Protein AF-0000000066297954 (afdb_homodimer)

InterPro domains:
  IPR002563 Flavin reductase like domain [PF01613] (18-170)
  IPR002563 Flavin reductase like domain [SM00903] (11-155)
  IPR012349 FMN-binding split barrel [G3DSA:2.30.110.10] (1-169)
  IPR053310 Flavoredoxin-like [PTHR43241] (4-179)

Organism: Aeropyrum pernix (strain ATCC 700893 / DSM 11879 / JCM 9820 / NBRC 100138 / K1) (NCBI:txid272557)

pLDDT: mean 94.43, std 10.28, range [27.81, 99.0]

Solvent-accessible surface area (backbone atoms only — not comparable to full-atom values): 26886 Å² total; per-residue (Å²): 102,45,78,56,68,68,90,44,46,72,33,70,68,41,64,38,66,40,28,36,41,20,19,41,42,95,89,44,70,37,48,32,55,38,66,30,43,30,57,35,26,76,38,58,40,26,36,34,36,40,43,37,45,66,41,54,47,38,53,22,32,70,74,47,37,32,24,17,45,25,34,47,37,42,91,52,54,87,33,45,51,47,32,57,52,45,48,43,82,82,38,76,51,37,57,53,75,48,71,49,48,78,42,68,42,90,78,84,51,26,47,37,57,56,80,30,46,27,37,34,35,26,39,60,74,49,77,42,88,33,62,46,16,30,35,40,31,23,37,58,74,44,36,30,32,35,79,45,54,49,97,72,32,68,67,63,77,77,53,42,63,32,28,38,47,44,59,54,62,80,79,72,81,39,32,36,35,33,36,31,63,74,39,74,44,76,48,77,42,60,59,37,44,81,88,40,32,66,56,41,53,50,49,54,51,49,52,51,54,43,44,51,41,44,70,71,33,93,42,71,66,50,20,29,54,50,34,24,51,54,27,48,74,70,72,40,69,43,86,48,17,59,40,44,48,51,33,43,53,36,52,52,56,33,52,51,57,58,57,56,66,74,100,104,45,78,55,68,67,88,44,48,71,33,69,69,40,64,38,66,40,29,35,40,20,19,42,41,96,90,44,71,39,49,32,56,39,66,30,42,30,56,36,25,74,37,58,39,26,37,34,37,41,43,37,46,68,42,54,48,40,54,22,31,69,75,47,36,32,23,18,44,26,37,47,37,41,92,52,56,86,35,44,53,46,32,57,54,45,49,45,82,82,36,77,50,37,57,53,75,48,73,50,48,79,40,69,42,91,79,84,51,24,47,36,55,57,82,30,47,28,38,33,35,26,38,60,73,47,76,42,89,33,63,45,14,30,36,39,32,21,37,60,74,43,35,30,33,35,79,46,54,48,97,73,32,69,66,62,78,76,53,43,62,33,28,38,48,45,58,55,61,79,77,73,81,40,30,37,35,34,35,32,62,73,40,76,44,77,47,75,45,60,60,37,44,82,89,40,32,67,56,42,51,49,49,53,51,50,51,51,53,42,43,51,41,45,69,71,33,93,43,71,69,51,20,29,54,50,34,24,52,53,26,49,77,70,73,39,68,43,86,51,18,61,39,44,47,51,32,43,53,34,52,51,56,32,55,51,56,58,56,56,66,73,99

Radius of gyration: 23.38 Å; Cα contacts (8 Å, |Δi|>4): 1171; chains: 2; bounding box: 61×69×53 Å

Secondary structure (DSSP, 8-state):
-EEE-GGGHHHHT--B--EEEEEEETTEEEEEEE--EEEEETTTTEEEEEE-TTSHHHHHHHHHSEEEEEEPBGGGGGGHHHHHTS-TTTSTTHHHHTT--EEE-SSS--EEETT-SEEEEEEEEEEEEETTEEEEEEEEEEEEE-TTEETTEE--SS--B-EEEEE--SSS--EEEEEEEEEEEEEEEETT-GGGHHHHHHHHHHHHHHHHHHHH-SSHHHHHHHHHHHHHHTT--GGGHHHHHHHHHHHHHHHHHHHHH--/-EEE-GGGHHHHT--B--EEEEEEETTEEEEEEE--EEEEETTTTEEEEEE-TTSHHHHHHHHHSEEEEEEPBGGGGGGHHHHHTS-TTTSTTHHHHTT--EEE-SSS--EEETT-SEEEEEEEEEEEEETTEEEEEEEEEEEEE-TTEETTEE--SS--B-EEEEE--SSS--EEEEEEEEEEEEEEEETT-GGGHHHHHHHHHHHHHHHHHHHH-SSHHHHHHHHHHHHHHTT--GGGHHHHHHHHHHHHHHHHHHHHH--

Nearest PDB structures (foldseek):
  3zoe-assembly1_B  TM=8.424E-01  e=2.240E-14  Thermus thermophilus HB27
  3zoh-assembly1_C  TM=8.316E-01  e=2.004E-14  Thermus thermophilus HB27
  3bnk-assembly1_A  TM=8.610E-01  e=3.304E-14  Methanosarcina acetivorans
  3zoe-assembly1_A  TM=8.504E-01  e=6.085E-14  Thermus thermophilus HB27
  3hmz-assembly1_A-2  TM=7.512E-01  e=2.247E-12  Shewanella baltica OS155

Sequence (526 aa):
MRRIGLEALERVLYPVIPVVVTAEHQGRVGGMLAAWWMQASFTPPILAVAIAPERYTYKLVRESGVFAFNLLDFKLVDKAPFLGDVSERLLPGKIREAGLNIVRGEVLGAPLIAEASAAVELELVDVVEAGDHDVFLGEAKAVYTVDDFRGGMWSLETYRPLMYLGRTRRPGPVYRVYLTPRGWERREIEFAGGKLKPLAEKRVRLISRVEEAVKASSSREEAVDAVRRILSEEGLDPSDAEYLVEDALRRAKSYRRRGQSSSMRRIGLEALERVLYPVIPVVVTAEHQGRVGGMLAAWWMQASFTPPILAVAIAPERYTYKLVRESGVFAFNLLDFKLVDKAPFLGDVSERLLPGKIREAGLNIVRGEVLGAPLIAEASAAVELELVDVVEAGDHDVFLGEAKAVYTVDDFRGGMWSLETYRPLMYLGRTRRPGPVYRVYLTPRGWERREIEFAGGKLKPLAEKRVRLISRVEEAVKASSSREEAVDAVRRILSEEGLDPSDAEYLVEDALRRAKSYRRRGQSSS

Structure (mmCIF, N/CA/C/O backbone):
data_AF-0000000066297954-model_v1
#
loop_
_entity.id
_entity.type
_entity.pdbx_description
1 polymer 'Uncharacterized protein APE_2580'
#
loop_
_atom_site.group_PDB
_atom_site.id
_atom_site.type_symbol
_atom_site.label_atom_id
_atom_site.label_alt_id
_atom_site.label_comp_id
_atom_site.label_asym_id
_atom_site.label_entity_id
_atom_site.label_seq_id
_atom_site.pdbx_PDB_ins_code
_atom_site.Cartn_x
_atom_site.Cartn_y
_atom_site.Cartn_z
_atom_site.occupancy
_atom_site.B_iso_or_equiv
_atom_site.auth_seq_id
_atom_site.auth_comp_id
_atom_site.auth_asym_id
_atom_site.auth_atom_id
_atom_site.pdbx_PDB_model_num
ATOM 1 N N . MET A 1 1 ? -20.781 12.945 -0.163 1 95.81 1 MET A N 1
ATOM 2 C CA . MET A 1 1 ? -20.578 11.5 -0.226 1 95.81 1 MET A CA 1
ATOM 3 C C . MET A 1 1 ? -21.75 10.758 0.421 1 95.81 1 MET A C 1
ATOM 5 O O . MET A 1 1 ? -22.422 11.305 1.295 1 95.81 1 MET A O 1
ATOM 9 N N . ARG A 1 2 ? -22.031 9.531 -0.104 1 96.56 2 ARG A N 1
ATOM 10 C CA . ARG A 1 2 ? -23.016 8.648 0.497 1 96.56 2 ARG A CA 1
ATOM 11 C C . ARG A 1 2 ? -22.391 7.34 0.957 1 96.56 2 ARG A C 1
ATOM 13 O O . ARG A 1 2 ? -21.469 6.828 0.308 1 96.56 2 ARG A O 1
ATOM 20 N N . ARG A 1 3 ? -22.922 6.859 2.076 1 97.38 3 ARG A N 1
ATOM 21 C CA . ARG A 1 3 ? -22.422 5.586 2.584 1 97.38 3 ARG A CA 1
ATOM 22 C C . ARG A 1 3 ? -22.875 4.426 1.704 1 97.38 3 ARG A C 1
ATOM 24 O O . ARG A 1 3 ? -24.031 4.379 1.278 1 97.38 3 ARG A O 1
ATOM 31 N N . ILE A 1 4 ? -22.016 3.432 1.422 1 97.12 4 ILE A N 1
ATOM 32 C CA . ILE A 1 4 ? -22.344 2.256 0.621 1 97.12 4 ILE A CA 1
ATOM 33 C C . ILE A 1 4 ? -21.922 0.991 1.366 1 97.12 4 ILE A C 1
ATOM 35 O O . ILE A 1 4 ? -21.469 1.06 2.512 1 97.12 4 ILE A O 1
ATOM 39 N N . GLY A 1 5 ? -22.203 -0.185 0.759 1 96 5 GLY A N 1
ATOM 40 C CA . GLY A 1 5 ? -21.859 -1.449 1.391 1 96 5 GLY A CA 1
ATOM 41 C C . GLY A 1 5 ? -20.359 -1.702 1.45 1 96 5 GLY A C 1
ATOM 42 O O . GLY A 1 5 ? -19.641 -1.407 0.496 1 96 5 GLY A O 1
ATOM 43 N N . LEU A 1 6 ? -19.906 -2.314 2.566 1 96.44 6 LEU A N 1
ATOM 44 C CA . LEU A 1 6 ? -18.5 -2.543 2.814 1 96.44 6 LEU A CA 1
ATOM 45 C C . LEU A 1 6 ? -17.922 -3.547 1.819 1 96.44 6 LEU A C 1
ATOM 47 O O . LEU A 1 6 ? -16.703 -3.637 1.649 1 96.44 6 LEU A O 1
ATOM 51 N N . GLU A 1 7 ? -18.828 -4.324 1.196 1 93.44 7 GLU A N 1
ATOM 52 C CA . GLU A 1 7 ? -18.391 -5.309 0.214 1 93.44 7 GLU A CA 1
ATOM 53 C C . GLU A 1 7 ? -17.734 -4.629 -0.986 1 93.44 7 GLU A C 1
ATOM 55 O O . GLU A 1 7 ? -17.031 -5.277 -1.769 1 93.44 7 GLU A O 1
ATO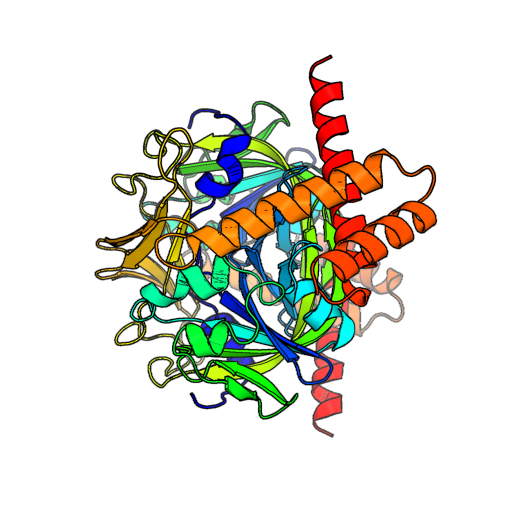M 60 N N . ALA A 1 8 ? -17.938 -3.316 -1.121 1 95.5 8 ALA A N 1
ATOM 61 C CA . ALA A 1 8 ? -17.406 -2.562 -2.254 1 95.5 8 ALA A CA 1
ATOM 62 C C . ALA A 1 8 ? -16.062 -1.919 -1.909 1 95.5 8 ALA A C 1
ATOM 64 O O . ALA A 1 8 ? 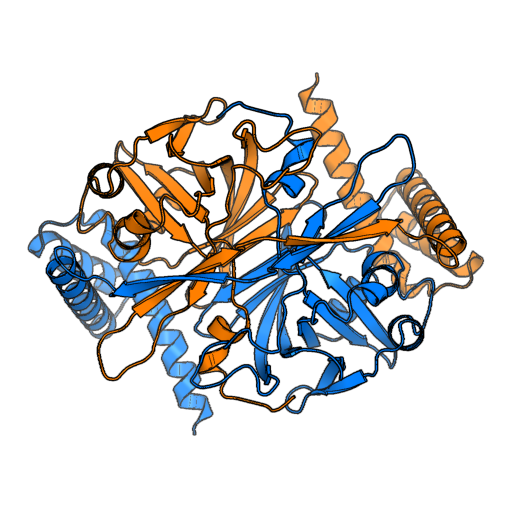-15.422 -1.302 -2.764 1 95.5 8 ALA A O 1
ATOM 65 N N . LEU A 1 9 ? -15.562 -2.084 -0.697 1 97.69 9 LEU A N 1
ATOM 66 C CA . LEU A 1 9 ? -14.422 -1.344 -0.177 1 97.69 9 LEU A CA 1
ATOM 67 C C . LEU A 1 9 ? -13.219 -1.478 -1.104 1 97.69 9 LEU A C 1
ATOM 69 O O . LEU A 1 9 ? -12.625 -0.475 -1.507 1 97.69 9 LEU A O 1
ATOM 73 N N . GLU A 1 10 ? -12.93 -2.684 -1.428 1 97.12 10 GLU A N 1
ATOM 74 C CA . GLU A 1 10 ? -11.758 -2.936 -2.258 1 97.12 10 GLU A CA 1
ATOM 75 C C . GLU A 1 10 ? -11.805 -2.115 -3.543 1 97.12 10 GLU A C 1
ATOM 77 O O . GLU A 1 10 ? -10.805 -1.499 -3.93 1 97.12 10 GLU A O 1
ATOM 82 N N . ARG A 1 11 ? -12.938 -2.059 -4.164 1 97 11 ARG A N 1
ATOM 83 C CA . ARG A 1 11 ? -13.094 -1.405 -5.461 1 97 11 ARG A CA 1
ATOM 84 C C . ARG A 1 11 ? -13.109 0.112 -5.309 1 97 11 ARG A C 1
ATOM 86 O O . ARG A 1 11 ? -12.75 0.838 -6.238 1 97 11 ARG A O 1
ATOM 93 N N . VAL A 1 12 ? -13.516 0.62 -4.176 1 98.31 12 VAL A N 1
ATOM 94 C CA . VAL A 1 12 ? -13.5 2.051 -3.887 1 98.31 12 VAL A CA 1
ATOM 95 C C . VAL A 1 12 ? -12.062 2.549 -3.82 1 98.31 12 VAL A C 1
ATOM 97 O O . VAL A 1 12 ? -11.773 3.691 -4.188 1 98.31 12 VAL A O 1
ATOM 100 N N . LEU A 1 13 ? -11.125 1.647 -3.451 1 98.5 13 LEU A N 1
ATOM 101 C CA . LEU A 1 13 ? -9.727 2.027 -3.236 1 98.5 13 LEU A CA 1
ATOM 102 C C . LEU A 1 13 ? -8.938 1.956 -4.539 1 98.5 13 LEU A C 1
ATOM 104 O O . LEU A 1 13 ? -7.742 2.244 -4.559 1 98.5 13 LEU A O 1
ATOM 108 N N . TYR A 1 14 ? -9.562 1.566 -5.609 1 98.06 14 TYR A N 1
ATOM 109 C CA . TYR A 1 14 ? -8.93 1.423 -6.914 1 98.06 14 TYR A CA 1
ATOM 110 C C . TYR A 1 14 ? -9.133 2.678 -7.758 1 98.06 14 TYR A C 1
ATOM 112 O O . TYR A 1 14 ? -10.023 3.48 -7.484 1 98.06 14 TYR A O 1
ATOM 120 N N . PRO A 1 15 ? -8.281 2.912 -8.758 1 97.81 15 PRO A N 1
ATOM 121 C CA . PRO A 1 15 ? -7.277 2.004 -9.32 1 97.81 15 PRO A CA 1
ATOM 122 C C . PRO A 1 15 ? -5.988 1.967 -8.492 1 97.81 15 PRO A C 1
ATOM 124 O O . PRO A 1 15 ? -5.723 2.887 -7.715 1 97.81 15 PRO A O 1
ATOM 127 N N . VAL A 1 16 ? -5.227 0.85 -8.625 1 98.19 16 VAL A N 1
ATOM 128 C CA . VAL A 1 16 ? -3.895 0.682 -8.062 1 98.19 16 VAL A CA 1
ATOM 129 C C . VAL A 1 16 ? -2.949 0.117 -9.117 1 98.19 16 VAL A C 1
ATOM 131 O O . VAL A 1 16 ? -3.395 -0.407 -10.141 1 98.19 16 VAL A O 1
ATOM 134 N N . ILE A 1 17 ? -1.649 0.353 -8.953 1 98.44 17 ILE A N 1
ATOM 135 C CA . ILE A 1 17 ? -0.638 -0.289 -9.781 1 98.44 17 ILE A CA 1
ATOM 136 C C . ILE A 1 17 ? -0.195 -1.6 -9.141 1 98.44 17 ILE A C 1
ATOM 138 O O . ILE A 1 17 ? 0.506 -1.594 -8.125 1 98.44 17 ILE A O 1
ATOM 142 N N . PRO A 1 18 ? -0.606 -2.754 -9.734 1 98.62 18 PRO A N 1
ATOM 143 C CA . PRO A 1 18 ? -0.158 -4.023 -9.156 1 98.62 18 PRO A CA 1
ATOM 144 C C . PRO A 1 18 ? 1.301 -4.34 -9.484 1 98.62 18 PRO A C 1
ATOM 146 O O . PRO A 1 18 ? 1.863 -3.768 -10.422 1 98.62 18 PRO A O 1
ATOM 149 N N . VAL A 1 19 ? 1.903 -5.164 -8.68 1 98.81 19 VAL A N 1
ATOM 150 C CA . VAL A 1 19 ? 3.227 -5.719 -8.953 1 98.81 19 VAL A CA 1
ATOM 151 C C . VAL A 1 19 ? 3.133 -7.234 -9.102 1 98.81 19 VAL A C 1
ATOM 153 O O . VAL A 1 19 ? 2.201 -7.859 -8.586 1 98.81 19 VAL A O 1
ATOM 156 N N . VAL A 1 20 ? 4.039 -7.785 -9.883 1 98.88 20 VAL A N 1
ATOM 157 C CA . VAL A 1 20 ? 4.203 -9.234 -9.852 1 98.88 20 VAL A CA 1
ATOM 158 C C . VAL A 1 20 ? 5.207 -9.617 -8.766 1 98.88 20 VAL A C 1
ATOM 160 O O . VAL A 1 20 ? 6.375 -9.227 -8.836 1 98.88 20 VAL A O 1
ATOM 163 N N . VAL A 1 21 ? 4.73 -10.32 -7.762 1 98.94 21 VAL A N 1
ATOM 164 C CA . VAL A 1 21 ? 5.617 -10.875 -6.742 1 98.94 21 VAL A CA 1
ATOM 165 C C . VAL A 1 21 ? 6.176 -12.211 -7.223 1 98.94 21 VAL A C 1
ATOM 167 O O . VAL A 1 21 ? 5.418 -13.141 -7.52 1 98.94 21 VAL A O 1
ATOM 170 N N . THR A 1 22 ? 7.492 -12.312 -7.348 1 98.94 22 THR A N 1
ATOM 171 C CA . THR A 1 22 ? 8.133 -13.555 -7.758 1 98.94 22 THR A CA 1
ATOM 172 C C . THR A 1 22 ? 9.023 -14.102 -6.645 1 98.94 22 THR A C 1
ATOM 174 O O . THR A 1 22 ? 9.602 -13.328 -5.875 1 98.94 22 THR A O 1
ATOM 177 N N . ALA A 1 23 ? 9.133 -15.352 -6.539 1 98.88 23 ALA A N 1
ATOM 178 C CA . ALA A 1 23 ? 10 -16.047 -5.59 1 98.88 23 ALA A CA 1
ATOM 179 C C . ALA A 1 23 ? 10.328 -17.453 -6.078 1 98.88 23 ALA A C 1
ATOM 181 O O . ALA A 1 23 ? 9.695 -17.969 -7.008 1 98.88 23 ALA A O 1
ATOM 182 N N . GLU A 1 24 ? 11.336 -18 -5.473 1 98.69 24 GLU A N 1
ATOM 183 C CA . GLU A 1 24 ? 11.781 -19.344 -5.832 1 98.69 24 GLU A CA 1
ATOM 184 C C . GLU A 1 24 ? 12.117 -20.156 -4.586 1 98.69 24 GLU A C 1
ATOM 186 O O . GLU A 1 24 ? 12.727 -19.641 -3.645 1 98.69 24 GLU A O 1
ATOM 191 N N . HIS A 1 25 ? 11.703 -21.312 -4.578 1 97.62 25 HIS A N 1
ATOM 192 C CA . HIS A 1 25 ? 12.102 -22.281 -3.559 1 97.62 25 HIS A CA 1
ATOM 193 C C . HIS A 1 25 ? 12.273 -23.672 -4.152 1 97.62 25 HIS A C 1
ATOM 195 O O . HIS A 1 25 ? 11.422 -24.141 -4.91 1 97.62 25 HIS A O 1
ATOM 201 N N . GLN A 1 26 ? 13.461 -24.344 -3.883 1 95.44 26 GLN A N 1
ATOM 202 C CA . GLN A 1 26 ? 13.773 -25.688 -4.32 1 95.44 26 GLN A CA 1
ATOM 203 C C . GLN A 1 26 ? 13.625 -25.828 -5.832 1 95.44 26 GLN A C 1
ATOM 205 O O . GLN A 1 26 ? 12.984 -26.766 -6.312 1 95.44 26 GLN A O 1
ATOM 210 N N . GLY A 1 27 ? 14.047 -24.844 -6.523 1 95.31 27 GLY A N 1
ATOM 211 C CA . GLY A 1 27 ? 14.141 -24.906 -7.973 1 95.31 27 GLY A CA 1
ATOM 212 C C . GLY A 1 27 ? 12.852 -24.531 -8.672 1 95.31 27 GLY A C 1
ATOM 213 O O . GLY A 1 27 ? 12.789 -24.484 -9.898 1 95.31 27 GLY A O 1
ATOM 214 N N . ARG A 1 28 ? 11.82 -24.266 -7.953 1 95.88 28 ARG A N 1
ATOM 215 C CA . ARG A 1 28 ? 10.531 -23.875 -8.531 1 95.88 28 ARG A CA 1
ATOM 216 C C . ARG A 1 28 ? 10.32 -22.375 -8.422 1 95.88 28 ARG A C 1
ATOM 218 O O . ARG A 1 28 ? 10.359 -21.812 -7.324 1 95.88 28 ARG A O 1
ATOM 225 N N . VAL A 1 29 ? 10.172 -21.719 -9.609 1 98.06 29 VAL A N 1
ATOM 226 C CA . VAL A 1 29 ? 9.898 -20.297 -9.672 1 98.06 29 VAL A CA 1
ATOM 227 C C . VAL A 1 29 ? 8.391 -20.062 -9.82 1 98.06 29 VAL A C 1
ATOM 229 O O . VAL A 1 29 ? 7.742 -20.703 -10.648 1 98.06 29 VAL A O 1
ATOM 232 N N . GLY A 1 30 ? 7.836 -19.25 -8.961 1 98.06 30 GLY A N 1
ATOM 233 C CA . GLY A 1 30 ? 6.453 -18.812 -9.086 1 98.06 30 GLY A CA 1
ATOM 234 C C . GLY A 1 30 ? 6.297 -17.297 -9.023 1 98.06 30 GLY A C 1
ATOM 235 O O . GLY A 1 30 ? 7.266 -16.578 -8.781 1 98.06 30 GLY A O 1
ATOM 236 N N . GLY A 1 31 ? 5.082 -16.891 -9.297 1 98.38 31 GLY A N 1
ATOM 237 C CA . GLY A 1 31 ? 4.742 -15.469 -9.227 1 98.38 31 GLY A CA 1
ATOM 238 C C . GLY A 1 31 ? 3.248 -15.219 -9.219 1 98.38 31 GLY A C 1
ATOM 239 O O . GLY A 1 31 ? 2.469 -16.062 -9.672 1 98.38 31 GLY A O 1
ATOM 240 N N . MET A 1 32 ? 2.889 -14.094 -8.734 1 98.25 32 MET A N 1
ATOM 241 C CA . MET A 1 32 ? 1.49 -13.68 -8.688 1 98.25 32 MET A CA 1
ATOM 242 C C . MET A 1 32 ? 1.364 -12.172 -8.875 1 98.25 32 MET A C 1
ATOM 244 O O . MET A 1 32 ? 2.268 -11.422 -8.508 1 98.25 32 MET A O 1
ATOM 248 N N . LEU A 1 33 ? 0.285 -11.789 -9.516 1 97.94 33 LEU A N 1
ATOM 249 C CA . LEU A 1 33 ? -0.074 -10.383 -9.531 1 97.94 33 LEU A CA 1
ATOM 250 C C . LEU A 1 33 ? -0.649 -9.945 -8.188 1 97.94 33 LEU A C 1
ATOM 252 O O . LEU A 1 33 ? -1.56 -10.594 -7.66 1 97.94 33 LEU A O 1
ATOM 256 N N . ALA A 1 34 ? -0.102 -8.922 -7.551 1 98.56 34 ALA A N 1
ATOM 257 C CA . ALA A 1 34 ? -0.544 -8.43 -6.25 1 98.56 34 ALA A CA 1
ATOM 258 C C . ALA A 1 34 ? -0.862 -6.938 -6.309 1 98.56 34 ALA A C 1
ATOM 260 O O . ALA A 1 34 ? 0.008 -6.121 -6.633 1 98.56 34 ALA A O 1
ATOM 261 N N . ALA A 1 35 ? -2.086 -6.602 -5.98 1 98.31 35 ALA A N 1
ATOM 262 C CA . ALA A 1 35 ? -2.529 -5.211 -5.961 1 98.31 35 ALA A CA 1
ATOM 263 C C . ALA A 1 35 ? -2.242 -4.562 -4.609 1 98.31 35 ALA A C 1
ATOM 265 O O . ALA A 1 35 ? -2.168 -3.338 -4.504 1 98.31 35 ALA A O 1
ATOM 266 N N . TRP A 1 36 ? -2.086 -5.391 -3.576 1 98.81 36 TRP A N 1
ATOM 267 C CA . TRP A 1 36 ? -2.027 -4.891 -2.207 1 98.81 36 TRP A CA 1
ATOM 268 C C . TRP A 1 36 ? -0.592 -4.867 -1.695 1 98.81 36 TRP A C 1
ATOM 270 O O . TRP A 1 36 ? -0.148 -5.812 -1.035 1 98.81 36 TRP A O 1
ATOM 280 N N . TRP A 1 37 ? 0.104 -3.742 -1.992 1 98.88 37 TRP A N 1
ATOM 281 C CA . TRP A 1 37 ? 1.485 -3.516 -1.578 1 98.88 37 TRP A CA 1
ATOM 282 C C . TRP A 1 37 ? 1.727 -2.043 -1.271 1 98.88 37 TRP A C 1
ATOM 284 O O . TRP A 1 37 ? 0.932 -1.183 -1.659 1 98.88 37 TRP A O 1
ATOM 294 N N . MET A 1 38 ? 2.756 -1.749 -0.455 1 98.88 38 MET A N 1
ATOM 295 C CA . MET A 1 38 ? 3.162 -0.377 -0.163 1 98.88 38 MET A CA 1
ATOM 296 C C . MET A 1 38 ? 4.613 -0.327 0.307 1 98.88 38 MET A C 1
ATOM 298 O O . MET A 1 38 ? 5.188 -1.354 0.668 1 98.88 38 MET A O 1
ATOM 302 N N . GLN A 1 39 ? 5.262 0.81 0.166 1 98.81 39 GLN A N 1
ATOM 303 C CA . GLN A 1 39 ? 6.445 1.066 0.978 1 98.81 39 GLN A CA 1
ATOM 304 C C . GLN A 1 39 ? 6.078 1.231 2.449 1 98.81 39 GLN A C 1
ATOM 306 O O . GLN A 1 39 ? 4.996 1.729 2.773 1 98.81 39 GLN A O 1
ATOM 311 N N . ALA A 1 40 ? 7.059 0.818 3.379 1 98.56 40 ALA A N 1
ATOM 312 C CA . ALA A 1 40 ? 6.746 0.873 4.805 1 98.56 40 ALA A CA 1
ATOM 313 C C . ALA A 1 40 ? 7.816 1.647 5.57 1 98.56 40 ALA A C 1
ATOM 315 O O . ALA A 1 40 ? 7.602 2.043 6.719 1 98.56 40 ALA A O 1
ATOM 316 N N . SER A 1 41 ? 8.961 1.867 4.918 1 97.81 41 SER A N 1
ATOM 317 C CA . SER A 1 41 ? 10.078 2.523 5.598 1 97.81 41 SER A CA 1
ATOM 318 C C . SER A 1 41 ? 11.094 3.057 4.602 1 97.81 41 SER A C 1
ATOM 320 O O . SER A 1 41 ? 11.273 2.492 3.521 1 97.81 41 SER A O 1
ATOM 322 N N . PHE A 1 42 ? 11.812 4.16 4.977 1 96.19 42 PHE A N 1
ATOM 323 C CA . PHE A 1 42 ? 12.961 4.656 4.227 1 96.19 42 PHE A CA 1
ATOM 324 C C . PHE A 1 42 ? 14.25 3.994 4.711 1 96.19 42 PHE A C 1
ATOM 326 O O . PHE A 1 42 ? 15.094 3.602 3.904 1 96.19 42 PHE A O 1
ATOM 333 N N . THR A 1 43 ? 14.344 3.941 6.086 1 94.19 43 THR A N 1
ATOM 334 C CA . THR A 1 43 ? 15.586 3.455 6.68 1 94.19 43 THR A CA 1
ATOM 335 C C . THR A 1 43 ? 15.297 2.432 7.773 1 94.19 43 THR A C 1
ATOM 337 O O . THR A 1 43 ? 14.906 2.795 8.883 1 94.19 43 THR A O 1
ATOM 340 N N . PRO A 1 44 ? 15.695 1.106 7.5 1 96.06 44 PRO A N 1
ATOM 341 C CA . PRO A 1 44 ? 16.031 0.587 6.172 1 96.06 44 PRO A CA 1
ATOM 342 C C . PRO A 1 44 ? 14.852 0.632 5.207 1 96.06 44 PRO A C 1
ATOM 344 O O . PRO A 1 44 ? 13.703 0.788 5.633 1 96.06 44 PRO A O 1
ATOM 347 N N . PRO A 1 45 ? 15.172 0.549 3.883 1 97.94 45 PRO A N 1
ATOM 348 C CA . PRO A 1 45 ? 14.07 0.538 2.924 1 97.94 45 PRO A CA 1
ATOM 349 C C . PRO A 1 45 ? 13.266 -0.76 2.967 1 97.94 45 PRO A C 1
ATOM 351 O O . PRO A 1 45 ? 13.766 -1.814 2.57 1 97.94 45 PRO A O 1
ATOM 354 N N . ILE A 1 46 ? 12.031 -0.659 3.436 1 98.62 46 ILE A N 1
ATOM 355 C CA . ILE A 1 46 ? 11.164 -1.824 3.598 1 98.62 46 ILE A CA 1
ATOM 356 C C . ILE A 1 46 ? 9.914 -1.662 2.738 1 98.62 46 ILE A C 1
ATOM 358 O O . ILE A 1 46 ? 9.32 -0.579 2.686 1 98.62 46 ILE A O 1
ATOM 362 N N . LEU A 1 47 ? 9.547 -2.693 2.008 1 98.94 47 LEU A N 1
ATOM 363 C CA . LEU A 1 47 ? 8.281 -2.812 1.296 1 98.94 47 LEU A CA 1
ATOM 364 C C . LEU A 1 47 ? 7.398 -3.879 1.933 1 98.94 47 LEU A C 1
ATOM 366 O O . LEU A 1 47 ? 7.902 -4.816 2.559 1 98.94 47 LEU A O 1
ATOM 370 N N . ALA A 1 48 ? 6.098 -3.676 1.812 1 98.94 48 ALA A N 1
ATOM 371 C CA . ALA A 1 48 ? 5.109 -4.617 2.34 1 98.94 48 ALA A CA 1
ATOM 372 C C . ALA A 1 48 ? 4.172 -5.102 1.238 1 98.94 48 ALA A C 1
ATOM 374 O O . ALA A 1 48 ? 3.85 -4.352 0.315 1 98.94 48 ALA A O 1
ATOM 375 N N . VAL A 1 49 ? 3.701 -6.371 1.349 1 98.94 49 VAL A N 1
ATOM 376 C CA . VAL A 1 49 ? 2.715 -6.93 0.43 1 98.94 49 VAL A CA 1
ATOM 377 C C . VAL A 1 49 ? 1.825 -7.926 1.17 1 98.94 49 VAL A C 1
ATOM 379 O O . VAL A 1 49 ? 2.307 -8.695 2.004 1 98.94 49 VAL A O 1
ATOM 382 N N . ALA A 1 50 ? 0.516 -7.887 0.904 1 98.88 50 ALA A N 1
ATOM 383 C CA . ALA A 1 50 ? -0.424 -8.836 1.496 1 98.88 50 ALA A CA 1
ATOM 384 C C . ALA A 1 50 ? -0.602 -10.062 0.604 1 98.88 50 ALA A C 1
ATOM 386 O O . ALA A 1 50 ? -0.909 -9.93 -0.583 1 98.88 50 ALA A O 1
ATOM 387 N N . ILE A 1 51 ? -0.411 -11.273 1.18 1 98.56 51 ILE A N 1
ATOM 388 C CA . ILE A 1 51 ? -0.537 -12.516 0.429 1 98.56 51 ILE A CA 1
ATOM 389 C C . ILE A 1 51 ? -1.368 -13.516 1.228 1 98.56 51 ILE A C 1
ATOM 391 O O . ILE A 1 51 ? -1.119 -13.734 2.416 1 98.56 51 ILE A O 1
ATOM 395 N N . ALA A 1 52 ? -2.361 -14.109 0.617 1 96.88 52 ALA A N 1
ATOM 396 C CA . ALA A 1 52 ? -3.172 -15.141 1.261 1 96.88 52 ALA A CA 1
ATOM 397 C C . ALA A 1 52 ? -2.43 -16.469 1.31 1 96.88 52 ALA A C 1
ATOM 399 O O . ALA A 1 52 ? -1.739 -16.844 0.355 1 96.88 52 ALA A O 1
ATOM 400 N N . PRO A 1 53 ? -2.596 -17.234 2.322 1 95.62 53 PRO A N 1
ATOM 401 C CA . PRO A 1 53 ? -1.848 -18.484 2.484 1 95.62 53 PRO A CA 1
ATOM 402 C C . PRO A 1 53 ? -2.123 -19.484 1.364 1 95.62 53 PRO A C 1
ATOM 404 O O . PRO A 1 53 ? -1.281 -20.344 1.074 1 95.62 53 PRO A O 1
ATOM 407 N N . GLU A 1 54 ? -3.275 -19.422 0.694 1 93.38 54 GLU A N 1
ATOM 408 C CA . GLU A 1 54 ? -3.619 -20.375 -0.349 1 93.38 54 GLU A CA 1
ATOM 409 C C . GLU A 1 54 ? -2.801 -20.141 -1.614 1 93.38 54 GLU A C 1
ATOM 411 O O . GLU A 1 54 ? -2.723 -21 -2.486 1 93.38 54 GLU A O 1
ATOM 416 N N . ARG A 1 55 ? -2.277 -18.969 -1.787 1 96.44 55 ARG A N 1
ATOM 417 C CA . ARG A 1 55 ? -1.442 -18.672 -2.945 1 96.44 55 ARG A CA 1
ATOM 418 C C . ARG A 1 55 ? -0.131 -19.453 -2.889 1 96.44 55 ARG A C 1
ATOM 420 O O . ARG A 1 55 ? 0.508 -19.516 -1.837 1 96.44 55 ARG A O 1
ATOM 427 N N . TYR A 1 56 ? 0.305 -20 -4.012 1 97.06 56 TYR A N 1
ATOM 428 C CA . TYR A 1 56 ? 1.561 -20.734 -4.039 1 97.06 56 TYR A CA 1
ATOM 429 C C . TYR A 1 56 ? 2.742 -19.812 -3.734 1 97.06 56 TYR A C 1
ATOM 431 O O . TYR A 1 56 ? 3.699 -20.234 -3.074 1 97.06 56 TYR A O 1
ATOM 439 N N . THR A 1 57 ? 2.67 -18.609 -4.18 1 98.31 57 THR A N 1
ATOM 440 C CA . THR A 1 57 ? 3.723 -17.625 -3.959 1 98.31 57 THR A CA 1
ATOM 441 C C . THR A 1 57 ? 3.914 -17.375 -2.467 1 98.31 57 THR A C 1
ATOM 443 O O . THR A 1 57 ? 5.027 -17.094 -2.02 1 98.31 57 THR A O 1
ATOM 446 N N . TYR A 1 58 ? 2.85 -17.531 -1.698 1 98.38 58 TYR A N 1
ATOM 447 C CA . TYR A 1 58 ? 2.941 -17.438 -0.246 1 98.38 58 TYR A CA 1
ATOM 448 C C . TYR A 1 58 ? 3.996 -18.391 0.297 1 98.38 58 TYR A C 1
ATOM 450 O O . TYR A 1 58 ? 4.91 -17.969 1.015 1 98.38 58 TYR A O 1
ATOM 458 N N . LYS A 1 59 ? 3.893 -19.625 -0.066 1 97.88 59 LYS A N 1
ATOM 459 C CA . LYS A 1 59 ? 4.824 -20.672 0.357 1 97.88 59 LYS A CA 1
ATOM 460 C C . LYS A 1 59 ? 6.242 -20.359 -0.12 1 97.88 59 LYS A C 1
ATOM 462 O O . LYS A 1 59 ? 7.199 -20.469 0.651 1 97.88 59 LYS A O 1
ATOM 467 N N . LEU A 1 60 ? 6.367 -19.938 -1.358 1 98.56 60 LEU A N 1
ATOM 468 C CA . LEU A 1 60 ? 7.684 -19.672 -1.931 1 98.56 60 LEU A CA 1
ATOM 469 C C . LEU A 1 60 ? 8.398 -18.562 -1.163 1 98.56 60 LEU A C 1
ATOM 471 O O . LEU A 1 60 ? 9.586 -18.688 -0.844 1 98.56 60 LEU A O 1
ATOM 475 N N . VAL A 1 61 ? 7.723 -17.484 -0.855 1 98.81 61 VAL A N 1
ATOM 476 C CA . VAL A 1 61 ? 8.312 -16.359 -0.157 1 98.81 61 VAL A CA 1
ATOM 477 C C . VAL A 1 61 ? 8.688 -16.766 1.268 1 98.81 61 VAL A C 1
ATOM 479 O O . VAL A 1 61 ? 9.797 -16.484 1.732 1 98.81 61 VAL A O 1
ATOM 482 N N . ARG A 1 62 ? 7.77 -17.391 1.932 1 98.19 62 ARG A N 1
ATOM 483 C CA . ARG A 1 62 ? 7.98 -17.781 3.322 1 98.19 62 ARG A CA 1
ATOM 484 C C . ARG A 1 62 ? 9.164 -18.734 3.453 1 98.19 62 ARG A C 1
ATOM 486 O O . ARG A 1 62 ? 9.984 -18.594 4.367 1 98.19 62 ARG A O 1
ATOM 493 N N . GLU A 1 63 ? 9.266 -19.703 2.547 1 97.94 63 GLU A N 1
ATOM 494 C CA . GLU A 1 63 ? 10.281 -20.75 2.656 1 97.94 63 GLU A CA 1
ATOM 495 C C . GLU A 1 63 ? 11.641 -20.266 2.17 1 97.94 63 GLU A C 1
ATOM 497 O O . GLU A 1 63 ? 12.68 -20.672 2.691 1 97.94 63 GLU A O 1
ATOM 502 N N . SER A 1 64 ? 11.688 -19.406 1.177 1 98.5 64 SER A N 1
ATOM 503 C CA . SER A 1 64 ? 12.945 -18.953 0.602 1 98.5 64 SER A CA 1
ATOM 504 C C . SER A 1 64 ? 13.508 -17.75 1.361 1 98.5 64 SER A C 1
ATOM 506 O O . SER A 1 64 ? 14.719 -17.547 1.392 1 98.5 64 SER A O 1
ATOM 508 N N . GLY A 1 65 ? 12.633 -16.891 1.876 1 98.81 65 GLY A N 1
ATOM 509 C CA . GLY A 1 65 ? 13.055 -15.656 2.525 1 98.81 65 GLY A CA 1
ATOM 510 C C . GLY A 1 65 ? 13.5 -14.586 1.548 1 98.81 65 GLY A C 1
ATOM 511 O O . GLY A 1 65 ? 14.016 -13.547 1.954 1 98.81 65 GLY A O 1
ATOM 512 N N . VAL A 1 66 ? 13.43 -14.891 0.252 1 98.88 66 VAL A N 1
ATOM 513 C CA . VAL A 1 66 ? 13.852 -13.984 -0.809 1 98.88 66 VAL A CA 1
ATOM 514 C C . VAL A 1 66 ? 12.75 -13.883 -1.867 1 98.88 66 VAL A C 1
ATOM 516 O O . VAL A 1 66 ? 12.227 -14.906 -2.314 1 98.88 66 VAL A O 1
ATOM 519 N N . PHE A 1 67 ? 12.375 -12.672 -2.27 1 98.94 67 PHE A N 1
ATOM 520 C CA . PHE A 1 67 ? 11.367 -12.461 -3.303 1 98.94 67 PHE A CA 1
ATOM 521 C C . PHE A 1 67 ? 11.609 -11.148 -4.031 1 98.94 67 PHE A C 1
ATOM 523 O O . PHE A 1 67 ? 12.594 -10.453 -3.77 1 98.94 67 PHE A O 1
ATOM 530 N N . ALA A 1 68 ? 10.797 -10.898 -5.051 1 99 68 ALA A N 1
ATOM 531 C CA . ALA A 1 68 ? 10.984 -9.68 -5.836 1 99 68 ALA A CA 1
ATOM 532 C C . ALA A 1 68 ? 9.648 -9.047 -6.195 1 99 68 ALA A C 1
ATOM 534 O O . ALA A 1 68 ? 8.617 -9.727 -6.25 1 99 68 ALA A O 1
ATOM 535 N N . PHE A 1 69 ? 9.641 -7.73 -6.285 1 98.94 69 PHE A N 1
ATOM 536 C CA . PHE A 1 69 ? 8.594 -6.969 -6.953 1 98.94 69 PHE A CA 1
ATOM 537 C C . PHE A 1 69 ? 8.969 -6.699 -8.406 1 98.94 69 PHE A C 1
ATOM 539 O O . PHE A 1 69 ? 10.102 -6.328 -8.703 1 98.94 69 PHE A O 1
ATOM 546 N N . ASN A 1 70 ? 8.086 -6.895 -9.352 1 98.94 70 ASN A N 1
ATOM 547 C CA . ASN A 1 70 ? 8.25 -6.562 -10.758 1 98.94 70 ASN A CA 1
ATOM 548 C C . ASN A 1 70 ? 7.109 -5.676 -11.258 1 98.94 70 ASN A C 1
ATOM 550 O O . ASN A 1 70 ? 5.941 -6.066 -11.203 1 98.94 70 ASN A O 1
ATOM 554 N N . LEU A 1 71 ? 7.402 -4.469 -11.695 1 98.81 71 LEU A N 1
ATOM 555 C CA . LEU A 1 71 ? 6.422 -3.549 -12.258 1 98.81 71 LEU A CA 1
ATOM 556 C C . LEU A 1 71 ? 6.281 -3.762 -13.758 1 98.81 71 LEU A C 1
ATOM 558 O O . LEU A 1 71 ? 7.266 -3.695 -14.5 1 98.81 71 LEU A O 1
ATOM 562 N N . LEU A 1 72 ? 5.059 -3.963 -14.25 1 98.5 72 LEU A N 1
ATOM 563 C CA . LEU A 1 72 ? 4.828 -4.262 -15.656 1 98.5 72 LEU A CA 1
ATOM 564 C C . LEU A 1 72 ? 4.344 -3.025 -16.406 1 98.5 72 LEU A C 1
ATOM 566 O O . LEU A 1 72 ? 3.584 -2.223 -15.859 1 98.5 72 LEU A O 1
ATOM 570 N N . ASP A 1 73 ? 4.754 -2.975 -17.641 1 98.62 73 ASP A N 1
ATOM 571 C CA . ASP A 1 73 ? 4.188 -2.025 -18.594 1 98.62 73 ASP A CA 1
ATOM 572 C C . ASP A 1 73 ? 2.824 -2.494 -19.094 1 98.62 73 ASP A C 1
ATOM 574 O O . ASP A 1 73 ? 2.596 -3.695 -19.25 1 98.62 73 ASP A O 1
ATOM 578 N N . PHE A 1 74 ? 1.955 -1.545 -19.406 1 98.69 74 PHE A N 1
ATOM 579 C CA . PHE A 1 74 ? 0.608 -1.86 -19.875 1 98.69 74 PHE A CA 1
ATOM 580 C C . PHE A 1 74 ? 0.654 -2.711 -21.125 1 98.69 74 PHE A C 1
ATOM 582 O O . PHE A 1 74 ? -0.27 -3.482 -21.406 1 98.69 74 PHE A O 1
ATOM 589 N N . LYS A 1 75 ? 1.666 -2.65 -21.938 1 98.12 75 LYS A N 1
ATOM 590 C CA . LYS A 1 75 ? 1.783 -3.451 -23.156 1 98.12 75 LYS A CA 1
ATOM 591 C C . LYS A 1 75 ? 1.74 -4.945 -22.828 1 98.12 75 LYS A C 1
ATOM 593 O O . LYS A 1 75 ? 1.503 -5.766 -23.719 1 98.12 75 LYS A O 1
ATOM 598 N N . LEU A 1 76 ? 2.008 -5.281 -21.562 1 98.31 76 LEU A N 1
ATOM 599 C CA . LEU A 1 76 ? 2.021 -6.68 -21.156 1 98.31 76 LEU A CA 1
ATOM 600 C C . LEU A 1 76 ? 0.696 -7.074 -20.516 1 98.31 76 LEU A C 1
ATOM 602 O O . LEU A 1 76 ? 0.597 -8.125 -19.875 1 98.31 76 LEU A O 1
ATOM 606 N N . VAL A 1 77 ? -0.358 -6.316 -20.656 1 98.31 77 VAL A N 1
ATOM 607 C CA . VAL A 1 77 ? -1.624 -6.48 -19.953 1 98.31 77 VAL A CA 1
ATOM 608 C C . VAL A 1 77 ? -2.227 -7.844 -20.281 1 98.31 77 VAL A C 1
ATOM 610 O O . VAL A 1 77 ? -2.881 -8.461 -19.438 1 98.31 77 VAL A O 1
ATOM 613 N N . ASP A 1 78 ? -1.974 -8.375 -21.422 1 96.06 78 ASP A N 1
ATOM 614 C CA . ASP A 1 78 ? -2.559 -9.641 -21.859 1 96.06 78 ASP A CA 1
ATOM 615 C C . ASP A 1 78 ? -1.958 -10.82 -21.094 1 96.06 78 ASP A C 1
ATOM 617 O O . ASP A 1 78 ? -2.475 -11.938 -21.156 1 96.06 78 ASP A O 1
ATOM 621 N N . LYS A 1 79 ? -0.901 -10.594 -20.328 1 96.62 79 LYS A N 1
ATOM 622 C CA . LYS A 1 79 ? -0.257 -11.641 -19.531 1 96.62 79 LYS A CA 1
ATOM 623 C C . LYS A 1 79 ? -0.877 -11.734 -18.141 1 96.62 79 LYS A C 1
ATOM 625 O O . LYS A 1 79 ? -0.667 -12.719 -17.438 1 96.62 79 LYS A O 1
ATOM 630 N N . ALA A 1 80 ? -1.712 -10.82 -17.797 1 93.5 80 ALA A N 1
ATOM 631 C CA . ALA A 1 80 ? -2.234 -10.664 -16.438 1 93.5 80 ALA A CA 1
ATOM 632 C C . ALA A 1 80 ? -3.037 -11.891 -16.016 1 93.5 80 ALA A C 1
ATOM 634 O O . ALA A 1 80 ? -2.906 -12.367 -14.891 1 93.5 80 ALA A O 1
ATOM 635 N N . PRO A 1 81 ? -3.832 -12.547 -16.906 1 91.31 81 PRO A N 1
ATOM 636 C CA . PRO A 1 81 ? -4.621 -13.703 -16.469 1 91.31 81 PRO A CA 1
ATOM 637 C C . PRO A 1 81 ? -3.75 -14.867 -16 1 91.31 81 PRO A C 1
ATOM 639 O O . PRO A 1 81 ? -4.078 -15.531 -15.016 1 91.31 81 PRO A O 1
ATOM 642 N N . PHE A 1 82 ? -2.652 -15.094 -16.625 1 93 82 PHE A N 1
ATOM 643 C CA . PHE A 1 82 ? -1.747 -16.172 -16.234 1 93 82 PHE A CA 1
ATOM 644 C C . PHE A 1 82 ? -1.119 -15.883 -14.875 1 93 82 PHE A C 1
ATOM 646 O O . PHE A 1 82 ? -0.931 -16.797 -14.062 1 93 82 PHE A O 1
ATOM 653 N N . LEU A 1 83 ? -0.94 -14.586 -14.648 1 96.25 83 LEU A N 1
ATOM 654 C CA . LEU A 1 83 ? -0.212 -14.188 -13.453 1 96.25 83 LEU A CA 1
ATOM 655 C C . LEU A 1 83 ? -1.151 -14.078 -12.258 1 96.25 83 LEU A C 1
ATOM 657 O O . LEU A 1 83 ? -0.756 -14.367 -11.125 1 96.25 83 LEU A O 1
ATOM 661 N N . GLY A 1 84 ? -2.342 -13.703 -12.469 1 95.38 84 GLY A N 1
ATOM 662 C CA . GLY A 1 84 ? -3.234 -13.406 -11.359 1 95.38 84 GLY A CA 1
ATOM 663 C C . GLY A 1 84 ? -4.309 -14.453 -11.156 1 95.38 84 GLY A C 1
ATOM 664 O O . GLY A 1 84 ? -4.793 -14.648 -10.039 1 95.38 84 GLY A O 1
ATOM 665 N N . ASP A 1 85 ? -4.68 -15.242 -12.203 1 93.88 85 ASP A N 1
ATOM 666 C CA . ASP A 1 85 ? -5.895 -16.047 -12.125 1 93.88 85 ASP A CA 1
ATOM 667 C C . ASP A 1 85 ? -5.559 -17.531 -11.938 1 93.88 85 ASP A C 1
ATOM 669 O O . ASP A 1 85 ? -6.395 -18.312 -11.469 1 93.88 85 ASP A O 1
ATOM 673 N N . VAL A 1 86 ? -4.34 -17.875 -12.25 1 92.56 86 VAL A N 1
ATOM 674 C CA . VAL A 1 86 ? -3.982 -19.297 -12.172 1 92.56 86 VAL A CA 1
ATOM 675 C C . VAL A 1 86 ? -2.785 -19.469 -11.242 1 92.56 86 VAL A C 1
ATOM 677 O O . VAL A 1 86 ? -1.849 -18.672 -11.266 1 92.56 86 VAL A O 1
ATOM 680 N N . SER A 1 87 ? -2.826 -20.469 -10.422 1 95.06 87 SER A N 1
ATOM 681 C CA . SER A 1 87 ? -1.754 -20.781 -9.484 1 95.06 87 SER A CA 1
ATOM 682 C C . SER A 1 87 ? -0.658 -21.609 -10.141 1 95.06 87 SER A C 1
ATOM 684 O O . SER A 1 87 ? -0.945 -22.5 -10.938 1 95.06 87 SER A O 1
ATOM 686 N N . GLU A 1 88 ? 0.526 -21.297 -9.727 1 95.31 88 GLU A N 1
ATOM 687 C CA . GLU A 1 88 ? 1.66 -22.141 -10.125 1 95.31 88 GLU A CA 1
ATOM 688 C C . GLU A 1 88 ? 1.455 -23.578 -9.703 1 95.31 88 GLU A C 1
ATOM 690 O O . GLU A 1 88 ? 1.991 -24.5 -10.328 1 95.31 88 GLU A O 1
ATOM 695 N N . ARG A 1 89 ? 0.674 -23.812 -8.68 1 93.81 89 ARG A N 1
ATOM 696 C CA . ARG A 1 89 ? 0.353 -25.141 -8.195 1 93.81 89 ARG A CA 1
ATOM 697 C C . ARG A 1 89 ? -0.332 -25.969 -9.281 1 93.81 89 ARG A C 1
ATOM 699 O O . ARG A 1 89 ? -0.077 -27.172 -9.414 1 93.81 89 ARG A O 1
ATOM 706 N N . LEU A 1 90 ? -1.186 -25.312 -10.07 1 94.12 90 LEU A N 1
ATOM 707 C CA . LEU A 1 90 ? -2.035 -26 -11.039 1 94.12 90 LEU A CA 1
ATOM 708 C C . LEU A 1 90 ? -1.451 -25.906 -12.445 1 94.12 90 LEU A C 1
ATOM 710 O O . LEU A 1 90 ? -1.8 -26.688 -13.328 1 94.12 90 LEU A O 1
ATOM 714 N N . LEU A 1 91 ? -0.58 -24.938 -12.648 1 94.31 91 LEU A N 1
ATOM 715 C CA . LEU A 1 91 ? 0.09 -24.75 -13.93 1 94.31 91 LEU A CA 1
ATOM 716 C C . LEU A 1 91 ? 1.568 -24.438 -13.734 1 94.31 91 LEU A C 1
ATOM 718 O O . LEU A 1 91 ? 1.981 -23.281 -13.859 1 94.31 91 LEU A O 1
ATOM 722 N N . PRO A 1 92 ? 2.357 -25.5 -13.469 1 94.19 92 PRO A N 1
ATOM 723 C CA . PRO A 1 92 ? 3.797 -25.266 -13.328 1 94.19 92 PRO A CA 1
ATOM 724 C C . PRO A 1 92 ? 4.406 -24.578 -14.547 1 94.19 92 PRO A C 1
ATOM 726 O O . PRO A 1 92 ? 4.113 -24.953 -15.688 1 94.19 92 PRO A O 1
ATOM 729 N N . GLY A 1 93 ? 5.141 -23.531 -14.367 1 95.88 93 GLY A N 1
ATOM 730 C CA . GLY A 1 93 ? 5.75 -22.766 -15.445 1 95.88 93 GLY A CA 1
ATOM 731 C C . GLY A 1 93 ? 4.852 -21.672 -15.984 1 95.88 93 GLY A C 1
ATOM 732 O O . GLY A 1 93 ? 4.992 -21.266 -17.141 1 95.88 93 GLY A O 1
ATOM 733 N N . LYS A 1 94 ? 3.938 -21.234 -15.219 1 96 94 LYS A N 1
ATOM 734 C CA . LYS A 1 94 ? 2.93 -20.281 -15.688 1 96 94 LYS A CA 1
ATOM 735 C C . LYS A 1 94 ? 3.58 -19 -16.219 1 96 94 LYS A C 1
ATOM 737 O O . LYS A 1 94 ? 3.062 -18.375 -17.141 1 96 94 LYS A O 1
ATOM 742 N N . ILE A 1 95 ? 4.699 -18.594 -15.656 1 97.5 95 ILE A N 1
ATOM 743 C CA . ILE A 1 95 ? 5.371 -17.375 -16.094 1 97.5 95 ILE A CA 1
ATOM 744 C C . ILE A 1 95 ? 5.871 -17.562 -17.531 1 97.5 95 ILE A C 1
ATOM 746 O O . ILE A 1 95 ? 5.668 -16.688 -18.391 1 97.5 95 ILE A O 1
ATOM 750 N N . ARG A 1 96 ? 6.484 -18.719 -17.766 1 97.06 96 ARG A N 1
ATOM 751 C CA . ARG A 1 96 ? 6.922 -19.047 -19.109 1 97.06 96 ARG A CA 1
ATOM 752 C C . ARG A 1 96 ? 5.73 -19.188 -20.047 1 97.06 96 ARG A C 1
ATOM 754 O O . ARG A 1 96 ? 5.777 -18.719 -21.188 1 97.06 96 ARG A O 1
ATOM 761 N N . GLU A 1 97 ? 4.691 -19.812 -19.641 1 95.62 97 GLU A N 1
ATOM 762 C CA . GLU A 1 97 ? 3.479 -19.984 -20.438 1 95.62 97 GLU A CA 1
ATOM 763 C C . GLU A 1 97 ? 2.871 -18.625 -20.797 1 95.62 97 GLU A C 1
ATOM 765 O O . GLU A 1 97 ? 2.242 -18.5 -21.859 1 95.62 97 GLU A O 1
ATOM 770 N N . ALA A 1 98 ? 3.082 -17.641 -19.938 1 96.12 98 ALA A N 1
ATOM 771 C CA . ALA A 1 98 ? 2.594 -16.281 -20.188 1 96.12 98 ALA A CA 1
ATOM 772 C C . ALA A 1 98 ? 3.457 -15.57 -21.234 1 96.12 98 ALA A C 1
ATOM 774 O O . ALA A 1 98 ? 3.125 -14.469 -21.672 1 96.12 98 ALA A O 1
ATOM 775 N N . GLY A 1 99 ? 4.582 -16.188 -21.609 1 97.5 99 GLY A N 1
ATOM 7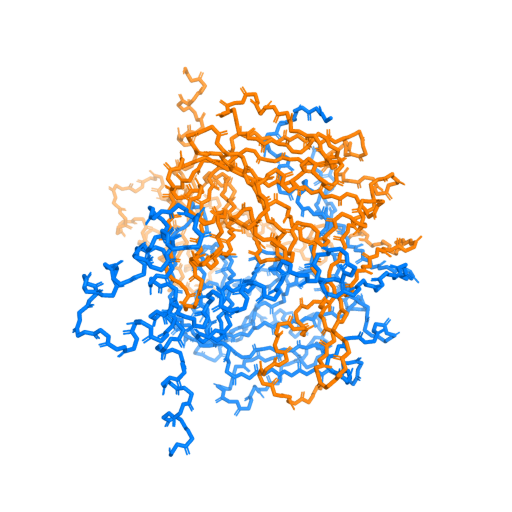76 C CA . GLY A 1 99 ? 5.5 -15.57 -22.547 1 97.5 99 GLY A CA 1
ATOM 777 C C . GLY A 1 99 ? 6.488 -14.625 -21.891 1 97.5 99 GLY A C 1
ATOM 778 O O . GLY A 1 99 ? 6.98 -13.695 -22.531 1 97.5 99 GLY A O 1
ATOM 779 N N . LEU A 1 100 ? 6.73 -14.789 -20.625 1 98.56 100 LEU A N 1
ATOM 780 C CA . LEU A 1 100 ? 7.68 -13.977 -19.875 1 98.56 100 LEU A CA 1
ATOM 781 C C . LEU A 1 100 ? 8.922 -14.781 -19.516 1 98.56 100 LEU A C 1
ATOM 783 O O . LEU A 1 100 ? 8.859 -16 -19.391 1 98.56 100 LEU A O 1
ATOM 787 N N . ASN A 1 101 ? 10.055 -14.062 -19.359 1 98.62 101 ASN A N 1
ATOM 788 C CA . ASN A 1 101 ? 11.328 -14.695 -19.031 1 98.62 101 ASN A CA 1
ATOM 789 C C . ASN A 1 101 ? 11.836 -14.281 -17.656 1 98.62 101 ASN A C 1
ATOM 791 O O . ASN A 1 101 ? 11.602 -13.156 -17.219 1 98.62 101 ASN A O 1
ATOM 795 N N . ILE A 1 102 ? 12.523 -15.258 -17 1 98.75 102 ILE A N 1
ATOM 796 C CA . ILE A 1 102 ? 13.094 -15 -15.688 1 98.75 102 ILE A CA 1
ATOM 797 C C . ILE A 1 102 ? 14.586 -14.695 -15.82 1 98.75 102 ILE A C 1
ATOM 799 O O . ILE A 1 102 ? 15.305 -15.391 -16.547 1 98.75 102 ILE A O 1
ATOM 803 N N . VAL A 1 103 ? 15.07 -13.648 -15.211 1 98.75 103 VAL A N 1
ATOM 804 C CA . VAL A 1 103 ? 16.484 -13.359 -15 1 98.75 103 VAL A CA 1
ATOM 805 C C . VAL A 1 103 ? 16.766 -13.258 -13.508 1 98.75 103 VAL A C 1
ATOM 807 O O . VAL A 1 103 ? 15.852 -13.109 -12.695 1 98.75 103 VAL A O 1
ATOM 810 N N . ARG A 1 104 ? 18.031 -13.375 -13.117 1 98.62 104 ARG A N 1
ATOM 811 C CA . ARG A 1 104 ? 18.391 -13.391 -11.703 1 98.62 104 ARG A CA 1
ATOM 812 C C . ARG A 1 104 ? 18.906 -12.023 -11.25 1 98.62 104 ARG A C 1
ATOM 814 O O . ARG A 1 104 ? 19.688 -11.391 -11.961 1 98.62 104 ARG A O 1
ATOM 821 N N . GLY A 1 105 ? 18.391 -11.586 -10.047 1 98.69 105 GLY A N 1
ATOM 822 C CA . GLY A 1 105 ? 18.906 -10.375 -9.453 1 98.69 105 GLY A CA 1
ATOM 823 C C . GLY A 1 105 ? 20.391 -10.469 -9.109 1 98.69 105 GLY A C 1
ATOM 824 O O . GLY A 1 105 ? 20.906 -11.562 -8.891 1 98.69 105 GLY A O 1
ATOM 825 N N . GLU A 1 106 ? 21.016 -9.312 -8.93 1 98.69 106 GLU A N 1
ATOM 826 C CA . GLU A 1 106 ? 22.469 -9.25 -8.766 1 98.69 106 GLU A CA 1
ATOM 827 C C . GLU A 1 106 ? 22.859 -9.406 -7.301 1 98.69 106 GLU A C 1
ATOM 829 O O . GLU A 1 106 ? 24.016 -9.758 -6.992 1 98.69 106 GLU A O 1
ATOM 834 N N . VAL A 1 107 ? 21.938 -9.141 -6.406 1 98.75 107 VAL A N 1
ATOM 835 C CA . VAL A 1 107 ? 22.328 -9.047 -5.004 1 98.75 107 VAL A CA 1
ATOM 836 C C . VAL A 1 107 ? 21.859 -10.289 -4.25 1 98.75 107 VAL A C 1
ATOM 838 O O . VAL A 1 107 ? 22.656 -11 -3.646 1 98.75 107 VAL A O 1
ATOM 841 N N . LEU A 1 108 ? 20.641 -10.641 -4.363 1 98.81 108 LEU A N 1
ATOM 842 C CA . LEU A 1 108 ? 20.078 -11.773 -3.625 1 98.81 108 LEU A CA 1
ATOM 843 C C . LEU A 1 108 ? 19.859 -12.969 -4.543 1 98.81 108 LEU A C 1
ATOM 845 O O . LEU A 1 108 ? 19.562 -14.07 -4.074 1 98.81 108 LEU A O 1
ATOM 849 N N . GLY A 1 109 ? 19.938 -12.703 -5.844 1 98.75 109 GLY A N 1
ATOM 850 C CA . GLY A 1 109 ? 19.625 -13.758 -6.805 1 98.75 109 GLY A CA 1
ATOM 851 C C . GLY A 1 109 ? 18.141 -14.008 -6.953 1 98.75 109 GLY A C 1
ATOM 852 O O . GLY A 1 109 ? 17.734 -15.078 -7.418 1 98.75 109 GLY A O 1
ATOM 853 N N . ALA A 1 110 ? 17.312 -13.109 -6.555 1 98.88 110 ALA A N 1
ATOM 854 C CA . ALA A 1 110 ? 15.867 -13.25 -6.66 1 98.88 110 ALA A CA 1
ATOM 855 C C . ALA A 1 110 ? 15.438 -13.398 -8.117 1 98.88 110 ALA A C 1
ATOM 857 O O . ALA A 1 110 ? 16.047 -12.812 -9.016 1 98.88 110 ALA A O 1
ATOM 858 N N . PRO A 1 111 ? 14.414 -14.219 -8.414 1 98.94 111 PRO A N 1
ATOM 859 C CA . PRO A 1 111 ? 13.883 -14.266 -9.781 1 98.94 111 PRO A CA 1
ATOM 860 C C . PRO A 1 111 ? 13.18 -12.969 -10.188 1 98.94 111 PRO A C 1
ATOM 862 O O . PRO A 1 111 ? 12.227 -12.547 -9.523 1 98.94 111 PRO A O 1
ATOM 865 N N . LEU A 1 112 ? 13.648 -12.352 -11.211 1 98.94 112 LEU A N 1
ATOM 866 C CA . LEU A 1 112 ? 13.062 -11.133 -11.766 1 98.94 112 LEU A CA 1
ATOM 867 C C . LEU A 1 112 ? 12.438 -11.406 -13.133 1 98.94 112 LEU A C 1
ATOM 869 O O . LEU A 1 112 ? 12.883 -12.305 -13.859 1 98.94 112 LEU A O 1
ATOM 873 N N . ILE A 1 113 ? 11.406 -10.727 -13.516 1 98.88 113 ILE A N 1
ATOM 874 C CA . ILE A 1 113 ? 10.836 -10.781 -14.852 1 98.88 113 ILE A CA 1
ATOM 875 C C . ILE A 1 113 ? 11.641 -9.891 -15.797 1 98.88 113 ILE A C 1
ATOM 877 O O . ILE A 1 113 ? 11.711 -8.672 -15.602 1 98.88 113 ILE A O 1
ATOM 881 N N . ALA A 1 114 ? 12.133 -10.445 -16.844 1 98.81 114 ALA A N 1
ATOM 882 C CA . ALA A 1 114 ? 13.039 -9.75 -17.75 1 98.81 114 ALA A CA 1
ATOM 883 C C . ALA A 1 114 ? 12.328 -8.586 -18.438 1 98.81 114 ALA A C 1
ATOM 885 O O . ALA A 1 114 ? 12.938 -7.543 -18.703 1 98.81 114 ALA A O 1
ATOM 886 N N . GLU A 1 115 ? 11.055 -8.711 -18.719 1 98.75 115 GLU A N 1
ATOM 887 C CA . GLU A 1 115 ? 10.289 -7.75 -19.516 1 98.75 115 GLU A CA 1
ATOM 888 C C . GLU A 1 115 ? 9.719 -6.645 -18.625 1 98.75 115 GLU A C 1
ATOM 890 O O . GLU A 1 115 ? 9.031 -5.746 -19.109 1 98.75 115 GLU A O 1
ATOM 895 N N . ALA A 1 116 ? 9.984 -6.684 -17.266 1 98.69 116 ALA A N 1
ATOM 896 C CA . ALA A 1 116 ? 9.438 -5.684 -16.359 1 98.69 116 ALA A CA 1
ATOM 897 C C . ALA A 1 116 ? 10.07 -4.316 -16.594 1 98.69 116 ALA A C 1
ATOM 899 O O . ALA A 1 116 ? 11.188 -4.223 -17.109 1 98.69 116 ALA A O 1
ATOM 900 N N . SER A 1 117 ? 9.32 -3.254 -16.266 1 98.75 117 SER A N 1
ATOM 901 C CA . SER A 1 117 ? 9.82 -1.89 -16.375 1 98.75 117 SER A CA 1
ATOM 902 C C . SER A 1 117 ? 10.711 -1.527 -15.195 1 98.75 117 SER A C 1
ATOM 904 O O . SER A 1 117 ? 11.531 -0.612 -15.281 1 98.75 117 SER A O 1
ATOM 906 N N . ALA A 1 118 ? 10.539 -2.172 -14.102 1 98.88 118 ALA A N 1
ATOM 907 C CA . ALA A 1 118 ? 11.367 -2.082 -12.898 1 98.88 118 ALA A CA 1
ATOM 908 C C . ALA A 1 118 ? 11.258 -3.354 -12.062 1 98.88 118 ALA A C 1
ATOM 910 O O . ALA A 1 118 ? 10.297 -4.117 -12.211 1 98.88 118 ALA A O 1
ATOM 911 N N . ALA A 1 119 ? 12.242 -3.584 -11.234 1 98.94 119 ALA A N 1
ATOM 912 C CA . ALA A 1 119 ? 12.242 -4.723 -10.312 1 98.94 119 ALA A CA 1
ATOM 913 C C . ALA A 1 119 ? 13.008 -4.398 -9.039 1 98.94 119 ALA A C 1
ATOM 915 O O . ALA A 1 119 ? 13.898 -3.547 -9.039 1 98.94 119 ALA A O 1
ATOM 916 N N . VAL A 1 120 ? 12.617 -5.02 -7.953 1 98.94 120 VAL A N 1
ATOM 917 C CA . VAL A 1 120 ? 13.242 -4.828 -6.648 1 98.94 120 VAL A CA 1
ATOM 918 C C . VAL A 1 120 ? 13.531 -6.188 -6.016 1 98.94 120 VAL A C 1
ATOM 920 O O . VAL A 1 120 ? 12.656 -7.047 -5.941 1 98.94 120 VAL A O 1
ATOM 923 N N . GLU A 1 121 ? 14.75 -6.434 -5.562 1 98.94 121 GLU A N 1
ATOM 924 C CA . GLU A 1 121 ? 15.07 -7.609 -4.754 1 98.94 121 GLU A CA 1
ATOM 925 C C . GLU A 1 121 ? 14.766 -7.355 -3.277 1 98.94 121 GLU A C 1
ATOM 927 O O . GLU A 1 121 ? 15.188 -6.34 -2.719 1 98.94 121 GLU A O 1
ATOM 932 N N . LEU A 1 122 ? 14.125 -8.328 -2.709 1 98.94 122 LEU A N 1
ATOM 933 C CA . LEU A 1 122 ? 13.688 -8.148 -1.328 1 98.94 122 LEU A CA 1
ATOM 934 C C . LEU A 1 122 ? 14.109 -9.336 -0.467 1 98.94 122 LEU A C 1
ATOM 936 O O . LEU A 1 122 ? 13.938 -10.492 -0.865 1 98.94 122 LEU A O 1
ATOM 940 N N . GLU A 1 123 ? 14.625 -9.016 0.688 1 98.94 123 GLU A N 1
ATOM 941 C CA . GLU A 1 123 ? 14.875 -9.992 1.744 1 98.94 123 GLU A CA 1
ATOM 942 C C . GLU A 1 123 ? 13.781 -9.938 2.811 1 98.94 123 GLU A C 1
ATOM 944 O O . GLU A 1 123 ? 13.508 -8.875 3.375 1 98.94 123 GLU A O 1
ATOM 949 N N . LEU A 1 124 ? 13.148 -11.086 3.094 1 98.94 124 LEU A N 1
ATOM 950 C CA . LEU A 1 124 ? 12.062 -11.133 4.062 1 98.94 124 LEU A CA 1
ATOM 951 C C . LEU A 1 124 ? 12.555 -10.766 5.457 1 98.94 124 LEU A C 1
ATOM 953 O O . LEU A 1 124 ? 13.555 -11.312 5.934 1 98.94 124 LEU A O 1
ATOM 957 N N . VAL A 1 125 ? 11.828 -9.82 6.145 1 98.5 125 VAL A N 1
ATOM 958 C CA . VAL A 1 125 ? 12.281 -9.414 7.473 1 98.5 125 VAL A CA 1
ATOM 959 C C . VAL A 1 125 ? 11.203 -9.742 8.508 1 98.5 125 VAL A C 1
ATOM 961 O O . VAL A 1 125 ? 11.508 -9.938 9.688 1 98.5 125 VAL A O 1
ATOM 964 N N . ASP A 1 126 ? 9.961 -9.742 8.109 1 98.31 126 ASP A N 1
ATOM 965 C CA . ASP A 1 126 ? 8.883 -10.031 9.047 1 98.31 126 ASP A CA 1
ATOM 966 C C . ASP A 1 126 ? 7.617 -10.477 8.312 1 98.31 126 ASP A C 1
ATOM 968 O O . ASP A 1 126 ? 7.461 -10.211 7.121 1 98.31 126 ASP A O 1
ATOM 972 N N . VAL A 1 127 ? 6.777 -11.242 9 1 98.38 127 VAL A N 1
ATOM 973 C CA . VAL A 1 127 ? 5.441 -11.617 8.547 1 98.38 127 VAL A CA 1
ATOM 974 C C . VAL A 1 127 ? 4.414 -11.281 9.625 1 98.38 127 VAL A C 1
ATOM 976 O O . VAL A 1 127 ? 4.551 -11.711 10.773 1 98.38 127 VAL A O 1
ATOM 979 N N . VAL A 1 128 ? 3.383 -10.523 9.227 1 98 128 VAL A N 1
ATOM 980 C CA . VAL A 1 128 ? 2.389 -10.031 10.18 1 98 128 VAL A CA 1
ATOM 981 C C . VAL A 1 128 ? 1.007 -10.555 9.797 1 98 128 VAL A C 1
ATOM 983 O O . VAL A 1 128 ? 0.58 -10.422 8.648 1 98 128 VAL A O 1
ATOM 986 N N . GLU A 1 129 ? 0.3 -11.117 10.773 1 95.75 129 GLU A N 1
ATOM 987 C CA . GLU A 1 129 ? -1.063 -11.57 10.523 1 95.75 129 GLU A CA 1
ATOM 988 C C . GLU A 1 129 ? -2.01 -10.391 10.312 1 95.75 129 GLU A C 1
ATOM 990 O O . GLU A 1 129 ? -1.974 -9.414 11.062 1 95.75 129 GLU A O 1
ATOM 995 N N . ALA A 1 130 ? -2.812 -10.484 9.289 1 96.69 130 ALA A N 1
ATOM 996 C CA . ALA A 1 130 ? -3.857 -9.508 9 1 96.69 130 ALA A CA 1
ATOM 997 C C . ALA A 1 130 ? -5.09 -10.18 8.398 1 96.69 130 ALA A C 1
ATOM 999 O O . ALA A 1 130 ? -5.199 -10.312 7.18 1 96.69 130 ALA A O 1
ATOM 1000 N N . GLY A 1 131 ? -6.02 -10.555 9.188 1 95.88 131 GLY A N 1
ATOM 1001 C CA . GLY A 1 131 ? -7.246 -11.18 8.711 1 95.88 131 GLY A CA 1
ATOM 1002 C C . GLY A 1 131 ? -7 -12.398 7.848 1 95.88 131 GLY A C 1
ATOM 1003 O O . GLY A 1 131 ? -6.355 -13.352 8.281 1 95.88 131 GLY A O 1
ATOM 1004 N N . ASP A 1 132 ? -7.496 -12.352 6.586 1 95.56 132 ASP A N 1
ATOM 1005 C CA . ASP A 1 132 ? -7.422 -13.516 5.707 1 95.56 132 ASP A CA 1
ATOM 1006 C C . ASP A 1 132 ? -6.145 -13.492 4.871 1 95.56 132 ASP A C 1
ATOM 1008 O O . ASP A 1 132 ? -5.926 -14.375 4.039 1 95.56 132 ASP A O 1
ATOM 1012 N N . HIS A 1 133 ? -5.293 -12.531 5.051 1 97.56 133 HIS A N 1
ATOM 1013 C CA . HIS A 1 133 ? -3.955 -12.445 4.477 1 97.56 133 HIS A CA 1
ATOM 1014 C C . HIS A 1 133 ? -2.898 -12.258 5.559 1 97.56 133 HIS A C 1
ATOM 1016 O O . HIS A 1 133 ? -3.232 -11.992 6.719 1 97.56 133 HIS A O 1
ATOM 1022 N N . ASP A 1 134 ? -1.694 -12.539 5.199 1 98.12 134 ASP A N 1
ATOM 1023 C CA . ASP A 1 134 ? -0.551 -12.039 5.957 1 98.12 134 ASP A CA 1
ATOM 1024 C C . ASP A 1 134 ? 0.169 -10.93 5.199 1 98.12 134 ASP A C 1
ATOM 1026 O O . ASP A 1 134 ? 0.175 -10.914 3.969 1 98.12 134 ASP A O 1
ATOM 1030 N N . VAL A 1 135 ? 0.698 -10.039 5.965 1 98.81 135 VAL A N 1
ATOM 1031 C CA . VAL A 1 135 ? 1.521 -8.977 5.398 1 98.81 135 VAL A CA 1
ATOM 1032 C C . VAL A 1 135 ? 2.996 -9.352 5.5 1 98.81 135 VAL A C 1
ATOM 1034 O O . VAL A 1 135 ? 3.521 -9.531 6.602 1 98.81 135 VAL A O 1
ATOM 1037 N N . PHE A 1 136 ? 3.633 -9.477 4.352 1 98.94 136 PHE A N 1
ATOM 1038 C CA . PHE A 1 136 ? 5.059 -9.766 4.266 1 98.94 136 PHE A CA 1
ATOM 1039 C C . PHE A 1 136 ? 5.863 -8.477 4.148 1 98.94 136 PHE A C 1
ATOM 1041 O O . PHE A 1 136 ? 5.605 -7.652 3.266 1 98.94 136 PHE A O 1
ATOM 1048 N N . LEU A 1 137 ? 6.789 -8.273 5.09 1 98.94 137 LEU A N 1
ATOM 1049 C CA . LEU A 1 137 ? 7.703 -7.141 5.051 1 98.94 137 LEU A CA 1
ATOM 1050 C C . LEU A 1 137 ? 9.078 -7.57 4.551 1 98.94 137 LEU A C 1
ATOM 1052 O O . LEU A 1 137 ? 9.68 -8.492 5.098 1 98.94 137 LEU A O 1
ATOM 1056 N N . GLY A 1 138 ? 9.523 -6.898 3.488 1 98.94 138 GLY A N 1
ATOM 1057 C CA . GLY A 1 138 ? 10.828 -7.195 2.912 1 98.94 138 GLY A CA 1
ATOM 1058 C C . GLY A 1 138 ? 11.727 -5.98 2.811 1 98.94 138 GLY A C 1
ATOM 1059 O O . GLY A 1 138 ? 11.273 -4.895 2.443 1 98.94 138 GLY A O 1
ATOM 1060 N N . GLU A 1 139 ? 12.961 -6.152 3.166 1 98.88 139 GLU A N 1
ATOM 1061 C CA . GLU A 1 139 ? 13.961 -5.098 2.996 1 98.88 139 GLU A CA 1
ATOM 1062 C C . GLU A 1 139 ? 14.523 -5.094 1.577 1 98.88 139 GLU A C 1
ATOM 1064 O O . GLU A 1 139 ? 14.992 -6.125 1.089 1 98.88 139 GLU A O 1
ATOM 1069 N N . ALA A 1 140 ? 14.453 -3.979 0.9 1 98.94 140 ALA A N 1
ATOM 1070 C CA . ALA A 1 140 ? 14.992 -3.852 -0.453 1 98.94 140 ALA A CA 1
ATOM 1071 C C . ALA A 1 140 ? 16.516 -3.873 -0.444 1 98.94 140 ALA A C 1
ATOM 1073 O O . ALA A 1 140 ? 17.156 -3.125 0.302 1 98.94 140 ALA A O 1
ATOM 1074 N N . LYS A 1 141 ? 17 -4.723 -1.321 1 98.88 141 LYS A N 1
ATOM 1075 C CA . LYS A 1 141 ? 18.453 -4.855 -1.375 1 98.88 141 LYS A CA 1
ATOM 1076 C C . LYS A 1 141 ? 19 -4.359 -2.713 1 98.88 141 LYS A C 1
ATOM 1078 O O . LYS A 1 141 ? 20.188 -4.027 -2.82 1 98.88 141 LYS A O 1
ATOM 1083 N N . ALA A 1 142 ? 18.172 -4.316 -3.717 1 98.88 142 ALA A N 1
ATOM 1084 C CA . ALA A 1 142 ? 18.531 -3.803 -5.035 1 98.88 142 ALA A CA 1
ATOM 1085 C C . ALA A 1 142 ? 17.297 -3.344 -5.797 1 98.88 142 ALA A C 1
ATOM 1087 O O . ALA A 1 142 ? 16.188 -3.836 -5.555 1 98.88 142 ALA A O 1
ATOM 1088 N N . VAL A 1 143 ? 17.484 -2.393 -6.684 1 98.88 143 VAL A N 1
ATOM 1089 C CA . VAL A 1 143 ? 16.406 -1.885 -7.527 1 98.88 143 VAL A CA 1
ATOM 1090 C C . VAL A 1 143 ? 16.922 -1.691 -8.953 1 98.88 143 VAL A C 1
ATOM 1092 O O . VAL A 1 143 ? 18.062 -1.289 -9.156 1 98.88 143 VAL A O 1
ATOM 1095 N N . TYR A 1 144 ? 16.094 -2.08 -9.898 1 98.81 144 TYR A N 1
ATOM 1096 C CA . TYR A 1 144 ? 16.391 -2.033 -11.32 1 98.81 144 TYR A CA 1
ATOM 1097 C C . TYR A 1 144 ? 15.32 -1.263 -12.086 1 98.81 144 TYR A C 1
ATOM 1099 O O . TYR A 1 144 ? 14.141 -1.332 -11.75 1 98.81 144 TYR A O 1
ATOM 1107 N N . THR A 1 145 ? 15.711 -0.495 -13.109 1 98.69 145 THR A N 1
ATOM 1108 C CA . THR A 1 145 ? 14.734 0.215 -13.922 1 98.69 145 THR A CA 1
ATOM 1109 C C . THR A 1 145 ? 15.156 0.224 -15.391 1 98.69 145 THR A C 1
ATOM 1111 O O . THR A 1 145 ? 16.328 0.015 -15.703 1 98.69 145 THR A O 1
ATOM 1114 N N . VAL A 1 146 ? 14.18 0.372 -16.266 1 97.38 146 VAL A N 1
ATOM 1115 C CA . VAL A 1 146 ? 14.453 0.688 -17.656 1 97.38 146 VAL A CA 1
ATOM 1116 C C . VAL A 1 146 ? 14.844 2.158 -17.797 1 97.38 146 VAL A C 1
ATOM 1118 O O . VAL A 1 146 ? 14.805 2.908 -16.812 1 97.38 146 VAL A O 1
ATOM 1121 N N . ASP A 1 147 ? 15.141 2.588 -19 1 95.81 147 ASP A N 1
ATOM 1122 C CA . ASP A 1 147 ? 15.727 3.898 -19.25 1 95.81 147 ASP A CA 1
ATOM 1123 C C . ASP A 1 147 ? 14.695 5.008 -19.062 1 95.81 147 ASP A C 1
ATOM 1125 O O . ASP A 1 147 ? 15.055 6.184 -18.938 1 95.81 147 ASP A O 1
ATOM 1129 N N . ASP A 1 148 ? 13.477 4.711 -19.047 1 97.31 148 ASP A N 1
ATOM 1130 C CA . ASP A 1 148 ? 12.445 5.73 -18.859 1 97.31 148 ASP A CA 1
ATOM 1131 C C . ASP A 1 148 ? 12.586 6.41 -17.5 1 97.31 148 ASP A C 1
ATOM 1133 O O . ASP A 1 148 ? 12.133 7.543 -17.312 1 97.31 148 ASP A O 1
ATOM 1137 N N . PHE A 1 149 ? 13.117 5.695 -16.547 1 97.5 149 PHE A N 1
ATOM 1138 C CA . PHE A 1 149 ? 13.461 6.309 -15.266 1 97.5 149 PHE A CA 1
ATOM 1139 C C . PHE A 1 149 ? 14.812 7.016 -15.359 1 97.5 149 PHE A C 1
ATOM 1141 O O . PHE A 1 149 ? 15.852 6.367 -15.477 1 97.5 149 PHE A O 1
ATOM 1148 N N . ARG A 1 150 ? 14.766 8.297 -15.336 1 94.31 150 ARG A N 1
ATOM 1149 C CA . ARG A 1 150 ? 15.969 9.109 -15.484 1 94.31 150 ARG A CA 1
ATOM 1150 C C . ARG A 1 150 ? 15.867 10.398 -14.68 1 94.31 150 ARG A C 1
ATOM 1152 O O . ARG A 1 150 ? 14.773 10.938 -14.492 1 94.31 150 ARG A O 1
ATOM 1159 N N . GLY A 1 151 ? 17.031 10.867 -14.172 1 90.62 151 GLY A N 1
ATOM 1160 C CA . GLY A 1 151 ? 17.031 12.07 -13.352 1 90.62 151 GLY A CA 1
ATOM 1161 C C . GLY A 1 151 ? 16.312 11.891 -12.023 1 90.62 151 GLY A C 1
ATOM 1162 O O . GLY A 1 151 ? 15.797 12.859 -11.461 1 90.62 151 GLY A O 1
ATOM 1163 N N . GLY A 1 152 ? 16.078 10.727 -11.625 1 93.88 152 GLY A N 1
ATOM 1164 C CA . GLY A 1 152 ? 15.508 10.438 -10.32 1 93.88 152 GLY A CA 1
ATOM 1165 C C . GLY A 1 152 ? 13.992 10.398 -10.336 1 93.88 152 GLY A C 1
ATOM 1166 O O . GLY A 1 152 ? 13.352 10.453 -9.281 1 93.88 152 GLY A O 1
ATOM 1167 N N . MET A 1 153 ? 13.422 10.344 -11.547 1 96.19 153 MET A N 1
ATOM 1168 C CA . MET A 1 153 ? 11.969 10.312 -11.664 1 96.19 153 MET A CA 1
ATOM 1169 C C . MET A 1 153 ? 11.547 9.656 -12.977 1 96.19 153 MET A C 1
ATOM 1171 O O . MET A 1 153 ? 12.297 9.672 -13.953 1 96.19 153 MET A O 1
ATOM 1175 N N . TRP A 1 154 ? 10.375 9.07 -13 1 97.56 154 TRP A N 1
ATOM 1176 C CA . TRP A 1 154 ? 9.828 8.539 -14.242 1 97.56 154 TRP A CA 1
ATOM 1177 C C . TRP A 1 154 ? 9.492 9.664 -15.219 1 97.56 154 TRP A C 1
ATOM 1179 O O . TRP A 1 154 ? 8.867 10.656 -14.836 1 97.56 154 TRP A O 1
ATOM 1189 N N . SER A 1 155 ? 9.922 9.469 -16.484 1 96.44 155 SER A N 1
ATOM 1190 C CA . SER A 1 155 ? 9.492 10.398 -17.516 1 96.44 155 SER A CA 1
ATOM 1191 C C . SER A 1 155 ? 8.078 10.078 -17.984 1 96.44 155 SER A C 1
ATOM 1193 O O . SER A 1 155 ? 7.363 10.969 -18.469 1 96.44 155 SER A O 1
ATOM 1195 N N . LEU A 1 156 ? 7.648 8.828 -17.922 1 97.12 156 LEU A N 1
ATOM 1196 C CA . LEU A 1 156 ? 6.352 8.305 -18.344 1 97.12 156 LEU A CA 1
ATOM 1197 C C . LEU A 1 156 ? 6.133 8.516 -19.828 1 97.12 156 LEU A C 1
ATOM 1199 O O . LEU A 1 156 ? 5.012 8.805 -20.266 1 97.12 156 LEU A O 1
ATOM 1203 N N . GLU A 1 157 ? 7.207 8.453 -20.531 1 95.12 157 GLU A N 1
ATOM 1204 C CA . GLU A 1 157 ? 7.148 8.539 -21.984 1 95.12 157 GLU A CA 1
ATOM 1205 C C . GLU A 1 157 ? 7.008 7.16 -22.609 1 95.12 157 GLU A C 1
ATOM 1207 O O . GLU A 1 157 ? 6.203 6.973 -23.531 1 95.12 157 GLU A O 1
ATOM 1212 N N . THR A 1 158 ? 7.789 6.254 -22.156 1 95.06 158 THR A N 1
ATOM 1213 C CA . THR A 1 158 ? 7.766 4.906 -22.719 1 95.06 158 THR A CA 1
ATOM 1214 C C . THR A 1 158 ? 7.148 3.92 -21.734 1 95.06 158 THR A C 1
ATOM 1216 O O . THR A 1 158 ? 6.457 2.984 -22.141 1 95.06 158 THR A O 1
ATOM 1219 N N . TYR A 1 159 ? 7.414 4.176 -20.484 1 96.81 159 TYR A N 1
ATOM 1220 C CA . TYR A 1 159 ? 6.766 3.367 -19.453 1 96.81 159 TYR A CA 1
ATOM 1221 C C . TYR A 1 159 ? 5.328 3.822 -19.234 1 96.81 159 TYR A C 1
ATOM 1223 O O . TYR A 1 159 ? 5.09 4.961 -18.812 1 96.81 159 TYR A O 1
ATOM 1231 N N . ARG A 1 160 ? 4.387 2.957 -19.547 1 97.62 160 ARG A N 1
ATOM 1232 C CA . ARG A 1 160 ? 2.969 3.156 -19.266 1 97.62 160 ARG A CA 1
ATOM 1233 C C . ARG A 1 160 ? 2.502 2.234 -18.141 1 97.62 160 ARG A C 1
ATOM 1235 O O . ARG A 1 160 ? 2.322 1.034 -18.344 1 97.62 160 ARG A O 1
ATOM 1242 N N . PRO A 1 161 ? 2.252 2.84 -16.938 1 97.94 161 PRO A N 1
ATOM 1243 C CA . PRO A 1 161 ? 1.921 1.973 -15.797 1 97.94 161 PRO A CA 1
ATOM 1244 C C . PRO A 1 161 ? 0.661 1.145 -16.031 1 97.94 161 PRO A C 1
ATOM 1246 O O . PRO A 1 161 ? -0.334 1.662 -16.547 1 97.94 161 PRO A O 1
ATOM 1249 N N . LEU A 1 162 ? 0.731 -0.153 -15.773 1 98.44 162 LEU A N 1
ATOM 1250 C CA . LEU A 1 162 ? -0.434 -1.031 -15.75 1 98.44 162 LEU A CA 1
ATOM 1251 C C . LEU A 1 162 ? -1.227 -0.84 -14.461 1 98.44 162 LEU A C 1
ATOM 1253 O O . LEU A 1 162 ? -0.723 -1.117 -13.367 1 98.44 162 LEU A O 1
ATOM 1257 N N . MET A 1 163 ? -2.436 -0.339 -14.57 1 98.44 163 MET A N 1
ATOM 1258 C CA . MET A 1 163 ? -3.289 -0.124 -13.406 1 98.44 163 MET A CA 1
ATOM 1259 C C . MET A 1 163 ? -4.453 -1.111 -13.391 1 98.44 163 MET A C 1
ATOM 1261 O O . MET A 1 163 ? -4.906 -1.557 -14.445 1 98.44 163 MET A O 1
ATOM 1265 N N . TYR A 1 164 ? -4.895 -1.493 -12.219 1 98.56 164 TYR A N 1
ATOM 1266 C CA . TYR A 1 164 ? -6.008 -2.41 -12 1 98.56 164 TYR A CA 1
ATOM 1267 C C . TYR A 1 164 ? -7.191 -1.69 -11.359 1 98.56 164 TYR A C 1
ATOM 1269 O O . TYR A 1 164 ? -7.039 -1.007 -10.352 1 98.56 164 TYR A O 1
ATOM 1277 N N . LEU A 1 165 ? -8.383 -1.828 -11.992 1 98 165 LEU A N 1
ATOM 1278 C CA . LEU A 1 165 ? -9.57 -1.108 -11.539 1 98 165 LEU A CA 1
ATOM 1279 C C . LEU A 1 165 ? -10.562 -2.057 -10.867 1 98 165 LEU A C 1
ATOM 1281 O O . LEU A 1 165 ? -11.641 -1.638 -10.445 1 98 165 LEU A O 1
ATOM 1285 N N . GLY A 1 166 ? -10.25 -3.334 -10.797 1 96.31 166 GLY A N 1
ATOM 1286 C CA . GLY A 1 166 ? -11.125 -4.285 -10.133 1 96.31 166 GLY A CA 1
ATOM 1287 C C . GLY A 1 166 ? -11.828 -5.23 -11.094 1 96.31 166 GLY A C 1
ATOM 1288 O O . GLY A 1 166 ? -11.367 -5.422 -12.227 1 96.31 166 GLY A O 1
ATOM 1289 N N . ARG A 1 167 ? -12.82 -5.996 -10.594 1 94.19 167 ARG A N 1
ATOM 1290 C CA . ARG A 1 167 ? -13.547 -6.98 -11.391 1 94.19 167 ARG A CA 1
ATOM 1291 C C . ARG A 1 167 ? -15.047 -6.707 -11.359 1 94.19 167 ARG A C 1
ATOM 1293 O O . ARG A 1 167 ? -15.562 -6.109 -10.406 1 94.19 167 ARG A O 1
ATOM 1300 N N . THR A 1 168 ? -15.68 -7.141 -12.414 1 90.31 168 THR A N 1
ATOM 1301 C CA . THR A 1 168 ? -17.141 -7.094 -12.43 1 90.31 168 THR A CA 1
ATOM 1302 C C . THR A 1 168 ? -17.719 -8.164 -11.508 1 90.31 168 THR A C 1
ATOM 1304 O O . THR A 1 168 ? -17 -9.008 -10.992 1 90.31 168 THR A O 1
ATOM 1307 N N . ARG A 1 169 ? -19 -8.039 -11.164 1 83.56 169 ARG A N 1
A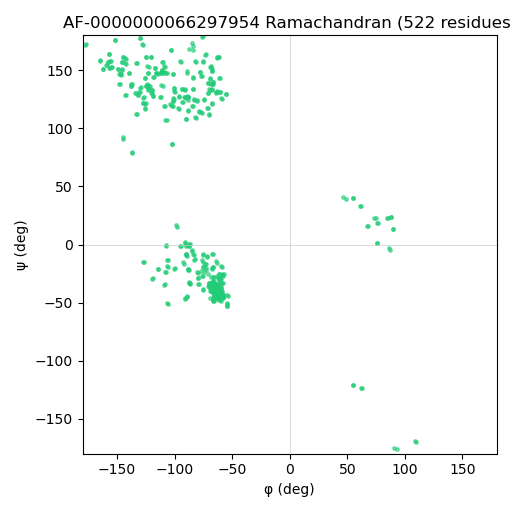TOM 1308 C CA . ARG A 1 169 ? -19.641 -8.961 -10.234 1 83.56 169 ARG A CA 1
ATOM 1309 C C . ARG A 1 169 ? -20.672 -9.836 -10.953 1 83.56 169 ARG A C 1
ATOM 1311 O O . ARG A 1 169 ? -21.172 -9.461 -12.016 1 83.56 169 ARG A O 1
ATOM 1318 N N . ARG A 1 170 ? -20.859 -10.93 -10.25 1 82.38 170 ARG A N 1
ATOM 1319 C CA . ARG A 1 170 ? -21.891 -11.836 -10.742 1 82.38 170 ARG A CA 1
ATOM 1320 C C . ARG A 1 170 ? -23.281 -11.227 -10.594 1 82.38 170 ARG A C 1
ATOM 1322 O O . ARG A 1 170 ? -23.5 -10.352 -9.75 1 82.38 170 ARG A O 1
ATOM 1329 N N . PRO A 1 171 ? -24.156 -11.664 -11.477 1 84 171 PRO A N 1
ATOM 1330 C CA . PRO A 1 171 ? -24.141 -12.789 -12.414 1 84 171 PRO A CA 1
ATOM 1331 C C . PRO A 1 171 ? -23.438 -12.469 -13.727 1 84 171 PRO A C 1
ATOM 1333 O O . PRO A 1 171 ? -23.156 -11.305 -14.008 1 84 171 PRO A O 1
ATOM 1336 N N . GLY A 1 172 ? -23.156 -13.477 -14.5 1 84 172 GLY A N 1
ATOM 1337 C CA . GLY A 1 172 ? -22.469 -13.375 -15.781 1 84 172 GLY A CA 1
ATOM 1338 C C . GLY A 1 172 ? -20.969 -13.555 -15.672 1 84 172 GLY A C 1
ATOM 1339 O O . GLY A 1 172 ? -20.453 -13.867 -14.594 1 84 172 GLY A O 1
ATOM 1340 N N . PRO A 1 173 ? -20.328 -13.375 -16.812 1 88.12 173 PRO A N 1
ATOM 1341 C CA . PRO A 1 173 ? -18.875 -13.516 -16.781 1 88.12 173 PRO A CA 1
ATOM 1342 C C . PRO A 1 173 ? -18.188 -12.414 -15.961 1 88.12 173 PRO A C 1
ATOM 1344 O O . PRO A 1 173 ? -18.641 -11.266 -15.977 1 88.12 173 PRO A O 1
ATOM 1347 N N . VAL A 1 174 ? -17.219 -12.766 -15.234 1 91.38 174 VAL A N 1
ATOM 1348 C CA . VAL A 1 174 ? -16.422 -11.805 -14.461 1 91.38 174 VAL A CA 1
ATOM 1349 C C . VAL A 1 174 ? -15.266 -11.281 -15.305 1 91.38 174 VAL A C 1
ATOM 1351 O O . VAL A 1 174 ? -14.5 -12.07 -15.867 1 91.38 174 VAL A O 1
ATOM 1354 N N . TYR A 1 175 ? -15.234 -9.984 -15.414 1 94.44 175 TYR A N 1
ATOM 1355 C CA . TYR A 1 175 ? -14.141 -9.328 -16.125 1 94.44 175 TYR A CA 1
ATOM 1356 C C . TYR A 1 175 ? -13.242 -8.562 -15.156 1 94.44 175 TYR A C 1
ATOM 1358 O O . TYR A 1 175 ? -13.727 -7.926 -14.227 1 94.44 175 TYR A O 1
ATOM 1366 N N . ARG A 1 176 ? -11.961 -8.695 -15.352 1 96.12 176 ARG A N 1
ATOM 1367 C CA . ARG A 1 176 ? -10.992 -7.816 -14.703 1 96.12 176 ARG A CA 1
ATOM 1368 C C . ARG A 1 176 ? -10.688 -6.609 -15.586 1 96.12 176 ARG A C 1
ATOM 1370 O O . ARG A 1 176 ? -10.492 -6.75 -16.797 1 96.12 176 ARG A O 1
ATOM 1377 N N . VAL A 1 177 ? -10.688 -5.465 -14.984 1 97.38 177 VAL A N 1
ATOM 1378 C CA . VAL A 1 177 ? -10.539 -4.223 -15.742 1 97.38 177 VAL A CA 1
ATOM 1379 C C . VAL A 1 177 ? -9.164 -3.615 -15.461 1 97.38 177 VAL A C 1
ATOM 1381 O O . VAL A 1 177 ? -8.852 -3.275 -14.312 1 97.38 177 VAL A O 1
ATOM 1384 N N . TYR A 1 178 ? -8.383 -3.49 -16.531 1 98.12 178 TYR A N 1
ATOM 1385 C CA . TYR A 1 178 ? -7.07 -2.85 -16.484 1 98.12 178 TYR A CA 1
ATOM 1386 C C . TYR A 1 178 ? -7.074 -1.538 -17.266 1 98.12 178 TYR A C 1
ATOM 1388 O O . TYR A 1 178 ? -7.828 -1.386 -18.234 1 98.12 178 TYR A O 1
ATOM 1396 N N . LEU A 1 179 ? -6.25 -0.562 -16.766 1 97.81 179 LEU A N 1
ATOM 1397 C CA . LEU A 1 179 ? -6.234 0.746 -17.406 1 97.81 179 LEU A CA 1
ATOM 1398 C C . LEU A 1 179 ? -4.82 1.322 -17.438 1 97.81 179 LEU A C 1
ATOM 1400 O O . LEU A 1 179 ? -3.943 0.856 -16.703 1 97.81 179 LEU A O 1
ATOM 1404 N N . THR A 1 180 ? -4.586 2.271 -18.328 1 98.06 180 THR A N 1
ATOM 1405 C CA . THR A 1 180 ? -3.418 3.145 -18.344 1 98.06 180 THR A CA 1
ATOM 1406 C C . THR A 1 180 ? -3.791 4.535 -18.859 1 98.06 180 THR A C 1
ATOM 1408 O O . THR A 1 180 ? -4.758 4.688 -19.609 1 98.06 180 THR A O 1
ATOM 1411 N N . PRO A 1 181 ? -3.066 5.578 -18.391 1 96.88 181 PRO A N 1
ATOM 1412 C CA . PRO A 1 181 ? -3.371 6.918 -18.906 1 96.88 181 PRO A CA 1
ATOM 1413 C C . PRO A 1 181 ? -3.033 7.074 -20.375 1 96.88 181 PRO A C 1
ATOM 1415 O O . PRO A 1 181 ? -1.964 6.641 -20.828 1 96.88 181 PRO A O 1
ATOM 1418 N N . ARG A 1 182 ? -3.912 7.734 -21.141 1 95.75 182 ARG A N 1
ATOM 1419 C CA . ARG A 1 182 ? -3.615 8.133 -22.516 1 95.75 182 ARG A CA 1
ATOM 1420 C C . ARG A 1 182 ? -2.666 9.328 -22.547 1 95.75 182 ARG A C 1
ATOM 1422 O O . ARG A 1 182 ? -2.014 9.578 -23.562 1 95.75 182 ARG A O 1
ATOM 1429 N N . GLY A 1 183 ? -2.59 10.023 -21.469 1 95.38 183 GLY A N 1
ATOM 1430 C CA . GLY A 1 183 ? -1.765 11.188 -21.203 1 95.38 183 GLY A CA 1
ATOM 1431 C C . GLY A 1 183 ? -1.896 11.695 -19.766 1 95.38 183 GLY A C 1
ATOM 1432 O O . GLY A 1 183 ? -2.746 11.219 -19.016 1 95.38 183 GLY A O 1
ATOM 1433 N N . TRP A 1 184 ? -1.027 12.672 -19.453 1 96.81 184 TRP A N 1
ATOM 1434 C CA . TRP A 1 184 ? -0.988 13.133 -18.062 1 96.81 184 TRP A CA 1
ATOM 1435 C C . TRP A 1 184 ? -1.248 14.633 -17.984 1 96.81 184 TRP A C 1
ATOM 1437 O O . TRP A 1 184 ? -0.76 15.398 -18.812 1 96.81 184 TRP A O 1
ATOM 1447 N N . GLU A 1 185 ? -2.102 15.023 -17.094 1 97.44 185 GLU A N 1
ATOM 1448 C CA . GLU A 1 185 ? -2.076 16.375 -16.547 1 97.44 185 GLU A CA 1
ATOM 1449 C C . GLU A 1 185 ? -1.157 16.469 -15.328 1 97.44 185 GLU A C 1
ATOM 1451 O O . GLU A 1 185 ? -1.295 15.688 -14.383 1 97.44 185 GLU A O 1
ATOM 1456 N N . ARG A 1 186 ? -0.248 17.422 -15.391 1 96.62 186 ARG A N 1
ATOM 1457 C CA . ARG A 1 186 ? 0.821 17.5 -14.398 1 96.62 186 ARG A CA 1
ATOM 1458 C C . ARG A 1 186 ? 0.808 18.844 -13.672 1 96.62 186 ARG A C 1
ATOM 1460 O O . ARG A 1 186 ? 0.561 19.875 -14.281 1 96.62 186 ARG A O 1
ATOM 1467 N N . ARG A 1 187 ? 0.971 18.797 -12.352 1 97.5 187 ARG A N 1
ATOM 1468 C CA . ARG A 1 187 ? 1.141 19.969 -11.5 1 97.5 187 ARG A CA 1
ATOM 1469 C C . ARG A 1 187 ? 2.385 19.844 -10.625 1 97.5 187 ARG A C 1
ATOM 1471 O O . ARG A 1 187 ? 2.576 18.828 -9.953 1 97.5 187 ARG A O 1
ATOM 1478 N N . GLU A 1 188 ? 3.273 20.797 -10.766 1 96.06 188 GLU A N 1
ATOM 1479 C CA . GLU A 1 188 ? 4.441 20.875 -9.891 1 96.06 188 GLU A CA 1
ATOM 1480 C C . GLU A 1 188 ? 4.27 21.984 -8.852 1 96.06 188 GLU A C 1
ATOM 1482 O O . GLU A 1 188 ? 4.059 23.141 -9.211 1 96.06 188 GLU A O 1
ATOM 1487 N N . ILE A 1 189 ? 4.316 21.609 -7.59 1 95.81 189 ILE A N 1
ATOM 1488 C CA . ILE A 1 189 ? 4.105 22.562 -6.504 1 95.81 189 ILE A CA 1
ATOM 1489 C C . ILE A 1 189 ? 5.355 22.625 -5.625 1 95.81 189 ILE A C 1
ATOM 1491 O O . ILE A 1 189 ? 5.844 21.594 -5.16 1 95.81 189 ILE A O 1
ATOM 1495 N N . GLU A 1 190 ? 5.836 23.859 -5.41 1 93.12 190 GLU A N 1
ATOM 1496 C CA . GLU A 1 190 ? 7.031 24 -4.594 1 93.12 190 GLU A CA 1
ATOM 1497 C C . GLU A 1 190 ? 6.797 23.516 -3.168 1 93.12 190 GLU A C 1
ATOM 1499 O O . GLU A 1 190 ? 5.785 23.859 -2.547 1 93.12 190 GLU A O 1
ATOM 1504 N N . PHE A 1 191 ? 7.719 22.688 -2.686 1 90.81 191 PHE A N 1
ATOM 1505 C CA . PHE A 1 191 ? 7.664 22.172 -1.321 1 90.81 191 PHE A CA 1
ATOM 1506 C C . PHE A 1 191 ? 7.688 23.312 -0.311 1 90.81 191 PHE A C 1
ATOM 1508 O O . PHE A 1 191 ? 8.586 24.156 -0.343 1 90.81 191 PHE A O 1
ATOM 1515 N N . ALA A 1 192 ? 6.656 23.312 0.6 1 88.5 192 ALA A N 1
ATOM 1516 C CA . ALA A 1 192 ? 6.555 24.266 1.707 1 88.5 192 ALA A CA 1
ATOM 1517 C C . ALA A 1 192 ? 6.77 25.703 1.226 1 88.5 192 ALA A C 1
ATOM 1519 O O . ALA A 1 192 ? 7.453 26.484 1.886 1 88.5 192 ALA A O 1
ATOM 1520 N N . GLY A 1 193 ? 6.227 25.969 0.051 1 86.31 193 GLY A N 1
ATOM 1521 C CA . GLY A 1 193 ? 6.457 27.281 -0.543 1 86.31 193 GLY A CA 1
ATOM 1522 C C . GLY A 1 193 ? 5.488 28.344 -0.053 1 86.31 193 GLY A C 1
ATOM 1523 O O . GLY A 1 193 ? 4.539 28.031 0.668 1 86.31 193 GLY A O 1
ATOM 1524 N N . GLY A 1 194 ? 5.816 29.609 -0.507 1 87.69 194 GLY A N 1
ATOM 1525 C CA . GLY A 1 194 ? 4.938 30.734 -0.215 1 87.69 194 GLY A CA 1
ATOM 1526 C C . GLY A 1 194 ? 4.793 31 1.27 1 87.69 194 GLY A C 1
ATOM 1527 O O . GLY A 1 194 ? 5.785 31.219 1.969 1 87.69 194 GLY A O 1
ATOM 1528 N N . LYS A 1 195 ? 3.602 30.984 1.693 1 89.19 195 LYS A N 1
ATOM 1529 C CA . LYS A 1 195 ? 3.293 31.359 3.068 1 89.19 195 LYS A CA 1
ATOM 1530 C C . LYS A 1 195 ? 3.66 30.25 4.043 1 89.19 195 LYS A C 1
ATOM 1532 O O . LYS A 1 195 ? 3.699 30.469 5.258 1 89.19 195 LYS A O 1
ATOM 1537 N N . LEU A 1 196 ? 3.92 29.062 3.492 1 93.12 196 LEU A N 1
ATOM 1538 C CA . LEU A 1 196 ? 4.203 27.922 4.363 1 93.12 196 LEU A CA 1
ATOM 1539 C C . LEU A 1 196 ? 5.695 27.812 4.648 1 93.12 196 LEU A C 1
ATOM 1541 O O . LEU A 1 196 ? 6.113 27.031 5.508 1 93.12 196 LEU A O 1
ATOM 1545 N N . LYS A 1 197 ? 6.508 28.594 3.984 1 92.19 197 LYS A N 1
ATOM 1546 C CA . LYS A 1 197 ? 7.961 28.5 4.082 1 92.19 197 LYS A CA 1
ATOM 1547 C C . LYS A 1 197 ? 8.438 28.719 5.516 1 92.19 197 LYS A C 1
ATOM 1549 O O . LYS A 1 197 ? 9.211 27.922 6.051 1 92.19 197 LYS A O 1
ATOM 1554 N N . PRO A 1 198 ? 7.93 29.719 6.188 1 93.81 198 PRO A N 1
ATOM 1555 C CA . PRO A 1 198 ? 8.375 29.922 7.566 1 93.81 198 PRO A CA 1
ATOM 1556 C C . PRO A 1 198 ? 8.039 28.75 8.484 1 93.81 198 PRO A C 1
ATOM 1558 O O . PRO A 1 198 ? 8.805 28.453 9.406 1 93.81 198 PRO A O 1
ATOM 1561 N N . LEU A 1 199 ? 6.941 28.125 8.25 1 93.31 199 LEU A N 1
ATOM 1562 C CA . LEU A 1 199 ? 6.543 26.984 9.07 1 93.31 199 LEU A CA 1
ATOM 1563 C C . LEU A 1 199 ? 7.453 25.797 8.82 1 93.31 199 LEU A C 1
ATOM 1565 O O . LEU A 1 199 ? 7.809 25.078 9.758 1 93.31 199 LEU A O 1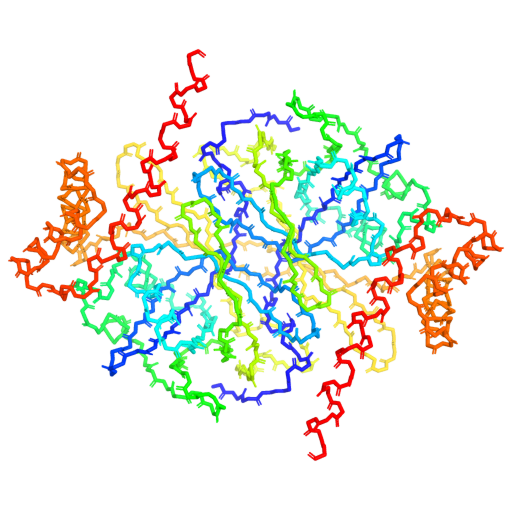
ATOM 1569 N N . ALA A 1 200 ? 7.805 25.594 7.602 1 89.94 200 ALA A N 1
ATOM 1570 C CA . ALA A 1 200 ? 8.719 24.516 7.254 1 89.94 200 ALA A CA 1
ATOM 1571 C C . ALA A 1 200 ? 10.086 24.734 7.898 1 89.94 200 ALA A C 1
ATOM 1573 O O . ALA A 1 200 ? 10.703 23.781 8.391 1 89.94 200 ALA A O 1
ATOM 1574 N N . GLU A 1 201 ? 10.547 25.906 7.895 1 91 201 GLU A N 1
ATOM 1575 C CA . GLU A 1 201 ? 11.82 26.234 8.523 1 91 201 GLU A CA 1
ATOM 1576 C C . GLU A 1 201 ? 11.766 26.016 10.031 1 91 201 GLU A C 1
ATOM 1578 O O . GLU A 1 201 ? 12.719 25.516 10.633 1 91 201 GLU A O 1
ATOM 1583 N N . LYS A 1 202 ? 10.688 26.406 10.562 1 93.31 202 LYS A N 1
ATOM 1584 C CA . LYS A 1 202 ? 10.492 26.172 11.992 1 93.31 202 LYS A CA 1
ATOM 1585 C C . LYS A 1 202 ? 10.516 24.672 12.305 1 93.31 202 LYS A C 1
ATOM 1587 O O . LYS A 1 202 ? 11.094 24.25 13.312 1 93.31 202 LYS A O 1
ATOM 1592 N N . ARG A 1 203 ? 9.93 23.891 11.492 1 91.06 203 ARG A N 1
ATOM 1593 C CA . ARG A 1 203 ? 9.914 22.438 11.672 1 91.06 203 ARG A CA 1
ATOM 1594 C C . ARG A 1 203 ? 11.328 21.875 11.648 1 91.06 203 ARG A C 1
ATOM 1596 O O . ARG A 1 203 ? 11.695 21.062 12.508 1 91.06 203 A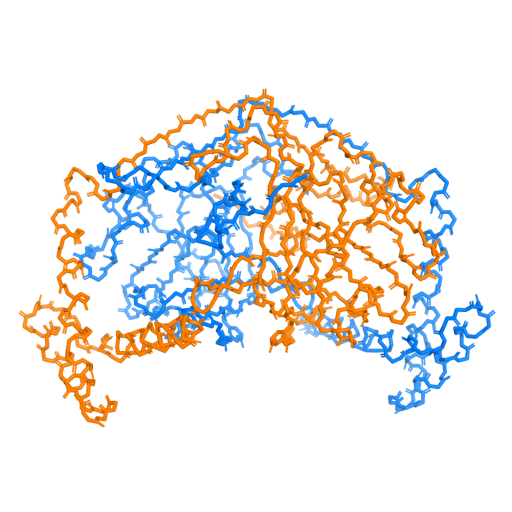RG A O 1
ATOM 1603 N N . VAL A 1 204 ? 12.016 22.281 10.719 1 89.31 204 VAL A N 1
ATOM 1604 C CA . VAL A 1 204 ? 13.383 21.797 10.562 1 89.31 204 VAL A CA 1
ATOM 1605 C C . VAL A 1 204 ? 14.195 22.156 11.805 1 89.31 204 VAL A C 1
ATOM 1607 O O . VAL A 1 204 ? 14.938 21.312 12.328 1 89.31 204 VAL A O 1
ATOM 1610 N N . ARG A 1 205 ? 14.078 23.312 12.234 1 94 205 ARG A N 1
ATOM 1611 C CA . ARG A 1 205 ? 14.789 23.766 13.43 1 94 205 ARG A CA 1
ATOM 1612 C C . ARG A 1 205 ? 14.375 22.953 14.648 1 94 205 ARG A C 1
ATOM 1614 O O . ARG A 1 205 ? 15.227 22.547 15.445 1 94 205 ARG A O 1
ATOM 1621 N N . LEU A 1 206 ? 13.133 22.766 14.766 1 95 206 LEU A N 1
ATOM 1622 C CA . LEU A 1 206 ? 12.609 22 15.891 1 95 206 LEU A CA 1
ATOM 1623 C C . LEU A 1 206 ? 13.172 20.578 15.883 1 95 206 LEU A C 1
ATOM 1625 O O . LEU A 1 206 ? 13.617 20.078 16.922 1 95 206 LEU A O 1
ATOM 1629 N N . ILE A 1 207 ? 13.18 19.938 14.758 1 93.31 207 ILE A N 1
ATOM 1630 C CA . ILE A 1 207 ? 13.656 18.562 14.633 1 93.31 207 ILE A CA 1
ATOM 1631 C C . ILE A 1 207 ? 15.141 18.484 14.984 1 93.31 207 ILE A C 1
ATOM 1633 O O . ILE A 1 207 ? 15.57 17.594 15.711 1 93.31 207 ILE A O 1
ATOM 1637 N N . SER A 1 208 ? 15.844 19.469 14.562 1 95.25 208 SER A N 1
ATOM 1638 C CA . SER A 1 208 ? 17.266 19.531 14.867 1 95.25 208 SER A CA 1
ATOM 1639 C C . SER A 1 208 ? 17.5 19.641 16.375 1 95.25 208 SER A C 1
ATOM 1641 O O . SER A 1 208 ? 18.359 18.953 16.938 1 95.25 208 SER A O 1
ATOM 1643 N N . ARG A 1 209 ? 16.797 20.484 16.969 1 97.38 209 ARG A N 1
ATOM 1644 C CA . ARG A 1 209 ? 16.906 20.672 18.406 1 97.38 209 ARG A CA 1
ATOM 1645 C C . ARG A 1 209 ? 16.562 19.391 19.156 1 97.38 209 ARG A C 1
ATOM 1647 O O . ARG A 1 209 ? 17.219 19.031 20.125 1 97.38 209 ARG A O 1
ATOM 1654 N N . VAL A 1 210 ? 15.594 18.719 18.719 1 97.38 210 VAL A N 1
ATOM 1655 C CA . VAL A 1 210 ? 15.164 17.469 19.344 1 97.38 210 VAL A CA 1
ATOM 1656 C C . VAL A 1 210 ? 16.25 16.406 19.188 1 97.38 210 VAL A C 1
ATOM 1658 O O . VAL A 1 210 ? 16.609 15.742 20.156 1 97.38 210 VAL A O 1
ATOM 1661 N N . GLU A 1 211 ? 16.734 16.266 18.016 1 96.44 211 GLU A N 1
ATOM 1662 C CA . GLU A 1 211 ? 17.766 15.273 17.75 1 96.44 211 GLU A CA 1
ATOM 1663 C C . GLU A 1 211 ? 19.016 15.523 18.594 1 96.44 211 GLU A C 1
ATOM 1665 O O . GLU A 1 211 ? 19.625 14.594 19.125 1 96.44 211 GLU A O 1
ATOM 1670 N N . GLU A 1 212 ? 19.391 16.75 18.766 1 97.5 212 GLU A N 1
ATOM 1671 C CA . GLU A 1 212 ? 20.531 17.109 19.578 1 97.5 212 GLU A CA 1
ATOM 1672 C C . GLU A 1 212 ? 20.297 16.766 21.047 1 97.5 212 GLU A C 1
ATOM 1674 O O . GLU A 1 212 ? 21.188 16.266 21.734 1 97.5 212 GLU A O 1
ATOM 1679 N N . ALA A 1 213 ? 19.141 17.078 21.469 1 98.19 213 ALA A N 1
ATOM 1680 C CA . ALA A 1 213 ? 18.781 16.766 22.844 1 98.19 213 ALA A CA 1
ATOM 1681 C C . ALA A 1 213 ? 18.812 15.266 23.109 1 98.19 213 ALA A C 1
ATOM 1683 O O . ALA A 1 213 ? 19.281 14.82 24.156 1 98.19 213 ALA A O 1
ATOM 1684 N N . VAL A 1 214 ? 18.328 14.516 22.188 1 97.44 214 VAL A N 1
ATOM 1685 C CA . VAL A 1 214 ? 18.312 13.062 22.312 1 97.44 214 VAL A CA 1
ATOM 1686 C C . VAL A 1 214 ? 19.734 12.523 22.328 1 97.44 214 VAL A C 1
ATOM 1688 O O . VAL A 1 214 ? 20.078 11.664 23.156 1 97.44 214 VAL A O 1
ATOM 1691 N N . LYS A 1 215 ? 20.578 13.008 21.516 1 95.88 215 LYS A N 1
ATOM 1692 C CA . LYS A 1 215 ? 21.984 12.594 21.438 1 95.88 215 LYS A CA 1
ATOM 1693 C C . LYS A 1 215 ? 22.719 12.906 22.734 1 95.88 215 LYS A C 1
ATOM 1695 O O . LYS A 1 215 ? 23.594 12.156 23.156 1 95.88 215 LYS A O 1
ATOM 1700 N N . ALA A 1 216 ? 22.359 13.953 23.344 1 97.12 216 ALA A N 1
ATOM 1701 C CA . ALA A 1 216 ? 23.047 14.445 24.531 1 97.12 216 ALA A CA 1
ATOM 1702 C C . ALA A 1 216 ? 22.547 13.734 25.781 1 97.12 216 ALA A C 1
ATOM 1704 O O . ALA A 1 216 ? 23.156 13.852 26.859 1 97.12 216 ALA A O 1
ATOM 1705 N N . SER A 1 217 ? 21.469 13.039 25.688 1 97.25 217 SER A N 1
ATOM 1706 C CA . SER A 1 217 ? 20.844 12.422 26.859 1 97.25 217 SER A CA 1
ATOM 1707 C C . SER A 1 217 ? 21.406 11.023 27.094 1 97.25 217 SER A C 1
ATOM 1709 O O . SER A 1 217 ? 21.734 10.305 26.156 1 97.25 217 SER A O 1
ATOM 1711 N N . SER A 1 218 ? 21.484 10.602 28.375 1 96.25 218 SER A N 1
ATOM 1712 C CA . SER A 1 218 ? 22.047 9.312 28.75 1 96.25 218 SER A CA 1
ATOM 1713 C C . SER A 1 218 ? 20.969 8.234 28.812 1 96.25 218 SER A C 1
ATOM 1715 O O . SER A 1 218 ? 21.281 7.039 28.859 1 96.25 218 SER A O 1
ATOM 1717 N N . SER A 1 219 ? 19.766 8.648 28.859 1 97.12 219 SER A N 1
ATOM 1718 C CA . SER A 1 219 ? 18.641 7.719 28.922 1 97.12 219 SER A CA 1
ATOM 1719 C C . SER A 1 219 ? 17.438 8.258 28.156 1 97.12 219 SER A C 1
ATOM 1721 O O . SER A 1 219 ? 17.391 9.438 27.828 1 97.12 219 SER A O 1
ATOM 1723 N N . ARG A 1 220 ? 16.516 7.355 27.812 1 95.88 220 ARG A N 1
ATOM 1724 C CA . ARG A 1 220 ? 15.289 7.754 27.141 1 95.88 220 ARG A CA 1
ATOM 1725 C C . ARG A 1 220 ? 14.492 8.742 27.984 1 95.88 220 ARG A C 1
ATOM 1727 O O . ARG A 1 220 ? 13.938 9.711 27.453 1 95.88 220 ARG A O 1
ATOM 1734 N N . GLU A 1 221 ? 14.453 8.508 29.25 1 97.56 221 GLU A N 1
ATOM 1735 C CA . GLU A 1 221 ? 13.719 9.383 30.172 1 97.56 221 GLU A CA 1
ATOM 1736 C C . GLU A 1 221 ? 14.305 10.789 30.172 1 97.56 221 GLU A C 1
ATOM 1738 O O . GLU A 1 221 ? 13.562 11.773 30.141 1 97.56 221 GLU A O 1
ATOM 1743 N N . GLU A 1 222 ? 15.562 10.789 30.188 1 98.31 222 GLU A N 1
ATOM 1744 C CA . GLU A 1 222 ? 16.234 12.086 30.141 1 98.31 222 GLU A CA 1
ATOM 1745 C C . GLU A 1 222 ? 15.945 12.812 28.844 1 98.31 222 GLU A C 1
ATOM 1747 O O . GLU A 1 222 ? 15.75 14.031 28.828 1 98.31 222 GLU A O 1
ATOM 1752 N N . ALA A 1 223 ? 16.016 12.062 27.781 1 98.5 223 ALA A N 1
ATOM 1753 C CA . ALA A 1 223 ? 15.719 12.633 26.469 1 98.5 223 ALA A CA 1
ATOM 1754 C C . ALA A 1 223 ? 14.305 13.211 26.438 1 98.5 223 ALA A C 1
ATOM 1756 O O . ALA A 1 223 ? 14.094 14.312 25.938 1 98.5 223 ALA A O 1
ATOM 1757 N N . VAL A 1 224 ? 13.367 12.508 27 1 98.56 224 VAL A N 1
ATOM 1758 C CA . VAL A 1 224 ? 11.977 12.945 27 1 98.56 224 VAL A CA 1
ATOM 1759 C C . VAL A 1 224 ? 11.844 14.242 27.797 1 98.56 224 VAL A C 1
ATOM 1761 O O . VAL A 1 224 ? 11.156 15.172 27.375 1 98.56 224 VAL A O 1
ATOM 1764 N N . ASP A 1 225 ? 12.5 14.297 28.891 1 98.5 225 ASP A N 1
ATOM 1765 C CA . ASP A 1 225 ? 12.453 15.5 29.719 1 98.5 225 ASP A CA 1
ATOM 1766 C C . ASP A 1 225 ? 13.055 16.703 28.984 1 98.5 225 ASP A C 1
ATOM 1768 O O . ASP A 1 225 ? 12.508 17.797 29.031 1 98.5 225 ASP A O 1
ATOM 1772 N N . ALA A 1 226 ? 14.164 16.438 28.344 1 98.69 226 ALA A N 1
ATOM 1773 C CA . ALA A 1 226 ? 14.812 17.5 27.578 1 98.69 226 ALA A CA 1
ATOM 1774 C C . ALA A 1 226 ? 13.914 18 26.453 1 98.69 226 ALA A C 1
ATOM 1776 O O . ALA A 1 226 ? 13.797 19.203 26.234 1 98.69 226 ALA A O 1
ATOM 1777 N N . VAL A 1 227 ? 13.281 17.125 25.75 1 98.56 227 VAL A N 1
ATOM 1778 C CA . VAL A 1 227 ? 12.43 17.484 24.625 1 98.56 227 VAL A CA 1
ATOM 1779 C C . VAL A 1 227 ? 11.164 18.172 25.125 1 98.56 227 VAL A C 1
ATOM 1781 O O . VAL A 1 227 ? 10.656 19.094 24.484 1 98.56 227 VAL A O 1
ATOM 1784 N N . ARG A 1 228 ? 10.656 17.797 26.281 1 98.56 228 ARG A N 1
ATOM 1785 C CA . ARG A 1 228 ? 9.531 18.5 26.891 1 98.56 228 ARG A CA 1
ATOM 1786 C C . ARG A 1 228 ? 9.844 19.969 27.125 1 98.56 228 ARG A C 1
ATOM 1788 O O . ARG A 1 228 ? 9.008 20.828 26.859 1 98.56 228 ARG A O 1
ATOM 1795 N N . ARG A 1 229 ? 11 20.219 27.625 1 98.38 229 ARG A N 1
ATOM 1796 C CA . ARG A 1 229 ? 11.43 21.594 27.859 1 98.38 229 ARG A CA 1
ATOM 1797 C C . ARG A 1 229 ? 11.508 22.375 26.547 1 98.38 229 ARG A C 1
ATOM 1799 O O . ARG A 1 229 ? 11.062 23.516 26.469 1 98.38 229 ARG A O 1
ATOM 1806 N N . ILE A 1 230 ? 12.023 21.781 25.516 1 98.25 230 ILE A N 1
ATOM 1807 C CA . ILE A 1 230 ? 12.141 22.406 24.203 1 98.25 230 ILE A CA 1
ATOM 1808 C C . ILE A 1 230 ? 10.75 22.781 23.688 1 98.25 230 ILE A C 1
ATOM 1810 O O . ILE A 1 230 ? 10.531 23.906 23.219 1 98.25 230 ILE A O 1
ATOM 1814 N N . LEU A 1 231 ? 9.805 21.859 23.781 1 97.5 231 LEU A N 1
ATOM 1815 C CA . LEU A 1 231 ? 8.445 22.094 23.297 1 97.5 231 LEU A CA 1
ATOM 1816 C C . LEU A 1 231 ? 7.777 23.219 24.062 1 97.5 231 LEU A C 1
ATOM 1818 O O . LEU A 1 231 ? 7.113 24.078 23.469 1 97.5 231 LEU A O 1
ATOM 1822 N N . SER A 1 232 ? 7.992 23.219 25.359 1 97.56 232 SER A N 1
ATOM 1823 C CA . SER A 1 232 ? 7.434 24.297 26.172 1 97.56 232 SER A CA 1
ATOM 1824 C C . SER A 1 232 ? 7.992 25.656 25.766 1 97.56 232 SER A C 1
ATOM 1826 O O . SER A 1 232 ? 7.242 26.625 25.656 1 97.56 232 SER A O 1
ATOM 1828 N N . GLU A 1 233 ? 9.281 25.719 25.531 1 97.06 233 GLU A N 1
ATOM 1829 C CA . GLU A 1 233 ? 9.938 26.953 25.094 1 97.06 233 GLU A CA 1
ATOM 1830 C C . GLU A 1 233 ? 9.367 27.453 23.766 1 97.06 233 GLU A C 1
ATOM 1832 O O . GLU A 1 233 ? 9.297 28.656 23.531 1 97.06 233 GLU A O 1
ATOM 1837 N N . GLU A 1 234 ? 8.961 26.516 22.922 1 95.38 234 GLU A N 1
ATOM 1838 C CA . GLU A 1 234 ? 8.461 26.844 21.594 1 95.38 234 GLU A CA 1
ATOM 1839 C C . GLU A 1 234 ? 6.953 27.078 21.594 1 95.38 234 GLU A C 1
ATOM 1841 O O . GLU A 1 234 ? 6.348 27.328 20.562 1 95.38 234 GLU A O 1
ATOM 1846 N N . GLY A 1 235 ? 6.32 26.922 22.812 1 94.94 235 GLY A N 1
ATOM 1847 C CA . GLY A 1 235 ? 4.879 27.094 22.922 1 94.94 235 GLY A CA 1
ATOM 1848 C C . GLY A 1 235 ? 4.094 25.922 22.344 1 94.94 235 GLY A C 1
ATOM 1849 O O . GLY A 1 235 ? 2.969 26.109 21.875 1 94.94 235 GLY A O 1
ATOM 1850 N N . LEU A 1 236 ? 4.711 24.781 22.266 1 95.12 236 LEU A N 1
ATOM 1851 C CA . LEU A 1 236 ? 4.082 23.578 21.719 1 95.12 236 LEU A CA 1
ATOM 1852 C C . LEU A 1 236 ? 3.664 22.625 22.828 1 95.12 236 LEU A C 1
ATOM 1854 O O . LEU A 1 236 ? 4.023 22.828 23.984 1 95.12 236 LEU A O 1
ATOM 1858 N N . ASP A 1 237 ? 2.914 21.688 22.5 1 93.94 237 ASP A N 1
ATOM 1859 C CA . ASP A 1 237 ? 2.367 20.734 23.469 1 93.94 237 ASP A CA 1
ATOM 1860 C C . ASP A 1 237 ? 3.449 19.781 23.984 1 93.94 237 ASP A C 1
ATOM 1862 O O . ASP A 1 237 ? 3.941 18.938 23.25 1 93.94 237 ASP A O 1
ATOM 1866 N N . PRO A 1 238 ? 3.754 19.797 25.266 1 96.06 238 PRO A N 1
ATOM 1867 C CA . PRO A 1 238 ? 4.824 18.953 25.797 1 96.06 238 PRO A CA 1
ATOM 1868 C C . PRO A 1 238 ? 4.48 17.469 25.734 1 96.06 238 PRO A C 1
ATOM 1870 O O . PRO A 1 238 ? 5.371 16.625 25.844 1 96.06 238 PRO A O 1
ATOM 1873 N N . SER A 1 239 ? 3.217 17.203 25.625 1 93.69 239 SER A N 1
ATOM 1874 C CA . SER A 1 239 ? 2.812 15.797 25.594 1 93.69 239 SER A CA 1
ATOM 1875 C C . SER A 1 239 ? 3.293 15.117 24.312 1 93.69 239 SER A C 1
ATOM 1877 O O . SER A 1 239 ? 3.258 13.883 24.219 1 93.69 239 SER A O 1
ATOM 1879 N N . ASP A 1 240 ? 3.828 15.844 23.375 1 95.19 240 ASP A N 1
ATOM 1880 C CA . ASP A 1 240 ? 4.336 15.297 22.125 1 95.19 240 ASP A CA 1
ATOM 1881 C C . ASP A 1 240 ? 5.773 14.797 22.281 1 95.19 240 ASP A C 1
ATOM 1883 O O . ASP A 1 240 ? 6.309 14.133 21.391 1 95.19 240 ASP A O 1
ATOM 1887 N N . ALA A 1 241 ? 6.379 15 23.391 1 97.62 241 ALA A N 1
ATOM 1888 C CA . ALA A 1 241 ? 7.809 14.766 23.578 1 97.62 241 ALA A CA 1
ATOM 1889 C C . ALA A 1 241 ? 8.156 13.297 23.359 1 97.62 241 ALA A C 1
ATOM 1891 O O . ALA A 1 241 ? 9.148 12.984 22.703 1 97.62 241 ALA A O 1
ATOM 1892 N N . GLU A 1 242 ? 7.355 12.453 23.875 1 96.56 242 GLU A N 1
ATOM 1893 C CA . GLU A 1 242 ? 7.645 11.023 23.766 1 96.56 242 GLU A CA 1
ATOM 1894 C C . GLU A 1 242 ? 7.695 10.578 22.312 1 96.56 242 GLU A C 1
ATOM 1896 O O . GLU A 1 242 ? 8.57 9.805 21.922 1 96.56 242 GLU A O 1
ATOM 1901 N N . TYR A 1 243 ? 6.816 11.023 21.5 1 95.5 243 TYR A N 1
ATOM 1902 C CA . TYR A 1 243 ? 6.738 10.648 20.094 1 95.5 243 TYR A CA 1
ATOM 1903 C C . TYR A 1 243 ? 7.938 11.188 19.312 1 95.5 243 TYR A C 1
ATOM 1905 O O . TYR A 1 243 ? 8.5 10.492 18.469 1 95.5 243 TYR A O 1
ATOM 1913 N N . LEU A 1 244 ? 8.305 12.398 19.641 1 96.56 244 LEU A N 1
ATOM 1914 C CA . LEU A 1 244 ? 9.43 13.016 18.938 1 96.56 244 LEU A CA 1
ATOM 1915 C C . LEU A 1 244 ? 10.734 12.32 19.297 1 96.56 244 LEU A C 1
ATOM 1917 O O . LEU A 1 244 ? 11.609 12.141 18.453 1 96.56 244 LEU A O 1
ATOM 1921 N N . VAL A 1 245 ? 10.875 11.914 20.562 1 97.38 245 VAL A N 1
ATOM 1922 C CA . VAL A 1 245 ? 12.055 11.18 21 1 97.38 245 VAL A CA 1
ATOM 1923 C C . VAL A 1 245 ? 12.117 9.828 20.297 1 97.38 245 VAL A C 1
ATOM 1925 O O . VAL A 1 245 ? 13.18 9.414 19.812 1 97.38 245 VAL A O 1
ATOM 1928 N N . GLU A 1 246 ? 11 9.188 20.219 1 94.62 246 GLU A N 1
ATOM 1929 C CA . GLU A 1 246 ? 10.938 7.902 19.531 1 94.62 246 GLU A CA 1
ATOM 1930 C C . GLU A 1 246 ? 11.398 8.031 18.078 1 94.62 246 GLU A C 1
ATOM 1932 O O . GLU A 1 246 ? 12.172 7.203 17.594 1 94.62 246 GLU A O 1
ATOM 1937 N N . ASP A 1 247 ? 10.93 8.984 17.469 1 93.81 247 ASP A N 1
ATOM 1938 C CA . ASP A 1 247 ? 11.305 9.195 16.062 1 93.81 247 ASP A CA 1
ATOM 1939 C C . ASP A 1 247 ? 12.805 9.438 15.922 1 93.81 247 ASP A C 1
ATOM 1941 O O . ASP A 1 247 ? 13.453 8.867 15.047 1 93.81 247 ASP A O 1
ATOM 1945 N N . ALA A 1 248 ? 13.297 10.242 16.766 1 94.69 248 ALA A N 1
ATOM 1946 C CA . ALA A 1 248 ? 14.719 10.578 16.719 1 94.69 248 ALA A CA 1
ATOM 1947 C C . ALA A 1 248 ? 15.586 9.336 16.953 1 94.69 248 ALA A C 1
ATOM 1949 O O . ALA A 1 248 ? 16.609 9.156 16.281 1 94.69 248 ALA A O 1
ATOM 1950 N N . LEU A 1 249 ? 15.195 8.539 17.844 1 93 249 LEU A N 1
ATOM 1951 C CA . LEU A 1 249 ? 15.93 7.312 18.156 1 93 249 LEU A CA 1
ATOM 1952 C C . LEU A 1 249 ? 15.891 6.352 16.969 1 93 249 LEU A C 1
ATOM 1954 O O . LEU A 1 249 ? 16.891 5.695 16.672 1 93 249 LEU A O 1
ATOM 1958 N N . ARG A 1 250 ? 14.844 6.277 16.312 1 88.56 250 ARG A N 1
ATOM 1959 C CA . ARG A 1 250 ? 14.695 5.402 15.156 1 88.56 250 ARG A CA 1
ATOM 1960 C C . ARG A 1 250 ? 15.578 5.871 14 1 88.56 250 ARG A C 1
ATOM 1962 O O . ARG A 1 250 ? 16.156 5.055 13.281 1 88.56 250 ARG A O 1
ATOM 1969 N N . ARG A 1 251 ? 15.625 7.141 13.82 1 84.12 251 ARG A N 1
ATOM 1970 C CA . ARG A 1 251 ? 16.438 7.711 12.758 1 84.12 251 ARG A CA 1
ATOM 1971 C C . ARG A 1 251 ? 17.922 7.496 13.039 1 84.12 251 ARG A C 1
ATOM 1973 O O . ARG A 1 251 ? 18.703 7.262 12.109 1 84.12 251 ARG A O 1
ATOM 1980 N N . ALA A 1 252 ? 18.219 7.551 14.281 1 84.56 252 ALA A N 1
ATOM 1981 C CA . ALA A 1 252 ? 19.609 7.355 14.68 1 84.56 252 ALA A CA 1
ATOM 1982 C C . ALA A 1 252 ? 20.047 5.914 14.445 1 84.56 252 ALA A C 1
ATOM 1984 O O . ALA A 1 252 ? 21.188 5.66 14.078 1 84.56 252 ALA A O 1
ATOM 1985 N N . LYS A 1 253 ? 19.219 5 14.656 1 76.25 253 LYS A N 1
ATOM 1986 C CA . LYS A 1 253 ? 19.516 3.59 14.445 1 76.25 253 LYS A CA 1
ATOM 1987 C C . LYS A 1 253 ? 19.734 3.287 12.969 1 76.25 253 LYS A C 1
ATOM 1989 O O . LYS A 1 253 ? 20.594 2.477 12.609 1 76.25 253 LYS A O 1
ATOM 1994 N N . SER A 1 254 ? 19.109 3.963 12.164 1 70.38 254 SER A N 1
ATOM 1995 C CA . SER A 1 254 ? 19.188 3.748 10.727 1 70.38 254 SER A CA 1
ATOM 1996 C C . SER A 1 254 ? 20.5 4.285 10.156 1 70.38 254 SER A C 1
ATOM 1998 O O . SER A 1 254 ? 21.078 3.684 9.258 1 70.38 254 SER A O 1
ATOM 2000 N N . TYR A 1 255 ? 20.875 5.383 10.672 1 60.41 255 TYR A N 1
ATOM 2001 C CA . TYR A 1 255 ? 22.125 5.977 10.242 1 60.41 255 TYR A CA 1
ATOM 2002 C C . TYR A 1 255 ? 23.312 5.109 10.664 1 60.41 255 TYR A C 1
ATOM 2004 O O . TYR A 1 255 ? 24.281 4.965 9.914 1 60.41 255 TYR A O 1
ATOM 2012 N N . ARG A 1 256 ? 23.281 4.512 11.703 1 53.56 256 ARG A N 1
ATOM 2013 C CA . ARG A 1 256 ? 24.359 3.643 12.18 1 53.56 256 ARG A CA 1
ATOM 2014 C C . ARG A 1 256 ? 24.469 2.391 11.312 1 53.56 256 ARG A C 1
ATOM 2016 O O . ARG A 1 256 ? 25.578 1.943 11 1 53.56 256 ARG A O 1
ATOM 2023 N N . ARG A 1 257 ? 23.453 1.946 10.859 1 52.94 257 ARG A N 1
ATOM 2024 C CA . ARG A 1 257 ? 23.484 0.761 10.008 1 52.94 257 ARG A CA 1
ATOM 2025 C C . ARG A 1 257 ? 24.094 1.085 8.641 1 52.94 257 ARG A C 1
ATOM 2027 O O . ARG A 1 257 ? 24.75 0.245 8.039 1 52.94 257 ARG A O 1
ATOM 2034 N N . ARG A 1 258 ? 23.812 2.328 8.125 1 52.34 258 ARG A N 1
ATOM 2035 C CA . ARG A 1 258 ? 24.422 2.75 6.867 1 52.34 258 ARG A CA 1
ATOM 2036 C C . ARG A 1 258 ? 25.922 2.928 7.027 1 52.34 258 ARG A C 1
ATOM 2038 O O . ARG A 1 258 ? 26.688 2.664 6.098 1 52.34 258 ARG A O 1
ATOM 2045 N N . GLY A 1 259 ? 26.359 3.441 8.086 1 45.44 259 GLY A N 1
ATOM 2046 C CA . GLY A 1 259 ? 27.781 3.629 8.328 1 45.44 259 GLY A CA 1
ATOM 2047 C C . GLY A 1 259 ? 28.531 2.324 8.516 1 45.44 259 GLY A C 1
ATOM 2048 O O . GLY A 1 259 ? 29.734 2.246 8.242 1 45.44 259 GLY A O 1
ATOM 2049 N N . GLN A 1 260 ? 28 1.38 9.117 1 41.56 260 GLN A N 1
ATOM 2050 C CA . GLN A 1 260 ? 28.719 0.121 9.289 1 41.56 260 GLN A CA 1
ATOM 2051 C C . GLN A 1 260 ? 28.828 -0.627 7.965 1 41.56 260 GLN A C 1
ATOM 2053 O O . GLN A 1 260 ? 29.672 -1.521 7.828 1 41.56 260 GLN A O 1
ATOM 2058 N N . SER A 1 261 ? 28 -0.433 7.102 1 34.97 261 SER A N 1
ATOM 2059 C CA . SER A 1 261 ? 28.172 -1.167 5.852 1 34.97 261 SER A CA 1
ATOM 2060 C C . SER A 1 261 ? 29.266 -0.549 4.996 1 34.97 261 SER A C 1
ATOM 2062 O O . SER A 1 261 ? 29.672 -1.127 3.984 1 34.97 261 SER A O 1
ATOM 2064 N N . SER A 1 262 ? 29.594 0.65 5.141 1 30.81 262 SER A N 1
ATOM 2065 C CA . SER A 1 262 ? 30.672 1.211 4.348 1 30.81 262 SER A CA 1
ATOM 2066 C C . SER A 1 262 ? 32.031 0.914 4.984 1 30.81 262 SER A C 1
ATOM 2068 O O . SER A 1 262 ? 33.062 1.316 4.457 1 30.81 262 SER A O 1
ATOM 2070 N N . SER A 1 263 ? 32.031 0.383 6.172 1 27.81 263 SER A N 1
ATOM 2071 C CA . SER A 1 263 ? 33.375 -0.029 6.496 1 27.81 263 SER A CA 1
ATOM 2072 C C . SER A 1 263 ? 33.656 -1.442 5.996 1 27.81 263 SER A C 1
ATOM 2074 O O . SER A 1 263 ? 32.781 -2.311 6.047 1 27.81 263 SER A O 1
ATOM 2076 N N . MET B 1 1 ? 16.656 -4.031 -18.031 1 95.88 1 MET B N 1
ATOM 2077 C CA . MET B 1 1 ? 16.734 -3.158 -16.859 1 95.88 1 MET B CA 1
ATOM 2078 C C . MET B 1 1 ? 18.172 -3.014 -16.375 1 95.88 1 MET B C 1
ATOM 2080 O O . MET B 1 1 ? 19 -3.898 -16.594 1 95.88 1 MET B O 1
ATOM 2084 N N . ARG B 1 2 ? 18.469 -1.812 -15.781 1 96.69 2 ARG B N 1
ATOM 2085 C CA . ARG B 1 2 ? 19.766 -1.573 -15.141 1 96.69 2 ARG B CA 1
ATOM 2086 C C . ARG B 1 2 ? 19.594 -1.282 -13.648 1 96.69 2 ARG B C 1
ATOM 2088 O O . ARG B 1 2 ? 18.625 -0.641 -13.25 1 96.69 2 ARG B O 1
ATOM 2095 N N . ARG B 1 3 ? 20.578 -1.782 -12.898 1 97.44 3 ARG B N 1
ATOM 2096 C CA . ARG B 1 3 ? 20.547 -1.523 -11.461 1 97.44 3 ARG B CA 1
ATOM 2097 C C . ARG B 1 3 ? 20.859 -0.062 -11.164 1 97.44 3 ARG B C 1
ATOM 2099 O O . ARG B 1 3 ? 21.781 0.517 -11.758 1 97.44 3 ARG B O 1
ATOM 2106 N N . ILE B 1 4 ? 20.172 0.594 -10.219 1 97.19 4 ILE B N 1
ATOM 2107 C CA . ILE B 1 4 ? 20.391 1.978 -9.82 1 97.19 4 ILE B CA 1
ATOM 2108 C C . ILE B 1 4 ? 20.516 2.061 -8.297 1 97.19 4 ILE B C 1
ATOM 2110 O O . ILE B 1 4 ? 20.5 1.037 -7.613 1 97.19 4 ILE B O 1
ATOM 2114 N N . GLY B 1 5 ? 20.781 3.289 -7.777 1 96 5 GLY B N 1
ATOM 2115 C CA . GLY B 1 5 ? 20.938 3.477 -6.344 1 96 5 GLY B CA 1
ATOM 2116 C C . GLY B 1 5 ? 19.641 3.301 -5.574 1 96 5 GLY B C 1
ATOM 2117 O O . GLY B 1 5 ? 18.578 3.742 -6.027 1 96 5 GLY B O 1
ATOM 2118 N N . LEU B 1 6 ? 19.734 2.693 -4.363 1 96.5 6 LEU B N 1
ATOM 2119 C CA . LEU B 1 6 ? 18.578 2.367 -3.545 1 96.5 6 LEU B CA 1
ATOM 2120 C C . LEU B 1 6 ? 17.891 3.637 -3.053 1 96.5 6 LEU B C 1
ATOM 2122 O O . LEU B 1 6 ? 16.734 3.592 -2.627 1 96.5 6 LEU B O 1
ATOM 2126 N N . GLU B 1 7 ? 18.641 4.762 -3.094 1 93.5 7 GLU B N 1
ATOM 2127 C CA . GLU B 1 7 ? 18.062 6.027 -2.656 1 93.5 7 GLU B CA 1
ATOM 2128 C C . GLU B 1 7 ? 16.906 6.445 -3.557 1 93.5 7 GLU B C 1
ATOM 2130 O O . GLU B 1 7 ? 16.109 7.309 -3.188 1 93.5 7 GLU B O 1
ATOM 2135 N N . ALA B 1 8 ? 16.781 5.809 -4.727 1 95.56 8 ALA B N 1
ATOM 2136 C CA . ALA B 1 8 ? 15.75 6.156 -5.695 1 95.56 8 ALA B CA 1
ATOM 2137 C C . ALA B 1 8 ? 14.531 5.25 -5.543 1 95.56 8 ALA B C 1
ATOM 2139 O O . ALA B 1 8 ? 13.523 5.434 -6.227 1 95.56 8 ALA B O 1
ATOM 2140 N N . LEU B 1 9 ? 14.547 4.301 -4.625 1 97.75 9 LEU B N 1
ATOM 2141 C CA . LEU B 1 9 ? 13.547 3.238 -4.527 1 97.75 9 LEU B CA 1
ATOM 2142 C C . LEU B 1 9 ? 12.141 3.82 -4.457 1 97.75 9 LEU B C 1
ATOM 2144 O O . LEU B 1 9 ? 11.258 3.426 -5.227 1 97.75 9 LEU B O 1
ATOM 2148 N N . GLU B 1 10 ? 11.984 4.723 -3.572 1 97.12 10 GLU B N 1
ATOM 2149 C CA . GLU B 1 10 ? 10.664 5.301 -3.367 1 97.12 10 GLU B CA 1
ATOM 2150 C C . GLU B 1 10 ? 10.086 5.832 -4.676 1 97.12 10 GLU B C 1
ATOM 2152 O O . GLU B 1 10 ? 8.922 5.582 -4.992 1 97.12 10 GLU B O 1
ATOM 2157 N N . ARG B 1 11 ? 10.891 6.508 -5.438 1 96.94 11 ARG B N 1
ATOM 2158 C CA . ARG B 1 11 ? 10.438 7.164 -6.66 1 96.94 11 ARG B CA 1
ATOM 2159 C C . ARG B 1 11 ? 10.219 6.148 -7.781 1 96.94 11 ARG B C 1
ATOM 2161 O O . ARG B 1 11 ? 9.414 6.371 -8.68 1 96.94 11 ARG B O 1
ATOM 2168 N N . VAL B 1 12 ? 10.922 5.039 -7.754 1 98.31 12 VAL B N 1
ATOM 2169 C CA . VAL B 1 12 ? 10.742 3.963 -8.727 1 98.31 12 VAL B CA 1
ATOM 2170 C C . VAL B 1 12 ? 9.359 3.342 -8.562 1 98.31 12 VAL B C 1
ATOM 2172 O O . VAL B 1 12 ? 8.75 2.902 -9.539 1 98.31 12 VAL B O 1
ATOM 2175 N N . LEU B 1 13 ? 8.805 3.404 -7.332 1 98.5 13 LEU B N 1
ATOM 2176 C CA . LEU B 1 13 ? 7.535 2.75 -7.02 1 98.5 13 LEU B CA 1
ATOM 2177 C C . LEU B 1 13 ? 6.359 3.666 -7.328 1 98.5 13 LEU B C 1
ATOM 2179 O O . LEU B 1 13 ? 5.203 3.287 -7.133 1 98.5 13 LEU B O 1
ATOM 2183 N N . TYR B 1 14 ? 6.617 4.863 -7.777 1 98.06 14 TYR B N 1
ATOM 2184 C CA . TYR B 1 14 ? 5.598 5.855 -8.094 1 98.06 14 TYR B CA 1
ATOM 2185 C C . TYR B 1 14 ? 5.238 5.82 -9.57 1 98.06 14 TYR B C 1
ATOM 2187 O O . TYR B 1 14 ? 6.008 5.309 -10.391 1 98.06 14 TYR B O 1
ATOM 2195 N N . PRO B 1 15 ? 4.043 6.297 -9.961 1 97.81 15 PRO B N 1
ATOM 2196 C CA . PRO B 1 15 ? 3.1 7.086 -9.164 1 97.81 15 PRO B CA 1
ATOM 2197 C C . PRO B 1 15 ? 2.229 6.219 -8.258 1 97.81 15 PRO B C 1
ATOM 2199 O O . PRO B 1 15 ? 2.098 5.016 -8.492 1 97.81 15 PRO B O 1
ATOM 2202 N N . VAL B 1 16 ? 1.684 6.84 -7.176 1 98.19 16 VAL B N 1
ATOM 2203 C CA . VAL B 1 16 ? 0.705 6.242 -6.273 1 98.19 16 VAL B CA 1
ATOM 2204 C C . VAL B 1 16 ? -0.435 7.227 -6.02 1 98.19 16 VAL B C 1
ATOM 2206 O O . VAL B 1 16 ? -0.302 8.422 -6.293 1 98.19 16 VAL B O 1
ATOM 2209 N N . ILE B 1 17 ? -1.598 6.719 -5.645 1 98.44 17 ILE B N 1
ATOM 2210 C CA . ILE B 1 17 ? -2.699 7.559 -5.195 1 98.44 17 ILE B CA 1
ATOM 2211 C C . ILE B 1 17 ? -2.621 7.75 -3.684 1 98.44 17 ILE B C 1
ATOM 2213 O O . ILE B 1 17 ? -2.893 6.82 -2.92 1 98.44 17 ILE B O 1
ATOM 2217 N N . PRO B 1 18 ? -2.242 8.969 -3.234 1 98.62 18 PRO B N 1
ATOM 2218 C CA . PRO B 1 18 ? -2.205 9.188 -1.787 1 98.62 18 PRO B CA 1
ATOM 2219 C C . PRO B 1 18 ? -3.594 9.352 -1.177 1 98.62 18 PRO B C 1
ATOM 2221 O O . PRO B 1 18 ? -4.559 9.641 -1.894 1 98.62 18 PRO B O 1
ATOM 2224 N N . VAL B 1 19 ? -3.695 9.086 0.093 1 98.81 19 VAL B N 1
ATOM 2225 C CA . VAL B 1 19 ? -4.898 9.375 0.865 1 98.81 19 VAL B CA 1
ATOM 2226 C C . VAL B 1 19 ? -4.586 10.406 1.95 1 98.81 19 VAL B C 1
ATOM 2228 O O . VAL B 1 19 ? -3.432 10.539 2.367 1 98.81 19 VAL B O 1
ATOM 2231 N N . VAL B 1 20 ? -5.59 11.172 2.32 1 98.88 20 VAL B N 1
ATOM 2232 C CA . VAL B 1 20 ? -5.457 11.969 3.535 1 98.88 20 VAL B CA 1
ATOM 2233 C C . VAL B 1 20 ? -5.91 11.148 4.742 1 98.88 20 VAL B C 1
ATOM 2235 O O . VAL B 1 20 ? -7.074 10.75 4.828 1 98.88 20 VAL B O 1
ATOM 2238 N N . VAL B 1 21 ? -4.98 10.875 5.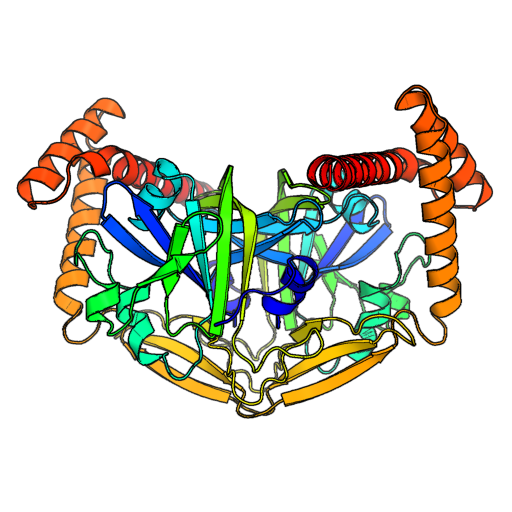633 1 98.94 21 VAL B N 1
ATOM 2239 C CA . VAL B 1 21 ? -5.316 10.234 6.902 1 98.94 21 VAL B CA 1
ATOM 2240 C C . VAL B 1 21 ? -5.75 11.297 7.914 1 98.94 21 VAL B C 1
ATOM 2242 O O . VAL B 1 21 ? -4.988 12.219 8.219 1 98.94 21 VAL B O 1
ATOM 2245 N N . THR B 1 22 ? -6.977 11.203 8.398 1 98.94 22 THR B N 1
ATOM 2246 C CA . THR B 1 22 ? -7.473 12.133 9.398 1 98.94 22 THR B CA 1
ATOM 2247 C C . THR B 1 22 ? -7.781 11.414 10.703 1 98.94 22 THR B C 1
ATOM 2249 O O . THR B 1 22 ? -8.172 10.242 10.695 1 98.94 22 THR B O 1
ATOM 2252 N N . ALA B 1 23 ? -7.605 12.055 11.781 1 98.88 23 ALA B N 1
ATOM 2253 C CA . ALA B 1 23 ? -7.918 11.562 13.125 1 98.88 23 ALA B CA 1
ATOM 2254 C C . ALA B 1 23 ? -8.133 12.711 14.102 1 98.88 23 ALA B C 1
ATOM 2256 O O . ALA B 1 23 ? -7.801 13.859 13.797 1 98.88 23 ALA B O 1
ATOM 2257 N N . GLU B 1 24 ? -8.727 12.367 15.195 1 98.69 24 GLU B N 1
ATOM 2258 C CA . GLU B 1 24 ? -9.008 13.359 16.234 1 98.69 24 GLU B CA 1
ATOM 2259 C C . GLU B 1 24 ? -8.711 12.805 17.625 1 98.69 24 GLU B C 1
ATOM 2261 O O . GLU B 1 24 ? -9.016 11.641 17.906 1 98.69 24 GLU B O 1
ATOM 2266 N N . HIS B 1 25 ? -8.125 13.562 18.375 1 97.56 25 HIS B N 1
ATOM 2267 C CA . HIS B 1 25 ? -7.941 13.258 19.797 1 97.56 25 HIS B CA 1
ATOM 2268 C C . HIS B 1 25 ? -8.047 14.516 20.656 1 97.56 25 HIS B C 1
ATOM 2270 O O . HIS B 1 25 ? -7.457 15.547 20.328 1 97.56 25 HIS B O 1
ATOM 2276 N N . GLN B 1 26 ? -8.906 14.461 21.734 1 95.25 26 GLN B N 1
ATOM 2277 C CA . GLN B 1 26 ? -9.094 15.547 22.688 1 95.25 26 GLN B CA 1
ATOM 2278 C C . GLN B 1 26 ? -9.477 16.844 21.984 1 95.25 26 GLN B C 1
ATOM 2280 O O . GLN B 1 26 ? -8.891 17.891 22.25 1 95.25 26 GLN B O 1
ATOM 2285 N N . GLY B 1 27 ? -10.305 16.719 21 1 95.12 27 GLY B N 1
ATOM 2286 C CA . GLY B 1 27 ? -10.906 17.875 20.359 1 95.12 27 GLY B CA 1
ATOM 2287 C C . GLY B 1 27 ? -10.047 18.438 19.234 1 95.12 27 GLY B C 1
ATOM 2288 O O . GLY B 1 27 ? -10.453 19.391 18.562 1 95.12 27 GLY B O 1
ATOM 2289 N N . ARG B 1 28 ? -8.898 17.922 19.031 1 95.75 28 ARG B N 1
ATOM 2290 C CA . ARG B 1 28 ? -8.008 18.391 17.969 1 95.75 28 ARG B CA 1
ATOM 2291 C C . ARG B 1 28 ? -8.055 17.453 16.766 1 95.75 28 ARG B C 1
ATOM 2293 O O . ARG B 1 28 ? -7.801 16.25 16.891 1 95.75 28 ARG B O 1
ATOM 2300 N N . VAL B 1 29 ? -8.477 18.031 15.602 1 98 29 VAL B N 1
ATOM 2301 C CA . VAL B 1 29 ? -8.516 17.281 14.352 1 98 29 VAL B CA 1
ATOM 2302 C C . VAL B 1 29 ? -7.246 17.547 13.547 1 98 29 VAL B C 1
ATOM 2304 O O . VAL B 1 29 ? -6.828 18.703 13.398 1 98 29 VAL B O 1
ATOM 2307 N N . GLY B 1 30 ? -6.574 16.5 13.141 1 98 30 GLY B N 1
ATOM 2308 C CA . GLY B 1 30 ? -5.438 16.594 12.234 1 98 30 GLY B CA 1
ATOM 2309 C C . GLY B 1 30 ? -5.555 15.688 11.031 1 98 30 GLY B C 1
ATOM 2310 O O . GLY B 1 30 ? -6.484 14.883 10.945 1 98 30 GLY B O 1
ATOM 2311 N N . GLY B 1 31 ? -4.625 15.883 10.133 1 98.31 31 GLY B N 1
ATOM 2312 C CA . GLY B 1 31 ? -4.551 15.055 8.938 1 98.31 31 GLY B CA 1
ATOM 2313 C C . GLY B 1 31 ? -3.232 15.18 8.203 1 98.31 31 GLY B C 1
ATOM 2314 O O . GLY B 1 31 ? -2.525 16.172 8.352 1 98.31 31 GLY B O 1
ATOM 2315 N N . MET B 1 32 ? -2.945 14.227 7.434 1 98.25 32 MET B N 1
ATOM 2316 C CA . MET B 1 32 ? -1.73 14.203 6.625 1 98.25 32 MET B CA 1
ATOM 2317 C C . MET B 1 32 ? -1.968 13.484 5.301 1 98.25 32 MET B C 1
ATOM 2319 O O . MET B 1 32 ? -2.795 12.57 5.227 1 98.25 32 MET B O 1
ATOM 2323 N N . LEU B 1 33 ? -1.293 13.969 4.293 1 97.94 33 LEU B N 1
ATOM 2324 C CA . LEU B 1 33 ? -1.238 13.219 3.043 1 97.94 33 LEU B CA 1
ATOM 2325 C C . LEU B 1 33 ? -0.303 12.016 3.168 1 97.94 33 LEU B C 1
ATOM 2327 O O . LEU B 1 33 ? 0.845 12.164 3.596 1 97.94 33 LEU B O 1
ATOM 2331 N N . ALA B 1 34 ? -0.757 10.805 2.896 1 98.56 34 ALA B N 1
ATOM 2332 C CA . ALA B 1 34 ? 0.026 9.578 3 1 98.56 34 ALA B CA 1
ATOM 2333 C C . ALA B 1 34 ? 0.012 8.805 1.686 1 98.56 34 ALA B C 1
ATOM 2335 O O . ALA B 1 34 ? -1.053 8.422 1.193 1 98.56 34 ALA B O 1
ATOM 2336 N N . ALA B 1 35 ? 1.186 8.57 1.149 1 98.31 35 ALA B N 1
ATOM 2337 C CA . ALA B 1 35 ? 1.33 7.82 -0.094 1 98.31 35 ALA B CA 1
ATOM 2338 C C . ALA B 1 35 ? 1.435 6.32 0.18 1 98.31 35 ALA B C 1
ATOM 2340 O O . ALA B 1 35 ? 1.168 5.504 -0.703 1 98.31 35 ALA B O 1
ATOM 2341 N N . TRP B 1 36 ? 1.833 5.965 1.409 1 98.81 36 TRP B N 1
ATOM 2342 C CA . TRP B 1 36 ? 2.178 4.582 1.723 1 98.81 36 TRP B CA 1
ATOM 2343 C C . TRP B 1 36 ? 1.046 3.896 2.48 1 98.81 36 TRP B C 1
ATOM 2345 O O . TRP B 1 36 ? 1.05 3.857 3.713 1 98.81 36 TRP B O 1
ATOM 2355 N N . TRP B 1 37 ? 0.099 3.334 1.696 1 98.88 37 TRP B N 1
ATOM 2356 C CA . TRP B 1 37 ? -1.054 2.613 2.227 1 98.88 37 TRP B CA 1
ATOM 2357 C C . TRP B 1 37 ? -1.439 1.455 1.312 1 98.88 37 TRP B C 1
ATOM 2359 O O . TRP B 1 37 ? -1.019 1.404 0.155 1 98.88 37 TRP B O 1
ATOM 2369 N N . MET B 1 38 ? -2.139 0.446 1.867 1 98.88 38 MET B N 1
ATOM 2370 C CA . MET B 1 38 ? -2.66 -0.672 1.087 1 98.88 38 MET B CA 1
ATOM 2371 C C . MET B 1 38 ? -3.822 -1.345 1.81 1 98.88 38 MET B C 1
ATOM 2373 O O . MET B 1 38 ? -4.023 -1.131 3.006 1 98.88 38 MET B O 1
ATOM 2377 N N . GLN B 1 39 ? -4.676 -2.025 1.085 1 98.81 39 GLN B N 1
ATOM 2378 C CA . GLN B 1 39 ? -5.512 -3.037 1.723 1 98.81 39 GLN B CA 1
ATOM 2379 C C . GLN B 1 39 ? -4.676 -4.219 2.205 1 98.81 39 GLN B C 1
ATOM 2381 O O . GLN B 1 39 ? -3.666 -4.562 1.589 1 98.81 39 GLN B O 1
ATOM 2386 N N . ALA B 1 40 ? -5.168 -4.879 3.355 1 98.56 40 ALA B N 1
ATOM 2387 C CA . ALA B 1 40 ? -4.379 -5.973 3.92 1 98.56 40 ALA B CA 1
ATOM 2388 C C . ALA B 1 40 ? -5.223 -7.23 4.082 1 98.56 40 ALA B C 1
ATOM 2390 O O . ALA B 1 40 ? -4.688 -8.328 4.273 1 98.56 40 ALA B O 1
ATOM 2391 N N . SER B 1 41 ? -6.543 -7.066 4 1 97.75 41 SER B N 1
ATOM 2392 C CA . SER B 1 41 ? -7.438 -8.195 4.23 1 97.75 41 SER B CA 1
ATOM 2393 C C . SER B 1 41 ? -8.828 -7.926 3.68 1 97.75 41 SER B C 1
ATOM 2395 O O . SER B 1 41 ? -9.273 -6.773 3.637 1 97.75 41 SER B O 1
ATOM 2397 N N . PHE B 1 42 ? -9.562 -9.016 3.258 1 96.25 42 PHE B N 1
ATOM 2398 C CA . PHE B 1 42 ? -10.977 -8.938 2.912 1 96.25 42 PHE B CA 1
ATOM 2399 C C . PHE B 1 42 ? -11.852 -9.172 4.141 1 96.25 42 PHE B C 1
ATOM 2401 O O . PHE B 1 42 ? -12.836 -8.461 4.348 1 96.25 42 PHE B O 1
ATOM 2408 N N . THR B 1 43 ? -11.43 -10.219 4.914 1 94.12 43 THR B N 1
ATOM 2409 C CA . THR B 1 43 ? -12.258 -10.633 6.043 1 94.12 43 THR B CA 1
ATOM 2410 C C . THR B 1 43 ? -11.406 -10.828 7.293 1 94.12 43 THR B C 1
ATOM 2412 O O . THR B 1 43 ? -10.703 -11.836 7.426 1 94.12 43 THR B O 1
ATOM 2415 N N . PRO B 1 44 ? -11.617 -9.906 8.336 1 96.06 44 PRO B N 1
ATOM 2416 C CA . PRO B 1 44 ? -12.305 -8.625 8.195 1 96.06 44 PRO B CA 1
ATOM 2417 C C . PRO B 1 44 ? -11.586 -7.664 7.246 1 96.06 44 PRO B C 1
ATOM 2419 O O . PRO B 1 44 ? -10.414 -7.875 6.926 1 96.06 44 PRO B O 1
ATOM 2422 N N . PRO B 1 45 ? -12.344 -6.652 6.758 1 97.94 45 PRO B N 1
ATOM 2423 C CA . PRO B 1 45 ? -11.68 -5.688 5.879 1 97.94 45 PRO B CA 1
ATOM 2424 C C . PRO B 1 45 ? -10.68 -4.801 6.629 1 97.94 45 PRO B C 1
ATOM 2426 O O . PRO B 1 45 ? -11.086 -3.967 7.441 1 97.94 45 PRO B O 1
ATOM 2429 N N . ILE B 1 46 ? -9.398 -4.984 6.336 1 98.56 46 ILE B N 1
ATOM 2430 C CA . ILE B 1 46 ? -8.328 -4.262 7.016 1 98.56 46 ILE B CA 1
ATOM 2431 C C . ILE B 1 46 ? -7.531 -3.445 6.004 1 98.56 46 ILE B C 1
ATOM 2433 O O . ILE B 1 46 ? -7.219 -3.934 4.914 1 98.56 46 ILE B O 1
ATOM 2437 N N . LEU B 1 47 ? -7.273 -2.199 6.312 1 98.94 47 LEU B N 1
ATOM 2438 C CA . LEU B 1 47 ? -6.352 -1.332 5.586 1 98.94 47 LEU B CA 1
ATOM 2439 C C . LEU B 1 47 ? -5.113 -1.036 6.422 1 98.94 47 LEU B C 1
ATOM 2441 O O . LEU B 1 47 ? -5.168 -1.064 7.656 1 98.94 47 LEU B O 1
ATOM 2445 N N . ALA B 1 48 ? -4.004 -0.815 5.738 1 98.94 48 ALA B N 1
ATOM 2446 C CA . ALA B 1 48 ? -2.734 -0.487 6.383 1 98.94 48 ALA B CA 1
ATOM 2447 C C . ALA B 1 48 ? -2.188 0.842 5.871 1 98.94 48 ALA B C 1
ATOM 2449 O O . ALA B 1 48 ? -2.373 1.188 4.703 1 98.94 48 ALA B O 1
ATOM 2450 N N . VAL B 1 49 ? -1.48 1.583 6.75 1 98.94 49 VAL B N 1
ATOM 2451 C CA . VAL B 1 49 ? -0.808 2.82 6.367 1 98.94 49 VAL B CA 1
ATOM 2452 C C . VAL B 1 49 ? 0.459 3 7.199 1 98.94 49 VAL B C 1
ATOM 2454 O O . VAL B 1 49 ? 0.469 2.711 8.398 1 98.94 49 VAL B O 1
ATOM 2457 N N . ALA B 1 50 ? 1.545 3.439 6.562 1 98.88 50 ALA B N 1
ATOM 2458 C CA . ALA B 1 50 ? 2.797 3.713 7.262 1 98.88 50 ALA B CA 1
ATOM 2459 C C . ALA B 1 50 ? 2.869 5.168 7.711 1 98.88 50 ALA B C 1
ATOM 2461 O O . ALA B 1 50 ? 2.691 6.082 6.898 1 98.88 50 ALA B O 1
ATOM 2462 N N . ILE B 1 51 ? 3.141 5.395 9.016 1 98.62 51 ILE B N 1
ATOM 2463 C CA . ILE B 1 51 ? 3.223 6.746 9.57 1 98.62 51 ILE B CA 1
ATOM 2464 C C . ILE B 1 51 ? 4.457 6.867 10.453 1 98.62 51 ILE B C 1
ATOM 2466 O O . ILE B 1 51 ? 4.703 6.012 11.312 1 98.62 51 ILE B O 1
ATOM 2470 N N . ALA B 1 52 ? 5.246 7.883 10.258 1 96.88 52 ALA B N 1
ATOM 2471 C CA . ALA B 1 52 ? 6.414 8.141 11.094 1 96.88 52 ALA B CA 1
ATOM 2472 C C . ALA B 1 52 ? 6.008 8.75 12.43 1 96.88 52 ALA B C 1
ATOM 2474 O O . ALA B 1 52 ? 5.102 9.586 12.492 1 96.88 52 ALA B O 1
ATOM 2475 N N . PRO B 1 53 ? 6.68 8.438 13.484 1 95.75 53 PRO B N 1
ATOM 2476 C CA . PRO B 1 53 ? 6.297 8.914 14.82 1 95.75 53 PRO B CA 1
ATOM 2477 C C . PRO B 1 53 ? 6.328 10.438 14.938 1 95.75 53 PRO B C 1
ATOM 2479 O O . PRO B 1 53 ? 5.613 11.008 15.758 1 95.75 53 PRO B O 1
ATOM 2482 N N . GLU B 1 54 ? 7.129 11.141 14.125 1 93.5 54 GLU B N 1
ATOM 2483 C CA . GLU B 1 54 ? 7.242 12.594 14.234 1 93.5 54 GLU B CA 1
ATOM 2484 C C . GLU B 1 54 ? 5.988 13.289 13.703 1 93.5 54 GLU B C 1
ATOM 2486 O O . GLU B 1 54 ? 5.762 14.469 13.977 1 93.5 54 GLU B O 1
ATOM 2491 N N . ARG B 1 55 ? 5.223 12.625 12.898 1 96.38 55 ARG B N 1
ATOM 2492 C CA . ARG B 1 55 ? 3.984 13.203 12.383 1 96.38 55 ARG B CA 1
ATOM 2493 C C . ARG B 1 55 ? 2.953 13.367 13.5 1 96.38 55 ARG B C 1
ATOM 2495 O O . ARG B 1 55 ? 2.773 12.469 14.32 1 96.38 55 ARG B O 1
ATOM 2502 N N . TYR B 1 56 ? 2.248 14.5 13.516 1 97.06 56 TYR B N 1
ATOM 2503 C CA . TYR B 1 56 ? 1.231 14.719 14.539 1 97.06 56 TYR B CA 1
ATOM 2504 C C . TYR B 1 56 ? 0.092 13.719 14.398 1 97.06 56 TYR B C 1
ATOM 2506 O O . TYR B 1 56 ? -0.461 13.258 15.398 1 97.06 56 TYR B O 1
ATOM 2514 N N . THR B 1 57 ? -0.232 13.367 13.195 1 98.31 57 THR B N 1
ATOM 2515 C CA . THR B 1 57 ? -1.297 12.406 12.922 1 98.31 57 THR B CA 1
ATOM 2516 C C . THR B 1 57 ? -0.979 11.047 13.539 1 98.31 57 THR B C 1
ATOM 2518 O O . THR B 1 57 ? -1.885 10.32 13.945 1 98.31 57 THR B O 1
ATOM 2521 N N . TYR B 1 58 ? 0.3 10.742 13.656 1 98.44 58 TYR B N 1
ATOM 2522 C CA . TYR B 1 58 ? 0.726 9.523 14.344 1 98.44 58 TYR B CA 1
ATOM 2523 C C . TYR B 1 58 ? 0.139 9.461 15.75 1 98.44 58 TYR B C 1
ATOM 2525 O O . TYR B 1 58 ? -0.509 8.477 16.109 1 98.44 58 TYR B O 1
ATOM 2533 N N . LYS B 1 59 ? 0.332 10.5 16.5 1 97.81 59 LYS B N 1
ATOM 2534 C CA . LYS B 1 59 ? -0.175 10.602 17.875 1 97.81 59 LYS B CA 1
ATOM 2535 C C . LYS B 1 59 ? -1.699 10.531 17.906 1 97.81 59 LYS B C 1
ATOM 2537 O O . LYS B 1 59 ? -2.275 9.805 18.719 1 97.81 59 LYS B O 1
ATOM 2542 N N . LEU B 1 60 ? -2.346 11.234 16.984 1 98.56 60 LEU B N 1
ATOM 2543 C CA . LEU B 1 60 ? -3.805 11.281 16.969 1 98.56 60 LEU B CA 1
ATOM 2544 C C . LEU B 1 60 ? -4.387 9.891 16.75 1 98.56 60 LEU B C 1
ATOM 2546 O O . LEU B 1 60 ? -5.328 9.484 17.438 1 98.56 60 LEU B O 1
ATOM 2550 N N . VAL B 1 61 ? -3.855 9.133 15.805 1 98.81 61 VAL B N 1
ATOM 2551 C CA . VAL B 1 61 ? -4.355 7.801 15.484 1 98.81 61 VAL B CA 1
ATOM 2552 C C . VAL B 1 61 ? -4.102 6.852 16.656 1 98.81 61 VAL B C 1
ATOM 2554 O O . VAL B 1 61 ? -5 6.113 17.062 1 98.81 61 VAL B O 1
ATOM 2557 N N . ARG B 1 62 ? -2.912 6.875 17.156 1 98.19 62 ARG B N 1
ATOM 2558 C CA . ARG B 1 62 ? -2.527 5.969 18.234 1 98.19 62 ARG B CA 1
ATOM 2559 C C . ARG B 1 62 ? -3.385 6.203 19.469 1 98.19 62 ARG B C 1
ATOM 2561 O O . ARG B 1 62 ? -3.826 5.246 20.109 1 98.19 62 ARG B O 1
ATOM 2568 N N . GLU B 1 63 ? -3.621 7.473 19.828 1 98 63 GLU B N 1
ATOM 2569 C CA . GLU B 1 63 ? -4.305 7.812 21.062 1 98 63 GLU B CA 1
ATOM 2570 C C . GLU B 1 63 ? -5.816 7.645 20.922 1 98 63 GLU B C 1
ATOM 2572 O O . GLU B 1 63 ? -6.496 7.281 21.891 1 98 63 GLU B O 1
ATOM 2577 N N . SER B 1 64 ? -6.375 7.91 19.766 1 98.5 64 SER B N 1
ATOM 2578 C CA . SER B 1 64 ? -7.824 7.859 19.594 1 98.5 64 SER B CA 1
ATOM 2579 C C . SER B 1 64 ? -8.289 6.449 19.234 1 98.5 64 SER B C 1
ATOM 2581 O O . SER B 1 64 ? -9.422 6.074 19.516 1 98.5 64 SER B O 1
ATOM 2583 N N . GLY B 1 65 ? -7.469 5.703 18.5 1 98.81 65 GLY B N 1
ATOM 2584 C CA . GLY B 1 65 ? -7.852 4.387 18.016 1 98.81 65 GLY B CA 1
ATOM 2585 C C . GLY B 1 65 ? -8.82 4.438 16.844 1 98.81 65 GLY B C 1
ATOM 2586 O O . GLY B 1 65 ? -9.328 3.404 16.406 1 98.81 65 GLY B O 1
ATOM 2587 N N . VAL B 1 66 ? -9.164 5.645 16.406 1 98.88 66 VAL B N 1
ATOM 2588 C CA . VAL B 1 66 ? -10.094 5.859 15.305 1 98.88 66 VAL B CA 1
ATOM 2589 C C . VAL B 1 66 ? -9.5 6.84 14.297 1 98.88 66 VAL B C 1
ATOM 2591 O O . VAL B 1 66 ? -8.984 7.895 14.68 1 98.88 66 VAL B O 1
ATOM 2594 N N . PHE B 1 67 ? -9.523 6.508 13.008 1 98.94 67 PHE B N 1
ATOM 2595 C CA . PHE B 1 67 ? -9.016 7.387 11.961 1 98.94 67 PHE B CA 1
ATOM 2596 C C . PHE B 1 67 ? -9.75 7.137 10.641 1 98.94 67 PHE B C 1
ATOM 2598 O O . PHE B 1 67 ? -10.688 6.336 10.594 1 98.94 67 PHE B O 1
ATOM 2605 N N . ALA B 1 68 ? -9.422 7.934 9.648 1 99 68 ALA B N 1
ATOM 2606 C CA . ALA B 1 68 ? -10.109 7.801 8.367 1 99 68 ALA B CA 1
ATOM 2607 C C . ALA B 1 68 ? -9.133 7.957 7.199 1 99 68 ALA B C 1
ATOM 2609 O O . ALA B 1 68 ? -8.094 8.602 7.336 1 99 68 ALA B O 1
ATOM 2610 N N . PHE B 1 69 ? -9.422 7.246 6.117 1 98.94 69 PHE B N 1
ATOM 2611 C CA . PHE B 1 69 ? -8.844 7.523 4.805 1 98.94 69 PHE B CA 1
ATOM 2612 C C . PHE B 1 69 ? -9.758 8.438 3.998 1 98.94 69 PHE B C 1
ATOM 2614 O O . PHE B 1 69 ? -10.977 8.234 3.967 1 98.94 69 PHE B O 1
ATOM 2621 N N . ASN B 1 70 ? -9.258 9.461 3.361 1 98.94 70 ASN B N 1
ATOM 2622 C CA . ASN B 1 70 ? -9.977 10.344 2.449 1 98.94 70 ASN B CA 1
ATOM 2623 C C . ASN B 1 70 ? -9.289 10.43 1.09 1 98.94 70 ASN B C 1
ATOM 2625 O O . ASN B 1 70 ? -8.133 10.836 1.002 1 98.94 70 ASN B O 1
ATOM 2629 N N . LEU B 1 71 ? -9.938 9.992 0.026 1 98.81 71 LEU B N 1
ATOM 2630 C CA . LEU B 1 71 ? -9.422 10.078 -1.336 1 98.81 71 LEU B CA 1
ATOM 2631 C C . LEU B 1 71 ? -9.805 11.406 -1.979 1 98.81 71 LEU B C 1
ATOM 2633 O O . LEU B 1 71 ? -10.984 11.758 -2.039 1 98.81 71 LEU B O 1
ATOM 2637 N N . LEU B 1 72 ? -8.82 12.141 -2.51 1 98.5 72 LEU B N 1
ATOM 2638 C CA . LEU B 1 72 ? -9.062 13.469 -3.064 1 98.5 72 LEU B CA 1
ATOM 2639 C C . LEU B 1 72 ? -9.125 13.414 -4.59 1 98.5 72 LEU B C 1
ATOM 2641 O O . LEU B 1 72 ? -8.383 12.664 -5.219 1 98.5 72 LEU B O 1
ATOM 2645 N N . ASP B 1 73 ? -9.961 14.281 -5.109 1 98.62 73 ASP B N 1
ATOM 2646 C CA . ASP B 1 73 ? -9.969 14.578 -6.535 1 98.62 73 ASP B CA 1
ATOM 2647 C C . ASP B 1 73 ? -8.82 15.508 -6.91 1 98.62 73 ASP B C 1
ATOM 2649 O O . ASP B 1 73 ? -8.445 16.391 -6.129 1 98.62 73 ASP B O 1
ATOM 2653 N N . PHE B 1 74 ? -8.32 15.352 -8.125 1 98.62 74 PHE B N 1
ATOM 2654 C CA . PHE B 1 74 ? -7.199 16.156 -8.602 1 98.62 74 PHE B CA 1
ATOM 2655 C C . PHE B 1 74 ? -7.539 17.641 -8.555 1 98.62 74 PHE B C 1
ATOM 2657 O O . PHE B 1 74 ? -6.648 18.484 -8.43 1 98.62 74 PHE B O 1
ATOM 2664 N N . LYS B 1 75 ? -8.766 18.047 -8.633 1 98.12 75 LYS B N 1
ATOM 2665 C CA . LYS B 1 75 ? -9.164 19.453 -8.57 1 98.12 75 LYS B CA 1
ATOM 2666 C C . LYS B 1 75 ? -8.727 20.078 -7.254 1 98.12 75 LYS B C 1
ATOM 2668 O O . LYS B 1 75 ? -8.672 21.312 -7.137 1 98.12 75 LYS B O 1
ATOM 2673 N N . LEU B 1 76 ? -8.438 19.234 -6.266 1 98.25 76 LEU B N 1
ATOM 2674 C CA . LEU B 1 76 ? -8.039 19.75 -4.953 1 98.25 76 LEU B CA 1
ATOM 2675 C C . LEU B 1 76 ? -6.52 19.719 -4.805 1 98.25 76 LEU B C 1
ATOM 2677 O O . LEU B 1 76 ? -6 19.844 -3.693 1 98.25 76 LEU B O 1
ATOM 2681 N N . VAL B 1 77 ? -5.758 19.594 -5.855 1 98.25 77 VAL B N 1
ATOM 2682 C CA . VAL B 1 77 ? -4.316 19.375 -5.832 1 98.25 77 VAL B CA 1
ATOM 2683 C C . VAL B 1 77 ? -3.629 20.547 -5.145 1 98.25 77 VAL B C 1
ATOM 2685 O O . VAL B 1 77 ? -2.605 20.375 -4.477 1 98.25 77 VAL B O 1
ATOM 2688 N N . ASP B 1 78 ? -4.168 21.703 -5.199 1 95.94 78 ASP B N 1
ATOM 2689 C CA . ASP B 1 78 ? -3.551 22.906 -4.633 1 95.94 78 ASP B CA 1
ATOM 2690 C C . ASP B 1 78 ? -3.6 22.875 -3.107 1 95.94 78 ASP B C 1
ATOM 2692 O O . ASP B 1 78 ? -2.939 23.688 -2.447 1 95.94 78 ASP B O 1
ATOM 2696 N N . LYS B 1 79 ? -4.332 21.953 -2.523 1 96.5 79 LYS B N 1
ATOM 2697 C CA . LYS B 1 79 ? -4.434 21.812 -1.073 1 96.5 79 LYS B CA 1
ATOM 2698 C C . LYS B 1 79 ? -3.35 20.891 -0.527 1 96.5 79 LYS B C 1
ATOM 2700 O O . LYS B 1 79 ? -3.094 20.875 0.678 1 96.5 79 LYS B O 1
ATOM 2705 N N . ALA B 1 80 ? -2.648 20.234 -1.375 1 93.44 80 ALA B N 1
ATOM 2706 C CA . ALA B 1 80 ? -1.715 19.172 -1.009 1 93.44 80 ALA B CA 1
ATOM 2707 C C . ALA B 1 80 ? -0.591 19.703 -0.127 1 93.44 80 ALA B C 1
ATOM 2709 O O . ALA B 1 80 ? -0.21 19.078 0.86 1 93.44 80 ALA B O 1
ATOM 2710 N N . PRO B 1 81 ? -0.058 20.938 -0.345 1 90.81 81 PRO B N 1
ATOM 2711 C CA . PRO B 1 81 ? 1.036 21.422 0.495 1 90.81 81 PRO B CA 1
ATOM 2712 C C . PRO B 1 81 ? 0.629 21.594 1.957 1 90.81 81 PRO B C 1
ATOM 2714 O O . PRO B 1 81 ? 1.413 21.281 2.859 1 90.81 81 PRO B O 1
ATOM 2717 N N . PHE B 1 82 ? -0.558 22.016 2.217 1 92.69 82 PHE B N 1
ATOM 2718 C CA . PHE B 1 82 ? -1.045 22.172 3.582 1 92.69 82 PHE B CA 1
ATOM 2719 C C . PHE B 1 82 ? -1.177 20.812 4.273 1 92.69 82 PHE B C 1
ATOM 2721 O O . PHE B 1 82 ? -0.887 20.688 5.465 1 92.69 82 PHE B O 1
ATOM 2728 N N . LEU B 1 83 ? -1.491 19.844 3.436 1 96.06 83 LEU B N 1
ATOM 2729 C CA . LEU B 1 83 ? -1.798 18.531 3.992 1 96.06 83 LEU B CA 1
ATOM 2730 C C . LEU B 1 83 ? -0.528 17.703 4.168 1 96.06 83 LEU B C 1
ATOM 2732 O O . LEU B 1 83 ? -0.426 16.906 5.102 1 96.06 83 LEU B O 1
ATOM 2736 N N . GLY B 1 84 ? 0.412 17.891 3.34 1 95.19 84 GLY B N 1
ATOM 2737 C CA . GLY B 1 84 ? 1.572 17.016 3.338 1 95.19 84 GLY B CA 1
ATOM 2738 C C . GLY B 1 84 ? 2.824 17.672 3.877 1 95.19 84 GLY B C 1
ATOM 2739 O O . GLY B 1 84 ? 3.713 17 4.406 1 95.19 84 GLY B O 1
ATOM 2740 N N . ASP B 1 85 ? 2.934 19.031 3.838 1 93.44 85 ASP B N 1
ATOM 2741 C CA . ASP B 1 85 ? 4.219 19.688 4.074 1 93.44 85 ASP B CA 1
ATOM 2742 C C . ASP B 1 85 ? 4.25 20.344 5.449 1 93.44 85 ASP B C 1
ATOM 2744 O O . ASP B 1 85 ? 5.328 20.609 5.992 1 93.44 85 ASP B O 1
ATOM 2748 N N . VAL B 1 86 ? 3.096 20.562 6.004 1 92.25 86 VAL B N 1
ATOM 2749 C CA . VAL B 1 86 ? 3.057 21.266 7.277 1 92.25 86 VAL B CA 1
ATOM 2750 C C . VAL B 1 86 ? 2.344 20.422 8.328 1 92.25 86 VAL B C 1
ATOM 2752 O O . VAL B 1 86 ? 1.338 19.766 8.023 1 92.25 86 VAL B O 1
ATOM 2755 N N . SER B 1 87 ? 2.848 20.375 9.5 1 94.88 87 SER B N 1
ATOM 2756 C CA . SER B 1 87 ? 2.271 19.625 10.609 1 94.88 87 SER B CA 1
ATOM 2757 C C . SER B 1 87 ? 1.191 20.422 11.32 1 94.88 87 SER B C 1
ATOM 2759 O O . SER B 1 87 ? 1.336 21.641 11.523 1 94.88 87 SER B O 1
ATOM 2761 N N . GLU B 1 88 ? 0.216 19.703 11.734 1 95 88 GLU B N 1
ATOM 2762 C CA . GLU B 1 88 ? -0.807 20.297 12.594 1 95 88 GLU B CA 1
ATOM 2763 C C . GLU B 1 88 ? -0.194 20.859 13.867 1 95 88 GLU B C 1
ATOM 2765 O O . GLU B 1 88 ? -0.739 21.797 14.469 1 95 88 GLU B O 1
ATOM 2770 N N . ARG B 1 89 ? 0.923 20.328 14.266 1 93.75 89 ARG B N 1
ATOM 2771 C CA . ARG B 1 89 ? 1.64 20.812 15.445 1 93.75 89 ARG B CA 1
ATOM 2772 C C . ARG B 1 89 ? 2.023 22.281 15.297 1 93.75 89 ARG B C 1
ATOM 2774 O O . ARG B 1 89 ? 1.972 23.047 16.266 1 93.75 89 ARG B O 1
ATOM 2781 N N . LEU B 1 90 ? 2.385 22.688 14.094 1 93.94 90 LEU B N 1
ATOM 2782 C CA . LEU B 1 90 ? 2.939 24 13.836 1 93.94 90 LEU B CA 1
ATOM 2783 C C . LEU B 1 90 ? 1.879 24.938 13.266 1 93.94 90 LEU B C 1
ATOM 2785 O O . LEU B 1 90 ? 2.025 26.156 13.32 1 93.94 90 LEU B O 1
ATOM 2789 N N . LEU B 1 91 ? 0.835 24.375 12.711 1 94.06 91 LEU B N 1
ATOM 2790 C CA . LEU B 1 91 ? -0.277 25.141 12.172 1 94.06 91 LEU B CA 1
ATOM 2791 C C . LEU B 1 91 ? -1.613 24.516 12.547 1 94.06 91 LEU B C 1
ATOM 2793 O O . LEU B 1 91 ? -2.25 23.859 11.727 1 94.06 91 LEU B O 1
ATOM 2797 N N . PRO B 1 92 ? -2.033 24.781 13.797 1 94 92 PRO B N 1
ATOM 2798 C CA . PRO B 1 92 ? -3.342 24.266 14.203 1 94 92 PRO B CA 1
ATOM 2799 C C . PRO B 1 92 ? -4.465 24.703 13.266 1 94 92 PRO B C 1
ATOM 2801 O O . PRO B 1 92 ? -4.539 25.875 12.883 1 94 92 PRO B O 1
ATOM 2804 N N . GLY B 1 93 ? -5.266 23.797 12.812 1 95.62 93 GLY B N 1
ATOM 2805 C CA . GLY B 1 93 ? -6.352 24.078 11.891 1 95.62 93 GLY B CA 1
ATOM 2806 C C . GLY B 1 93 ? -5.93 24.031 10.438 1 95.62 93 GLY B C 1
ATOM 2807 O O . GLY B 1 93 ? -6.551 24.672 9.586 1 95.62 93 GLY B O 1
ATOM 2808 N N . LYS B 1 94 ? -4.895 23.328 10.133 1 95.75 94 LYS B N 1
ATOM 2809 C CA . LYS B 1 94 ? -4.32 23.328 8.789 1 95.75 94 LYS B CA 1
ATOM 2810 C C . LYS B 1 94 ? -5.344 22.875 7.758 1 95.75 94 LYS B C 1
ATOM 2812 O O . LYS B 1 94 ? -5.332 23.328 6.613 1 95.75 94 LYS B O 1
ATOM 2817 N N . ILE B 1 95 ? -6.242 21.969 8.117 1 97.38 95 ILE B N 1
ATOM 2818 C CA . ILE B 1 95 ? -7.242 21.484 7.176 1 97.38 95 ILE B CA 1
ATOM 2819 C C . ILE B 1 95 ? -8.188 22.609 6.785 1 97.38 95 ILE B C 1
ATOM 2821 O O . ILE B 1 95 ? -8.477 22.812 5.602 1 97.38 95 ILE B O 1
ATOM 2825 N N . ARG B 1 96 ? -8.617 23.344 7.805 1 96.88 96 ARG B N 1
ATOM 2826 C CA . ARG B 1 96 ? -9.453 24.516 7.543 1 96.88 96 ARG B CA 1
ATOM 2827 C C . ARG B 1 96 ? -8.68 25.562 6.75 1 96.88 96 ARG B C 1
ATOM 2829 O O . ARG B 1 96 ? -9.227 26.172 5.832 1 96.88 96 ARG B O 1
ATOM 2836 N N . GLU B 1 97 ? -7.465 25.812 7.082 1 95.38 97 GLU B N 1
ATOM 2837 C CA . GLU B 1 97 ? -6.621 26.781 6.375 1 95.38 97 GLU B CA 1
ATOM 2838 C C . GLU B 1 97 ? -6.453 26.391 4.906 1 95.38 97 GLU B C 1
ATOM 2840 O O . GLU B 1 97 ? -6.289 27.25 4.043 1 95.38 97 GLU B O 1
ATOM 2845 N N . ALA B 1 98 ? -6.512 25.078 4.641 1 95.94 98 ALA B N 1
ATOM 2846 C CA . ALA B 1 98 ? -6.41 24.562 3.277 1 95.94 98 ALA B CA 1
ATOM 2847 C C . ALA B 1 98 ? -7.707 24.797 2.508 1 95.94 98 ALA B C 1
ATOM 2849 O O . ALA B 1 98 ? -7.77 24.547 1.3 1 95.94 98 ALA B O 1
ATOM 2850 N N . GLY B 1 99 ? -8.758 25.25 3.203 1 97.44 99 GLY B N 1
ATOM 2851 C CA . GLY B 1 99 ? -10.055 25.438 2.58 1 97.44 99 GLY B CA 1
ATOM 2852 C C . GLY B 1 99 ? -10.891 24.172 2.527 1 97.44 99 GLY B C 1
ATOM 2853 O O . GLY B 1 99 ? -11.75 24.031 1.659 1 97.44 99 GLY B O 1
ATOM 2854 N N . LEU B 1 100 ? -10.625 23.234 3.381 1 98.5 100 LEU B N 1
ATOM 2855 C CA . LEU B 1 100 ? -11.375 21.984 3.459 1 98.5 100 LEU B CA 1
ATOM 2856 C C . LEU B 1 100 ? -12.219 21.938 4.723 1 98.5 100 LEU B C 1
ATOM 2858 O O . LEU B 1 100 ? -11.883 22.562 5.727 1 98.5 100 LEU B O 1
ATOM 2862 N N . ASN B 1 101 ? -13.328 21.172 4.66 1 98.62 101 ASN B N 1
ATOM 2863 C CA . ASN B 1 101 ? -14.258 21.062 5.781 1 98.62 101 ASN B CA 1
ATOM 2864 C C . ASN B 1 101 ? -14.289 19.641 6.328 1 98.62 101 ASN B C 1
ATOM 2866 O O . ASN B 1 101 ? -14.125 18.672 5.582 1 98.62 101 ASN B O 1
ATOM 2870 N N . ILE B 1 102 ? -14.516 19.562 7.664 1 98.75 102 ILE B N 1
ATOM 2871 C CA . ILE B 1 102 ? -14.602 18.266 8.328 1 98.75 102 ILE B CA 1
ATOM 2872 C C . ILE B 1 102 ? -16.062 17.906 8.562 1 98.75 102 ILE B C 1
ATOM 2874 O O . ILE B 1 102 ? -16.859 18.75 9.008 1 98.75 102 ILE B O 1
ATOM 2878 N N . VAL B 1 103 ? -16.469 16.719 8.227 1 98.69 103 VAL B N 1
ATOM 2879 C CA . VAL B 1 103 ? -17.75 16.109 8.617 1 98.69 103 VAL B CA 1
ATOM 2880 C C . VAL B 1 103 ? -17.484 14.828 9.398 1 98.69 103 VAL B C 1
ATOM 2882 O O . VAL B 1 103 ? -16.375 14.281 9.359 1 98.69 103 VAL B O 1
ATOM 2885 N N . ARG B 1 104 ? -18.484 14.359 10.141 1 98.62 104 ARG B N 1
ATOM 2886 C CA . ARG B 1 104 ? -18.297 13.195 10.992 1 98.62 104 ARG B CA 1
ATOM 2887 C C . ARG B 1 104 ? -18.859 11.938 10.336 1 98.62 104 ARG B C 1
ATOM 2889 O O . ARG B 1 104 ? -19.953 11.969 9.758 1 98.62 104 ARG B O 1
ATOM 2896 N N . GLY B 1 105 ? -18.031 10.828 10.406 1 98.69 105 GLY B N 1
ATOM 2897 C CA . GLY B 1 105 ? -18.531 9.539 9.945 1 98.69 105 GLY B CA 1
ATOM 2898 C C . GLY B 1 105 ? -19.734 9.047 10.727 1 98.69 105 GLY B C 1
ATOM 2899 O O . GLY B 1 105 ? -19.922 9.422 11.891 1 98.69 105 GLY B O 1
ATOM 2900 N N . GLU B 1 106 ? -20.453 8.109 10.141 1 98.62 106 GLU B N 1
ATOM 2901 C CA . GLU B 1 106 ? -21.734 7.676 10.695 1 98.62 106 GLU B CA 1
ATOM 2902 C C . GLU B 1 106 ? -21.531 6.539 11.695 1 98.62 106 GLU B C 1
ATOM 2904 O O . GLU B 1 106 ? -22.391 6.293 12.539 1 98.62 106 GLU B O 1
ATOM 2909 N N . VAL B 1 107 ? -20.406 5.855 11.609 1 98.75 107 VAL B N 1
ATOM 2910 C CA . VAL B 1 107 ? -20.281 4.625 12.383 1 98.75 107 VAL B CA 1
ATOM 2911 C C . VAL B 1 107 ? -19.344 4.859 13.562 1 98.75 107 VAL B C 1
ATOM 2913 O O . VAL B 1 107 ? -19.719 4.648 14.719 1 98.75 107 VAL B O 1
ATOM 2916 N N . LEU B 1 108 ? -18.203 5.402 13.352 1 98.81 108 LEU B N 1
ATOM 2917 C CA . LEU B 1 108 ? -17.219 5.598 14.406 1 98.81 108 LEU B CA 1
ATOM 2918 C C . LEU B 1 108 ? -17.125 7.066 14.805 1 98.81 108 LEU B C 1
ATOM 2920 O O . LEU B 1 108 ? -16.484 7.406 15.797 1 98.81 108 LEU B O 1
ATOM 2924 N N . GLY B 1 109 ? -17.719 7.918 13.977 1 98.75 109 GLY B N 1
ATOM 2925 C CA . GLY B 1 109 ? -17.594 9.352 14.195 1 98.75 109 GLY B CA 1
ATOM 2926 C C . GLY B 1 109 ? -16.234 9.898 13.781 1 98.75 109 GLY B C 1
ATOM 2927 O O . GLY B 1 109 ? -15.828 10.969 14.227 1 98.75 109 GLY B O 1
ATOM 2928 N N . ALA B 1 110 ? -15.516 9.188 12.977 1 98.88 110 ALA B N 1
ATOM 2929 C CA . ALA B 1 110 ? -14.195 9.633 12.516 1 98.88 110 ALA B CA 1
ATOM 2930 C C . ALA B 1 110 ? -14.305 10.938 11.734 1 98.88 110 ALA B C 1
ATOM 2932 O O . ALA B 1 110 ? -15.289 11.18 11.039 1 98.88 110 ALA B O 1
ATOM 2933 N N . PRO B 1 111 ? -13.328 11.859 11.867 1 98.94 111 PRO B N 1
ATOM 2934 C CA . PRO B 1 111 ? -13.328 13.055 11.016 1 98.94 111 PRO B CA 1
ATOM 2935 C C . PRO B 1 111 ? -13.07 12.734 9.547 1 98.94 111 PRO B C 1
ATOM 2937 O O . PRO B 1 111 ? -12.047 12.141 9.211 1 98.94 111 PRO B O 1
ATOM 2940 N N . LEU B 1 112 ? -13.984 13.094 8.711 1 98.94 112 LEU B N 1
ATOM 2941 C CA . LEU B 1 112 ? -13.875 12.922 7.262 1 98.94 112 LEU B CA 1
ATOM 2942 C C . LEU B 1 112 ? -13.758 14.273 6.562 1 98.94 112 LEU B C 1
ATOM 2944 O O . LEU B 1 112 ? -14.258 15.281 7.062 1 98.94 112 LEU B O 1
ATOM 2948 N N . ILE B 1 113 ? -13.07 14.359 5.469 1 98.88 113 ILE B N 1
ATOM 2949 C CA . ILE B 1 113 ? -13.023 15.555 4.637 1 98.88 113 ILE B CA 1
ATOM 2950 C C . ILE B 1 113 ? -14.273 15.609 3.752 1 98.88 113 ILE B C 1
ATOM 2952 O O . ILE B 1 113 ? -14.484 14.734 2.916 1 98.88 113 ILE B O 1
ATOM 2956 N N . ALA B 1 114 ? -14.992 16.672 3.836 1 98.81 114 ALA B N 1
ATOM 2957 C CA . ALA B 1 114 ? -16.281 16.797 3.154 1 98.81 114 ALA B CA 1
ATOM 2958 C C . ALA B 1 114 ? -16.094 16.781 1.639 1 98.81 114 ALA B C 1
ATOM 2960 O O . ALA B 1 114 ? -16.938 16.25 0.913 1 98.81 114 ALA B O 1
ATOM 2961 N N . GLU B 1 115 ? -15.023 17.328 1.134 1 98.75 115 GLU B N 1
ATOM 2962 C CA . GLU B 1 115 ? -14.797 17.531 -0.294 1 98.75 115 GLU B CA 1
ATOM 2963 C C . GLU B 1 115 ? -14.164 16.281 -0.925 1 98.75 115 GLU B C 1
ATOM 2965 O O . GLU B 1 115 ? -13.891 16.266 -2.127 1 98.75 115 GLU B O 1
ATOM 2970 N N . ALA B 1 116 ? -13.906 15.195 -0.117 1 98.69 116 ALA B N 1
ATOM 2971 C CA . ALA B 1 116 ? -13.273 13.992 -0.639 1 98.69 116 ALA B CA 1
ATOM 2972 C C . ALA B 1 116 ? -14.195 13.258 -1.607 1 98.69 116 ALA B C 1
ATOM 2974 O O . ALA B 1 116 ? -15.414 13.398 -1.535 1 98.69 116 ALA B O 1
ATOM 2975 N N . SER B 1 117 ? -13.57 12.508 -2.535 1 98.75 117 SER B N 1
ATOM 2976 C CA . SER B 1 117 ? -14.336 11.688 -3.48 1 98.75 117 SER B CA 1
ATOM 2977 C C . SER B 1 117 ? -14.781 10.383 -2.844 1 98.75 117 SER B C 1
ATOM 2979 O O . SER B 1 117 ? -15.734 9.758 -3.307 1 98.75 117 SER B O 1
ATOM 2981 N N . ALA B 1 118 ? -14.117 9.93 -1.847 1 98.88 118 ALA B N 1
ATOM 2982 C CA . ALA B 1 118 ? -14.453 8.781 -1.013 1 98.88 118 ALA B CA 1
ATOM 2983 C C . ALA B 1 118 ? -13.805 8.898 0.365 1 98.88 118 ALA B C 1
ATOM 2985 O O . ALA B 1 118 ? -12.836 9.641 0.545 1 98.88 118 ALA B O 1
ATOM 2986 N N . ALA B 1 119 ? -14.367 8.195 1.319 1 98.94 119 ALA B N 1
ATOM 2987 C CA . ALA B 1 119 ? -13.812 8.148 2.67 1 98.94 119 ALA B CA 1
ATOM 2988 C C . ALA B 1 119 ? -14.109 6.809 3.336 1 98.94 119 ALA B C 1
ATOM 2990 O O . ALA B 1 119 ? -15.086 6.137 2.992 1 98.94 119 ALA B O 1
ATOM 2991 N N . VAL B 1 120 ? -13.25 6.398 4.23 1 98.94 120 VAL B N 1
ATOM 2992 C CA . VAL B 1 120 ? -13.391 5.145 4.965 1 98.94 120 VAL B CA 1
ATOM 2993 C C . VAL B 1 120 ? -13.164 5.395 6.457 1 98.94 120 VAL B C 1
ATOM 2995 O O . VAL B 1 120 ? -12.172 6.016 6.848 1 98.94 120 VAL B O 1
ATOM 2998 N N . GLU B 1 121 ? -14.062 4.957 7.316 1 98.94 121 GLU B N 1
ATOM 2999 C CA . GLU B 1 121 ? -13.836 4.953 8.758 1 98.94 121 GLU B CA 1
ATOM 3000 C C . GLU B 1 121 ? -13.078 3.707 9.195 1 98.94 121 GLU B C 1
ATOM 3002 O O . GLU B 1 121 ? -13.445 2.588 8.836 1 98.94 121 GLU B O 1
ATOM 3007 N N . LEU B 1 122 ? -12.094 3.961 10.008 1 98.94 122 LEU B N 1
ATOM 3008 C CA . LEU B 1 122 ? -11.234 2.855 10.406 1 98.94 122 LEU B CA 1
ATOM 3009 C C . LEU B 1 122 ? -11.086 2.803 11.922 1 98.94 122 LEU B C 1
ATOM 3011 O O . LEU B 1 122 ? -10.852 3.83 12.562 1 98.94 122 LEU B O 1
ATOM 3015 N N . GLU B 1 123 ? -11.195 1.616 12.438 1 98.94 123 GLU B N 1
ATOM 3016 C CA . GLU B 1 123 ? -10.852 1.318 13.828 1 98.94 123 GLU B CA 1
ATOM 3017 C C . GLU B 1 123 ? -9.484 0.659 13.93 1 98.94 123 GLU B C 1
ATOM 3019 O O . GLU B 1 123 ? -9.227 -0.359 13.281 1 98.94 123 GLU B O 1
ATOM 3024 N N . LEU B 1 124 ? -8.586 1.218 14.742 1 98.94 124 LEU B N 1
ATOM 3025 C CA . LEU B 1 124 ? -7.234 0.691 14.875 1 98.94 124 LEU B CA 1
ATOM 3026 C C . LEU B 1 124 ? -7.258 -0.716 15.469 1 98.94 124 LEU B C 1
ATOM 3028 O O . LEU B 1 124 ? -7.891 -0.954 16.5 1 98.94 124 LEU B O 1
ATOM 3032 N N . VAL B 1 125 ? -6.516 -1.662 14.82 1 98.5 125 VAL B N 1
ATOM 3033 C CA . VAL B 1 125 ? -6.52 -3.029 15.328 1 98.5 125 VAL B CA 1
ATOM 3034 C C . VAL B 1 125 ? -5.102 -3.441 15.719 1 98.5 125 VAL B C 1
ATOM 3036 O O . VAL B 1 125 ? -4.914 -4.301 16.578 1 98.5 125 VAL B O 1
ATOM 3039 N N . ASP B 1 126 ? -4.121 -2.9 15.062 1 98.38 126 ASP B N 1
ATOM 3040 C CA . ASP B 1 126 ? -2.74 -3.26 15.375 1 98.38 126 ASP B CA 1
ATOM 3041 C C . ASP B 1 126 ? -1.77 -2.182 14.898 1 98.38 126 ASP B C 1
ATOM 3043 O O . ASP B 1 126 ? -2.107 -1.379 14.023 1 98.38 126 ASP B O 1
ATOM 3047 N N . VAL B 1 127 ? -0.617 -2.102 15.539 1 98.38 127 VAL B N 1
ATOM 3048 C CA . VAL B 1 127 ? 0.511 -1.272 15.125 1 98.38 127 VAL B CA 1
ATOM 3049 C C . VAL B 1 127 ? 1.773 -2.127 15.031 1 98.38 127 VAL B C 1
ATOM 3051 O O . VAL B 1 127 ? 2.145 -2.805 15.992 1 98.38 127 VAL B O 1
ATOM 3054 N N . VAL B 1 128 ? 2.438 -2.068 13.867 1 98.06 128 VAL B N 1
ATOM 3055 C CA . VAL B 1 128 ? 3.598 -2.912 13.602 1 98.06 128 VAL B CA 1
ATOM 3056 C C . VAL B 1 128 ? 4.82 -2.041 13.32 1 98.06 128 VAL B C 1
ATOM 3058 O O . VAL B 1 128 ? 4.766 -1.145 12.477 1 98.06 128 VAL B O 1
ATOM 3061 N N . GLU B 1 129 ? 5.926 -2.344 14 1 95.81 129 GLU B N 1
ATOM 3062 C CA . GLU B 1 129 ? 7.16 -1.615 13.734 1 95.81 129 GLU B CA 1
ATOM 3063 C C . GLU B 1 129 ? 7.727 -1.97 12.359 1 95.81 129 GLU B C 1
ATOM 3065 O O . GLU B 1 129 ? 7.789 -3.145 11.992 1 95.81 129 GLU B O 1
ATOM 3070 N N . ALA B 1 130 ? 8.109 -0.961 11.617 1 96.81 130 ALA B N 1
ATOM 3071 C CA . ALA B 1 130 ? 8.766 -1.121 10.32 1 96.81 130 ALA B CA 1
ATOM 3072 C C . ALA B 1 130 ? 9.805 -0.026 10.094 1 96.81 130 ALA B C 1
ATOM 3074 O O . ALA B 1 130 ? 9.492 1.03 9.547 1 96.81 130 ALA B O 1
ATOM 3075 N N . GLY B 1 131 ? 11.008 -0.249 10.461 1 96 131 GLY B N 1
ATOM 3076 C CA . GLY B 1 131 ? 12.078 0.719 10.266 1 96 131 GLY B CA 1
ATOM 3077 C C . GLY B 1 131 ? 11.773 2.074 10.875 1 96 131 GLY B C 1
ATOM 3078 O O . GLY B 1 131 ? 11.516 2.178 12.078 1 96 131 GLY B O 1
ATOM 3079 N N . ASP B 1 132 ? 11.766 3.127 10.023 1 95.62 132 ASP B N 1
ATOM 3080 C CA . ASP B 1 132 ? 11.609 4.492 10.516 1 95.62 132 ASP B CA 1
ATOM 3081 C C . ASP B 1 132 ? 10.133 4.895 10.547 1 95.62 132 ASP B C 1
ATOM 3083 O O . ASP B 1 132 ? 9.805 6.031 10.891 1 95.62 132 ASP B O 1
ATOM 3087 N N . HIS B 1 133 ? 9.234 4.02 10.188 1 97.62 133 HIS B N 1
ATOM 3088 C CA . HIS B 1 133 ? 7.785 4.172 10.312 1 97.62 133 HIS B CA 1
ATOM 3089 C C . HIS B 1 133 ? 7.18 3.014 11.094 1 97.62 133 HIS B C 1
ATOM 3091 O O . HIS B 1 133 ? 7.855 2.018 11.367 1 97.62 133 HIS B O 1
ATOM 3097 N N . ASP B 1 134 ? 5.992 3.244 11.57 1 98.19 134 ASP B N 1
ATOM 3098 C CA . ASP B 1 134 ? 5.129 2.139 11.977 1 98.19 134 ASP B CA 1
ATOM 3099 C C . ASP B 1 134 ? 3.99 1.934 10.977 1 98.19 134 ASP B C 1
ATOM 3101 O O . ASP B 1 134 ? 3.537 2.887 10.344 1 98.19 134 ASP B O 1
ATOM 3105 N N . VAL B 1 135 ? 3.617 0.702 10.852 1 98.81 135 VAL B N 1
ATOM 3106 C CA . VAL B 1 135 ? 2.459 0.358 10.039 1 98.81 135 VAL B CA 1
ATOM 3107 C C . VAL B 1 135 ? 1.221 0.225 10.922 1 98.81 135 VAL B C 1
ATOM 3109 O O . VAL B 1 135 ? 1.178 -0.624 11.812 1 98.81 135 VAL B O 1
ATOM 3112 N N . PHE B 1 136 ? 0.254 1.091 10.68 1 98.94 136 PHE B N 1
ATOM 3113 C CA . PHE B 1 136 ? -1.028 1.056 11.375 1 98.94 136 PHE B CA 1
ATOM 3114 C C . PHE B 1 136 ? -2.043 0.228 10.594 1 98.94 136 PHE B C 1
ATOM 3116 O O . PHE B 1 136 ? -2.285 0.484 9.414 1 98.94 136 PHE B O 1
ATOM 3123 N N . LEU B 1 137 ? -2.59 -0.807 11.25 1 98.94 137 LEU B N 1
ATOM 3124 C CA . LEU B 1 137 ? -3.654 -1.62 10.672 1 98.94 137 LEU B CA 1
ATOM 3125 C C . LEU B 1 137 ? -5.012 -1.232 11.25 1 98.94 137 LEU B C 1
ATOM 3127 O O . LEU B 1 137 ? -5.188 -1.222 12.469 1 98.94 137 LEU B O 1
ATOM 3131 N N . GLY B 1 138 ? -5.926 -0.877 10.344 1 98.94 138 GLY B N 1
ATOM 3132 C CA . GLY B 1 138 ? -7.266 -0.495 10.758 1 98.94 138 GLY B CA 1
ATOM 3133 C C . GLY B 1 138 ? -8.352 -1.306 10.078 1 98.94 138 GLY B C 1
ATOM 3134 O O . GLY B 1 138 ? -8.281 -1.571 8.883 1 98.94 138 GLY B O 1
ATOM 3135 N N . GLU B 1 139 ? -9.312 -1.714 10.852 1 98.88 139 GLU B N 1
ATOM 3136 C CA . GLU B 1 139 ? -10.484 -2.393 10.297 1 98.88 139 GLU B CA 1
ATOM 3137 C C . GLU B 1 139 ? -11.516 -1.389 9.781 1 98.88 139 GLU B C 1
ATOM 3139 O O . GLU B 1 139 ? -11.93 -0.486 10.516 1 98.88 139 GLU B O 1
ATOM 3144 N N . ALA B 1 140 ? -11.906 -1.503 8.539 1 98.94 140 ALA B N 1
ATOM 3145 C CA . ALA B 1 140 ? -12.906 -0.617 7.953 1 98.94 140 ALA B CA 1
ATOM 3146 C C . ALA B 1 140 ? -14.289 -0.898 8.523 1 98.94 140 ALA B C 1
ATOM 3148 O O . ALA B 1 140 ? -14.742 -2.047 8.547 1 98.94 140 ALA B O 1
ATOM 3149 N N . LYS B 1 141 ? -14.891 0.204 8.922 1 98.88 141 LYS B N 1
ATOM 3150 C CA . LYS B 1 141 ? -16.219 0.05 9.531 1 98.88 141 LYS B CA 1
ATOM 3151 C C . LYS B 1 141 ? -17.297 0.704 8.672 1 98.88 141 LYS B C 1
ATOM 3153 O O . LYS B 1 141 ? -18.469 0.373 8.789 1 98.88 141 LYS B O 1
ATOM 3158 N N . ALA B 1 142 ? -16.906 1.616 7.828 1 98.88 142 ALA B N 1
ATOM 3159 C CA . ALA B 1 142 ? -17.812 2.277 6.887 1 98.88 142 ALA B CA 1
ATOM 3160 C C . ALA B 1 142 ? -17.047 2.834 5.695 1 98.88 142 ALA B C 1
ATOM 3162 O O . ALA B 1 142 ? -15.859 3.148 5.805 1 98.88 142 ALA B O 1
ATOM 3163 N N . VAL B 1 143 ? -17.719 2.922 4.574 1 98.88 143 VAL B N 1
ATOM 3164 C CA . VAL B 1 143 ? -17.141 3.488 3.361 1 98.88 143 VAL B CA 1
ATOM 3165 C C . VAL B 1 143 ? -18.156 4.395 2.676 1 98.88 143 VAL B C 1
ATOM 3167 O O . VAL B 1 143 ? -19.359 4.102 2.674 1 98.88 143 VAL B O 1
ATOM 3170 N N . TYR B 1 144 ? -17.656 5.527 2.203 1 98.81 144 TYR B N 1
ATOM 3171 C CA . TYR B 1 144 ? -18.469 6.559 1.561 1 98.81 144 TYR B CA 1
ATOM 3172 C C . TYR B 1 144 ? -17.922 6.906 0.183 1 98.81 144 TYR B C 1
ATOM 3174 O O . TYR B 1 144 ? -16.703 6.906 -0.022 1 98.81 144 TYR B O 1
ATOM 3182 N N . THR B 1 145 ? -18.797 7.18 -0.795 1 98.69 145 THR B N 1
ATOM 3183 C CA . THR B 1 145 ? -18.328 7.586 -2.117 1 98.69 145 THR B CA 1
ATOM 3184 C C . THR B 1 145 ? -19.25 8.648 -2.709 1 98.69 145 THR B C 1
ATOM 3186 O O . THR B 1 145 ? -20.391 8.797 -2.279 1 98.69 145 THR B O 1
ATOM 3189 N N . VAL B 1 146 ? -18.703 9.43 -3.621 1 97.44 146 VAL B N 1
ATOM 3190 C CA . VAL B 1 146 ? -19.516 10.289 -4.473 1 97.44 146 VAL B CA 1
ATOM 3191 C C . VAL B 1 146 ? -20.188 9.453 -5.555 1 97.44 146 VAL B C 1
ATOM 3193 O O . VAL B 1 146 ? -19.938 8.25 -5.668 1 97.44 146 VAL B O 1
ATOM 3196 N N . ASP B 1 147 ? -20.969 10.094 -6.379 1 95.88 147 ASP B N 1
ATOM 3197 C CA . ASP B 1 147 ? -21.844 9.414 -7.328 1 95.88 147 ASP B CA 1
ATOM 3198 C C . ASP B 1 147 ? -21.047 8.805 -8.477 1 95.88 147 ASP B C 1
ATOM 3200 O O . ASP B 1 147 ? -21.547 7.945 -9.211 1 95.88 147 ASP B O 1
ATOM 3204 N N . ASP B 1 148 ? -19.875 9.195 -8.672 1 97.44 148 ASP B N 1
ATOM 3205 C CA . ASP B 1 148 ? -19.062 8.648 -9.75 1 97.44 148 ASP B CA 1
ATOM 3206 C C . ASP B 1 148 ? -18.812 7.152 -9.547 1 97.44 148 ASP B C 1
ATOM 3208 O O . ASP B 1 148 ? -18.547 6.43 -10.508 1 97.44 148 ASP B O 1
ATOM 3212 N N . PHE B 1 149 ? -18.828 6.719 -8.312 1 97.62 149 PHE B N 1
ATOM 3213 C CA . PHE B 1 149 ? -18.797 5.289 -8.023 1 97.62 149 PHE B CA 1
ATOM 3214 C C . PHE B 1 149 ? -20.188 4.688 -8.141 1 97.62 149 PHE B C 1
ATOM 3216 O O . PHE B 1 149 ? -21.062 4.969 -7.312 1 97.62 149 PHE B O 1
ATOM 3223 N N . ARG B 1 150 ? -20.375 3.918 -9.141 1 94.38 150 ARG B N 1
ATOM 3224 C CA . ARG B 1 150 ? -21.688 3.332 -9.414 1 94.38 150 ARG B CA 1
ATOM 3225 C C . ARG B 1 150 ? -21.547 1.958 -10.062 1 94.38 150 ARG B C 1
ATOM 3227 O O . ARG B 1 150 ? -20.578 1.701 -10.789 1 94.38 150 ARG B O 1
ATOM 3234 N N . GLY B 1 151 ? -22.5 1.055 -9.742 1 90.69 151 GLY B N 1
ATOM 3235 C CA . GLY B 1 151 ? -22.438 -0.3 -10.273 1 90.69 151 GLY B CA 1
ATOM 3236 C C . GLY B 1 151 ? -21.266 -1.096 -9.719 1 90.69 151 GLY B C 1
ATOM 3237 O O . GLY B 1 151 ? -20.781 -2.018 -10.375 1 90.69 151 GLY B O 1
ATOM 3238 N N . GLY B 1 152 ? -20.688 -0.668 -8.695 1 93.88 152 GLY B N 1
ATOM 3239 C CA . GLY B 1 152 ? -19.641 -1.405 -8.023 1 93.88 152 GLY B CA 1
ATOM 3240 C C . GLY B 1 152 ? -18.25 -1.088 -8.555 1 93.88 152 GLY B C 1
ATOM 3241 O O . GLY B 1 152 ? -17.297 -1.828 -8.305 1 93.88 152 GLY B O 1
ATOM 3242 N N . MET B 1 153 ? -18.172 -0.007 -9.328 1 96.19 153 MET B N 1
ATOM 3243 C CA . MET B 1 153 ? -16.891 0.381 -9.898 1 96.19 153 MET B CA 1
ATOM 3244 C C . MET B 1 153 ? -16.859 1.876 -10.195 1 96.19 153 MET B C 1
ATOM 3246 O O . MET B 1 153 ? -17.891 2.49 -10.438 1 96.19 153 MET B O 1
ATOM 3250 N N . TRP B 1 154 ? -15.688 2.457 -10.18 1 97.62 154 TRP B N 1
ATOM 3251 C CA . TRP B 1 154 ? -15.531 3.852 -10.578 1 97.62 154 TRP B CA 1
ATOM 3252 C C . TRP B 1 154 ? -15.797 4.02 -12.07 1 97.62 154 TRP B C 1
ATOM 3254 O O . TRP B 1 154 ? -15.266 3.262 -12.891 1 97.62 154 TRP B O 1
ATOM 3264 N N . SER B 1 155 ? -16.594 5.043 -12.391 1 96.5 155 SER B N 1
ATOM 3265 C CA . SER B 1 155 ? -16.766 5.391 -13.805 1 96.5 155 SER B CA 1
ATOM 3266 C C . SER B 1 155 ? -15.578 6.219 -14.305 1 96.5 155 SER B C 1
ATOM 3268 O O . SER B 1 155 ? -15.273 6.207 -15.5 1 96.5 155 SER B O 1
ATOM 3270 N N . LEU B 1 156 ? -14.93 6.984 -13.453 1 97.19 156 LEU B N 1
ATOM 3271 C CA . LEU B 1 156 ? -13.797 7.863 -13.711 1 97.19 156 LEU B CA 1
ATOM 3272 C C . LEU B 1 156 ? -14.18 8.961 -14.703 1 97.19 156 LEU B C 1
ATOM 3274 O O . LEU B 1 156 ? -13.367 9.344 -15.547 1 97.19 156 LEU B O 1
ATOM 3278 N N . GLU B 1 157 ? -15.391 9.336 -14.609 1 95.19 157 GLU B N 1
ATOM 3279 C CA . GLU B 1 157 ? -15.883 10.438 -15.43 1 95.19 157 GLU B CA 1
ATOM 3280 C C . GLU B 1 157 ? -15.719 11.773 -14.719 1 95.19 157 GLU B C 1
ATOM 3282 O O . GLU B 1 157 ? -15.289 12.758 -15.32 1 95.19 157 GLU B O 1
ATOM 3287 N N . THR B 1 158 ? -16.109 11.805 -13.5 1 95.12 158 THR B N 1
ATOM 3288 C CA . THR B 1 158 ? -16.031 13.039 -12.734 1 95.12 158 THR B CA 1
ATOM 3289 C C . THR B 1 158 ? -14.93 12.961 -11.68 1 95.12 158 THR B C 1
ATOM 3291 O O . THR B 1 158 ? -14.266 13.961 -11.391 1 95.12 158 THR B O 1
ATOM 3294 N N . TYR B 1 159 ? -14.758 11.766 -11.156 1 96.88 159 TYR B N 1
ATOM 3295 C CA . TYR B 1 159 ? -13.641 11.555 -10.242 1 96.88 159 TYR B CA 1
ATOM 3296 C C . TYR B 1 159 ? -12.336 11.383 -11.008 1 96.88 159 TYR B C 1
ATOM 3298 O O . TYR B 1 159 ? -12.18 10.43 -11.766 1 96.88 159 TYR B O 1
ATOM 3306 N N . ARG B 1 160 ? -11.422 12.344 -10.844 1 97.62 160 ARG B N 1
ATOM 3307 C CA . ARG B 1 160 ? -10.062 12.266 -11.367 1 97.62 160 ARG B CA 1
ATOM 3308 C C . ARG B 1 160 ? -9.055 12.023 -10.25 1 97.62 160 ARG B C 1
ATOM 3310 O O . ARG B 1 160 ? -8.742 12.938 -9.477 1 97.62 160 ARG B O 1
ATOM 3317 N N . PRO B 1 161 ? -8.508 10.758 -10.203 1 97.94 161 PRO B N 1
ATOM 3318 C CA . PRO B 1 161 ? -7.633 10.453 -9.062 1 97.94 161 PRO B CA 1
ATOM 3319 C C . PRO B 1 161 ? -6.414 11.367 -8.992 1 97.94 161 PRO B C 1
ATOM 3321 O O . PRO B 1 161 ? -5.785 11.641 -10.016 1 97.94 161 PRO B O 1
ATOM 3324 N N . LEU B 1 162 ? -6.141 11.922 -7.828 1 98.44 162 LEU B N 1
ATOM 3325 C CA . LEU B 1 162 ? -4.898 12.641 -7.547 1 98.44 162 LEU B CA 1
ATOM 3326 C C . LEU B 1 162 ? -3.744 11.672 -7.336 1 98.44 162 LEU B C 1
ATOM 3328 O O . LEU B 1 162 ? -3.75 10.891 -6.383 1 98.44 162 LEU B O 1
ATOM 3332 N N . MET B 1 163 ? -2.781 11.68 -8.227 1 98.44 163 MET B N 1
ATOM 3333 C CA . MET B 1 163 ? -1.62 10.805 -8.117 1 98.44 163 MET B CA 1
ATOM 3334 C C . MET B 1 163 ? -0.368 11.594 -7.758 1 98.44 163 MET B C 1
ATOM 3336 O O . MET B 1 163 ? -0.253 12.773 -8.102 1 98.44 163 MET B O 1
ATOM 3340 N N . TYR B 1 164 ? 0.529 10.984 -7.027 1 98.56 164 TYR B N 1
ATOM 3341 C CA . TYR B 1 164 ? 1.796 11.562 -6.598 1 98.56 164 TYR B CA 1
ATOM 3342 C C . TYR B 1 164 ? 2.973 10.867 -7.27 1 98.56 164 TYR B C 1
ATOM 3344 O O . TYR B 1 164 ? 3.074 9.641 -7.23 1 98.56 164 TYR B O 1
ATOM 3352 N N . LEU B 1 165 ? 3.855 11.672 -7.914 1 97.94 165 LEU B N 1
ATOM 3353 C CA . LEU B 1 165 ? 4.965 11.109 -8.68 1 97.94 165 LEU B CA 1
ATOM 3354 C C . LEU B 1 165 ? 6.289 11.328 -7.953 1 97.94 165 LEU B C 1
ATOM 3356 O O . LEU B 1 165 ? 7.348 10.945 -8.453 1 97.94 165 LEU B O 1
ATOM 3360 N N . GLY B 1 166 ? 6.273 11.977 -6.809 1 96.25 166 GLY B N 1
ATOM 3361 C CA . GLY B 1 166 ? 7.492 12.18 -6.039 1 96.25 166 GLY B CA 1
ATOM 3362 C C . GLY B 1 166 ? 7.961 13.617 -6.043 1 96.25 166 GLY B C 1
ATOM 3363 O O . GLY B 1 166 ? 7.184 14.531 -6.32 1 96.25 166 GLY B O 1
ATOM 3364 N N . ARG B 1 167 ? 9.195 13.875 -5.527 1 94.06 167 ARG B N 1
ATOM 3365 C CA . ARG B 1 167 ? 9.758 15.219 -5.422 1 94.06 167 ARG B CA 1
ATOM 3366 C C . ARG B 1 167 ? 11.086 15.312 -6.172 1 94.06 167 ARG B C 1
ATOM 3368 O O . ARG B 1 167 ? 11.781 14.305 -6.336 1 94.06 167 ARG B O 1
ATOM 3375 N N . THR B 1 168 ? 11.375 16.5 -6.598 1 90.38 168 THR B N 1
ATOM 3376 C CA . THR B 1 168 ? 12.688 16.75 -7.188 1 90.38 168 THR B CA 1
ATOM 3377 C C . THR B 1 168 ? 13.766 16.781 -6.109 1 90.38 168 THR B C 1
ATOM 3379 O O . THR B 1 168 ? 13.461 16.766 -4.914 1 90.38 168 THR B O 1
ATOM 3382 N N . ARG B 1 169 ? 15.016 16.656 -6.496 1 83.88 169 ARG B N 1
ATOM 3383 C CA . ARG B 1 169 ? 16.125 16.609 -5.547 1 83.88 169 ARG B CA 1
ATOM 3384 C C . ARG B 1 169 ? 16.969 17.875 -5.617 1 83.88 169 ARG B C 1
ATOM 3386 O O . ARG B 1 169 ? 16.953 18.578 -6.633 1 83.88 169 ARG B O 1
ATOM 3393 N N . ARG B 1 170 ? 17.609 18.031 -4.492 1 82.56 170 ARG B N 1
ATOM 3394 C CA . ARG B 1 170 ? 18.547 19.141 -4.418 1 82.56 170 ARG B CA 1
ATOM 3395 C C . ARG B 1 170 ? 19.75 18.922 -5.34 1 82.56 170 ARG B C 1
ATOM 3397 O O . ARG B 1 170 ? 20.078 17.781 -5.66 1 82.56 170 ARG B O 1
ATOM 3404 N N . PRO B 1 171 ? 20.25 20.062 -5.75 1 84.38 171 PRO B N 1
ATOM 3405 C CA . PRO B 1 171 ? 20.141 21.453 -5.309 1 84.38 171 PRO B CA 1
ATOM 3406 C C . PRO B 1 171 ? 18.953 22.172 -5.945 1 84.38 171 PRO B C 1
ATOM 3408 O O . PRO B 1 171 ? 18.344 21.672 -6.895 1 84.38 171 PRO B O 1
ATOM 3411 N N . GLY B 1 172 ? 18.656 23.344 -5.414 1 84.06 172 GLY B N 1
ATOM 3412 C CA . GLY B 1 172 ? 17.547 24.156 -5.879 1 84.06 172 GLY B CA 1
ATOM 3413 C C . GLY B 1 172 ? 16.25 23.875 -5.152 1 84.06 172 GLY B C 1
ATOM 3414 O O . GLY B 1 172 ? 16.219 23.125 -4.18 1 84.06 172 GLY B O 1
ATOM 3415 N N . PRO B 1 173 ? 15.211 24.547 -5.641 1 88 173 PRO B N 1
ATOM 3416 C CA . PRO B 1 173 ? 13.922 24.312 -4.992 1 88 173 PRO B CA 1
ATOM 3417 C C . PRO B 1 173 ? 13.398 22.891 -5.207 1 88 173 PRO B C 1
ATOM 3419 O O . PRO B 1 173 ? 13.602 22.312 -6.273 1 88 173 PRO B O 1
ATOM 3422 N N . VAL B 1 174 ? 12.836 22.344 -4.199 1 91.31 174 VAL B N 1
ATOM 3423 C CA . VAL B 1 174 ? 12.219 21.016 -4.289 1 91.31 174 VAL B CA 1
ATOM 3424 C C . VAL B 1 174 ? 10.758 21.156 -4.691 1 91.31 174 VAL B C 1
ATOM 3426 O O . VAL B 1 174 ? 10.008 21.922 -4.082 1 91.31 174 VAL B O 1
ATOM 3429 N N . TYR B 1 175 ? 10.422 20.453 -5.742 1 94.38 175 TYR B N 1
ATOM 3430 C CA . TYR B 1 175 ? 9.039 20.422 -6.203 1 94.38 175 TYR B CA 1
ATOM 3431 C C . TYR B 1 175 ? 8.43 19.047 -5.988 1 94.38 175 TYR B C 1
ATOM 3433 O O . TYR B 1 175 ? 9.086 18.016 -6.195 1 94.38 175 TYR B O 1
ATOM 3441 N N . ARG B 1 176 ? 7.211 19.031 -5.52 1 96.06 176 ARG B N 1
ATOM 3442 C CA . ARG B 1 176 ? 6.387 17.828 -5.535 1 96.06 176 ARG B CA 1
ATOM 3443 C C . ARG B 1 176 ? 5.559 17.75 -6.812 1 96.06 176 ARG B C 1
ATOM 3445 O O . ARG B 1 176 ? 4.969 18.734 -7.238 1 96.06 176 ARG B O 1
ATOM 3452 N N . VAL B 1 177 ? 5.57 16.594 -7.418 1 97.38 177 VAL B N 1
ATOM 3453 C CA . VAL B 1 177 ? 4.918 16.422 -8.711 1 97.38 177 VAL B CA 1
ATOM 3454 C C . VAL B 1 177 ? 3.652 15.586 -8.547 1 97.38 177 VAL B C 1
ATOM 3456 O O . VAL B 1 177 ? 3.719 14.43 -8.133 1 97.38 177 VAL B O 1
ATOM 3459 N N . TYR B 1 178 ? 2.521 16.203 -8.898 1 98.06 178 TYR B N 1
ATOM 3460 C CA . TYR B 1 178 ? 1.221 15.547 -8.906 1 98.06 178 TYR B CA 1
ATOM 3461 C C . TYR B 1 178 ? 0.697 15.383 -10.328 1 98.06 178 TYR B C 1
ATOM 3463 O O . TYR B 1 178 ? 1.004 16.188 -11.203 1 98.06 178 TYR B O 1
ATOM 3471 N N . LEU B 1 179 ? -0.059 14.258 -10.523 1 97.81 179 LEU B N 1
ATOM 3472 C CA . LEU B 1 179 ? -0.556 14 -11.875 1 97.81 179 LEU B CA 1
ATOM 3473 C C . LEU B 1 179 ? -1.951 13.391 -11.828 1 97.81 179 LEU B C 1
ATOM 3475 O O . LEU B 1 179 ? -2.391 12.906 -10.781 1 97.81 179 LEU B O 1
ATOM 3479 N N . THR B 1 180 ? -2.676 13.484 -12.945 1 98 180 THR B N 1
ATOM 3480 C CA . THR B 1 180 ? -3.908 12.758 -13.219 1 98 180 THR B CA 1
ATOM 3481 C C . THR B 1 180 ? -4.012 12.406 -14.703 1 98 180 THR B C 1
ATOM 3483 O O . THR B 1 180 ? -3.424 13.086 -15.547 1 98 180 THR B O 1
ATOM 3486 N N . PRO B 1 181 ? -4.707 11.281 -15.023 1 96.88 181 PRO B N 1
ATOM 3487 C CA . PRO B 1 181 ? -4.863 10.953 -16.438 1 96.88 181 PRO B CA 1
ATOM 3488 C C . PRO B 1 181 ? -5.738 11.953 -17.188 1 96.88 181 PRO B C 1
ATOM 3490 O O . PRO B 1 181 ? -6.793 12.359 -16.688 1 96.88 181 PRO B O 1
ATOM 3493 N N . ARG B 1 182 ? -5.332 12.328 -18.406 1 95.75 182 ARG B N 1
ATOM 3494 C CA . ARG B 1 182 ? -6.176 13.117 -19.297 1 95.75 182 ARG B CA 1
ATOM 3495 C C . ARG B 1 182 ? -7.281 12.258 -19.906 1 95.75 182 ARG B C 1
ATOM 3497 O O . ARG B 1 182 ? -8.289 12.781 -20.375 1 95.75 182 ARG B O 1
ATOM 3504 N N . GLY B 1 183 ? -7.09 10.984 -19.875 1 95.44 183 GLY B N 1
ATOM 3505 C CA . GLY B 1 183 ? -7.965 9.93 -20.359 1 95.44 183 GLY B CA 1
ATOM 3506 C C . GLY B 1 183 ? -7.422 8.539 -20.094 1 95.44 183 GLY B C 1
ATOM 3507 O O . GLY B 1 183 ? -6.281 8.383 -19.656 1 95.44 183 GLY B O 1
ATOM 3508 N N . TRP B 1 184 ? -8.289 7.555 -20.375 1 96.81 184 TRP B N 1
ATOM 3509 C CA . TRP B 1 184 ? -7.906 6.191 -20.016 1 96.81 184 TRP B CA 1
ATOM 3510 C C . TRP B 1 184 ? -7.926 5.285 -21.25 1 96.81 184 TRP B C 1
ATOM 3512 O O . TRP B 1 184 ? -8.82 5.395 -22.094 1 96.81 184 TRP B O 1
ATOM 3522 N N . GLU B 1 185 ? -6.898 4.508 -21.406 1 97.38 185 GLU B N 1
ATOM 3523 C CA . GLU B 1 185 ? -6.984 3.277 -22.188 1 97.38 185 GLU B CA 1
ATOM 3524 C C . GLU B 1 185 ? -7.398 2.098 -21.312 1 97.38 185 GLU B C 1
ATOM 3526 O O . GLU B 1 185 ? -6.781 1.84 -20.281 1 97.38 185 GLU B O 1
ATOM 3531 N N . ARG B 1 186 ? -8.43 1.406 -21.766 1 96.69 186 ARG B N 1
ATOM 3532 C CA . ARG B 1 186 ? -9.062 0.385 -20.938 1 96.69 186 ARG B CA 1
ATOM 3533 C C . ARG B 1 186 ? -9.039 -0.974 -21.625 1 96.69 186 ARG B C 1
ATOM 3535 O O . ARG B 1 186 ? -9.234 -1.061 -22.844 1 96.69 186 ARG B O 1
ATOM 3542 N N . ARG B 1 187 ? -8.703 -2.02 -20.875 1 97.56 187 ARG B N 1
ATOM 3543 C CA . ARG B 1 187 ? -8.773 -3.412 -21.312 1 97.56 187 ARG B CA 1
ATOM 3544 C C . ARG B 1 187 ? -9.562 -4.258 -20.312 1 97.56 187 ARG B C 1
ATOM 3546 O O . ARG B 1 187 ? -9.297 -4.227 -19.109 1 97.56 187 ARG B O 1
ATOM 3553 N N . GLU B 1 188 ? -10.609 -4.879 -20.797 1 96.06 188 GLU B N 1
ATOM 3554 C CA . GLU B 1 188 ? -11.367 -5.84 -20.016 1 96.06 188 GLU B CA 1
ATOM 3555 C C . GLU B 1 188 ? -11.039 -7.273 -20.422 1 96.06 188 GLU B C 1
ATOM 3557 O O . GLU B 1 188 ? -11.188 -7.645 -21.578 1 96.06 188 GLU B O 1
ATOM 3562 N N . ILE B 1 189 ? -10.547 -8.047 -19.469 1 95.94 189 ILE B N 1
ATOM 3563 C CA . ILE B 1 189 ? -10.141 -9.422 -19.734 1 95.94 189 ILE B CA 1
ATOM 3564 C C . ILE B 1 189 ? -10.969 -10.383 -18.891 1 95.94 189 ILE B C 1
ATOM 3566 O O . ILE B 1 189 ? -11.055 -10.227 -17.672 1 95.94 189 ILE B O 1
ATOM 3570 N N . GLU B 1 190 ? -11.562 -11.367 -19.562 1 93.38 190 GLU B N 1
ATOM 3571 C CA . GLU B 1 190 ? -12.391 -12.328 -18.828 1 93.38 190 GLU B CA 1
ATOM 3572 C C . GLU B 1 190 ? -11.562 -13.117 -17.828 1 93.38 190 GLU B C 1
ATOM 3574 O O . GLU B 1 190 ? -10.477 -13.609 -18.156 1 93.38 190 GLU B O 1
ATOM 3579 N N . PHE B 1 191 ? -12.078 -13.203 -16.594 1 91.31 191 PHE B N 1
ATOM 3580 C CA . PHE B 1 191 ? -11.438 -13.969 -15.531 1 91.31 191 PHE B CA 1
ATOM 3581 C C . PHE B 1 191 ? -11.297 -15.438 -15.938 1 91.31 191 PHE B C 1
ATOM 3583 O O . PHE B 1 191 ? -12.289 -16.078 -16.297 1 91.31 191 PHE B O 1
ATOM 3590 N N . ALA B 1 192 ? -10.008 -15.93 -15.852 1 89.5 192 ALA B N 1
ATOM 3591 C CA . ALA B 1 192 ? -9.68 -17.328 -16.109 1 89.5 192 ALA B CA 1
ATOM 3592 C C . ALA B 1 192 ? -10.352 -17.828 -17.375 1 89.5 192 ALA B C 1
ATOM 3594 O O . ALA B 1 192 ? -10.922 -18.922 -17.406 1 89.5 192 ALA B O 1
ATOM 3595 N N . GLY B 1 193 ? -10.344 -16.969 -18.391 1 86.88 193 GLY B N 1
ATOM 3596 C CA . GLY B 1 193 ? -11.031 -17.297 -19.625 1 86.88 193 GLY B CA 1
ATOM 3597 C C . GLY B 1 193 ? -10.18 -18.141 -20.562 1 86.88 193 GLY B C 1
ATOM 3598 O O . GLY B 1 193 ? -8.992 -18.344 -20.328 1 86.88 193 GLY B O 1
ATOM 3599 N N . GLY B 1 194 ? -10.906 -18.625 -21.656 1 88.12 194 GLY B N 1
ATOM 3600 C CA . GLY B 1 194 ? -10.219 -19.359 -22.703 1 88.12 194 GLY B CA 1
ATOM 3601 C C . GLY B 1 194 ? -9.586 -20.641 -22.219 1 88.12 194 GLY B C 1
ATOM 3602 O O . GLY B 1 194 ? -10.273 -21.484 -21.625 1 88.12 194 GLY B O 1
ATOM 3603 N N . LYS B 1 195 ? -8.352 -20.75 -22.422 1 89.88 195 LYS B N 1
ATOM 3604 C CA . LYS B 1 195 ? -7.641 -21.984 -22.141 1 89.88 195 LYS B CA 1
ATOM 3605 C C . LYS B 1 195 ? -7.418 -22.172 -20.641 1 89.88 195 LYS B C 1
ATOM 3607 O O . LYS B 1 195 ? -7.059 -23.25 -20.188 1 89.88 195 LYS B O 1
ATOM 3612 N N . LEU B 1 196 ? -7.617 -21.078 -19.891 1 93.5 196 LEU B N 1
ATOM 3613 C CA . LEU B 1 196 ? -7.344 -21.156 -18.453 1 93.5 196 LEU B CA 1
ATOM 3614 C C . LEU B 1 196 ? -8.586 -21.594 -17.688 1 93.5 196 LEU B C 1
ATOM 3616 O O . LEU B 1 196 ? -8.508 -21.875 -16.484 1 93.5 196 LEU B O 1
ATOM 3620 N N . LYS B 1 197 ? -9.711 -21.672 -18.328 1 92.56 197 LYS B N 1
ATOM 3621 C CA . LYS B 1 197 ? -10.984 -21.969 -17.672 1 92.56 197 LYS B CA 1
ATOM 3622 C C . LYS B 1 197 ? -10.938 -23.312 -16.953 1 92.56 197 LYS B C 1
ATOM 3624 O O . LYS B 1 197 ? -11.312 -23.406 -15.789 1 92.56 197 LYS B O 1
ATOM 3629 N N . PRO B 1 198 ? -10.422 -24.328 -17.578 1 94 198 PRO B N 1
ATOM 3630 C CA . PRO B 1 198 ? -10.367 -25.625 -16.891 1 94 198 PRO B CA 1
ATOM 3631 C C . PRO B 1 198 ? -9.516 -25.578 -15.617 1 94 198 PRO B C 1
ATOM 3633 O O . PRO B 1 198 ? -9.82 -26.25 -14.641 1 94 198 PRO B O 1
ATOM 3636 N N . LEU B 1 199 ? -8.484 -24.828 -15.641 1 93.62 199 LEU B N 1
ATOM 3637 C CA . LEU B 1 199 ? -7.609 -24.703 -14.484 1 93.62 199 LEU B CA 1
ATOM 3638 C C . LEU B 1 199 ? -8.312 -23.969 -13.344 1 93.62 199 LEU B C 1
ATOM 3640 O O . LEU B 1 199 ? -8.164 -24.344 -12.18 1 93.62 199 LEU B O 1
ATOM 3644 N N . ALA B 1 200 ? -9.047 -22.969 -13.688 1 90.06 200 ALA B N 1
ATOM 3645 C CA . ALA B 1 200 ? -9.805 -22.234 -12.688 1 90.06 200 ALA B CA 1
ATOM 3646 C C . ALA B 1 200 ? -10.859 -23.125 -12.031 1 90.06 200 ALA B C 1
ATOM 3648 O O . ALA B 1 200 ? -11.062 -23.062 -10.812 1 90.06 200 ALA B O 1
ATOM 3649 N N . GLU B 1 201 ? -11.484 -23.906 -12.789 1 91.12 201 GLU B N 1
ATOM 3650 C CA . GLU B 1 201 ? -12.484 -24.844 -12.258 1 91.12 201 GLU B CA 1
ATOM 3651 C C . GLU B 1 201 ? -11.844 -25.875 -11.344 1 91.12 201 GLU B C 1
ATOM 3653 O O . GLU B 1 201 ? -12.406 -26.219 -10.305 1 91.12 201 GLU B O 1
ATOM 3658 N N . LYS B 1 202 ? -10.742 -26.312 -11.773 1 93.31 202 LYS B N 1
ATOM 3659 C CA . LYS B 1 202 ? -10 -27.25 -10.93 1 93.31 202 LYS B CA 1
ATOM 3660 C C . LYS B 1 202 ? -9.633 -26.609 -9.594 1 93.31 202 LYS B C 1
ATOM 3662 O O . LYS B 1 202 ? -9.727 -27.25 -8.547 1 93.31 202 LYS B O 1
ATOM 3667 N N . ARG B 1 203 ? -9.234 -25.406 -9.609 1 91.12 203 ARG B N 1
ATOM 3668 C CA . ARG B 1 203 ? -8.898 -24.672 -8.391 1 91.12 203 ARG B CA 1
ATOM 3669 C C . ARG B 1 203 ? -10.094 -24.594 -7.449 1 91.12 203 ARG B C 1
ATOM 3671 O O . ARG B 1 203 ? -9.969 -24.844 -6.25 1 91.12 203 ARG B O 1
ATOM 3678 N N . VAL B 1 204 ? -11.141 -24.234 -8 1 89.31 204 VAL B N 1
ATOM 3679 C CA . VAL B 1 204 ? -12.352 -24.094 -7.211 1 89.31 204 VAL B CA 1
ATOM 3680 C C . VAL B 1 204 ? -12.719 -25.422 -6.562 1 89.31 204 VAL B C 1
ATOM 3682 O O . VAL B 1 204 ? -13.047 -25.469 -5.375 1 89.31 204 VAL B O 1
ATOM 3685 N N . ARG B 1 205 ? -12.672 -26.422 -7.301 1 94 205 ARG B N 1
ATOM 3686 C CA . ARG B 1 205 ? -12.969 -27.75 -6.789 1 94 205 ARG B CA 1
ATOM 3687 C C . ARG B 1 205 ? -12 -28.141 -5.676 1 94 205 ARG B C 1
ATOM 3689 O O . ARG B 1 205 ? -12.414 -28.688 -4.652 1 94 205 ARG B O 1
ATOM 3696 N N . LEU B 1 206 ? -10.797 -27.891 -5.918 1 95 206 LEU B N 1
ATOM 3697 C CA . LEU B 1 206 ? -9.773 -28.219 -4.934 1 95 206 LEU B CA 1
ATOM 3698 C C . LEU B 1 206 ? -10.016 -27.469 -3.625 1 95 206 LEU B C 1
ATOM 3700 O O . LEU B 1 206 ? -9.961 -28.062 -2.547 1 95 206 LEU B O 1
ATOM 3704 N N . ILE B 1 207 ? -10.312 -26.219 -3.672 1 93.06 207 ILE B N 1
ATOM 3705 C CA . ILE B 1 207 ? -10.531 -25.391 -2.494 1 93.06 207 ILE B CA 1
ATOM 3706 C C . ILE B 1 207 ? -11.75 -25.906 -1.723 1 93.06 207 ILE B C 1
ATOM 3708 O O . ILE B 1 207 ? -11.711 -26.016 -0.495 1 93.06 207 ILE B O 1
ATOM 3712 N N . SER B 1 208 ? -12.734 -26.281 -2.447 1 95.12 208 SER B N 1
ATOM 3713 C CA . SER B 1 208 ? -13.93 -26.828 -1.818 1 95.12 208 SER B CA 1
ATOM 3714 C C . SER B 1 208 ? -13.625 -28.109 -1.067 1 95.12 208 SER B C 1
ATOM 3716 O O . SER B 1 208 ? -14.078 -28.297 0.065 1 95.12 208 SER B O 1
ATOM 3718 N N . ARG B 1 209 ? -12.914 -28.938 -1.673 1 97.31 209 ARG B N 1
ATOM 3719 C CA . ARG B 1 209 ? -12.531 -30.188 -1.041 1 97.31 209 ARG B CA 1
ATOM 3720 C C . ARG B 1 209 ? -11.703 -29.953 0.216 1 97.31 209 ARG B C 1
ATOM 3722 O O . ARG B 1 209 ? -11.891 -30.625 1.231 1 97.31 209 ARG B O 1
ATOM 3729 N N . VAL B 1 210 ? -10.859 -29.031 0.162 1 97.25 210 VAL B N 1
ATOM 3730 C CA . VAL B 1 210 ? -10 -28.703 1.294 1 97.25 210 VAL B CA 1
ATOM 3731 C C . VAL B 1 210 ? -10.844 -28.141 2.439 1 97.25 210 VAL B C 1
ATOM 3733 O O . VAL B 1 210 ? -10.703 -28.578 3.586 1 97.25 210 VAL B O 1
ATOM 3736 N N . GLU B 1 211 ? -11.695 -27.25 2.137 1 96.31 211 GLU B N 1
ATOM 3737 C CA . GLU B 1 211 ? -12.547 -26.641 3.156 1 96.31 211 GLU B CA 1
ATOM 3738 C C . GLU B 1 211 ? -13.43 -27.672 3.834 1 96.31 211 GLU B C 1
ATOM 3740 O O . GLU B 1 211 ? -13.609 -27.641 5.055 1 96.31 211 GLU B O 1
ATOM 3745 N N . GLU B 1 212 ? -13.93 -28.594 3.1 1 97.5 212 GLU B N 1
ATOM 3746 C CA . GLU B 1 212 ? -14.75 -29.672 3.646 1 97.5 212 GLU B CA 1
ATOM 3747 C C . GLU B 1 212 ? -13.93 -30.578 4.57 1 97.5 212 GLU B C 1
ATOM 3749 O O . GLU B 1 212 ? -14.406 -30.969 5.637 1 97.5 212 GLU B O 1
ATOM 3754 N N . ALA B 1 213 ? -12.781 -30.859 4.125 1 98.12 213 ALA B N 1
ATOM 3755 C CA . ALA B 1 213 ? -11.898 -31.703 4.938 1 98.12 213 ALA B CA 1
ATOM 3756 C C . ALA B 1 213 ? -11.547 -31.016 6.25 1 98.12 213 ALA B C 1
ATOM 3758 O O . ALA B 1 213 ? -11.508 -31.656 7.305 1 98.12 213 ALA B O 1
ATOM 3759 N N . VAL B 1 214 ? -11.305 -29.75 6.199 1 97.38 214 VAL B N 1
ATOM 3760 C CA . VAL B 1 214 ? -10.961 -28.984 7.395 1 97.38 214 VAL B CA 1
ATOM 3761 C C . VAL B 1 214 ? -12.156 -28.953 8.344 1 97.38 214 VAL B C 1
ATOM 3763 O O . VAL B 1 214 ? -12.008 -29.141 9.547 1 97.38 214 VAL B O 1
ATOM 3766 N N . LYS B 1 215 ? -13.297 -28.75 7.84 1 96 215 LYS B N 1
ATOM 3767 C CA . LYS B 1 215 ? -14.516 -28.703 8.633 1 96 215 LYS B CA 1
ATOM 3768 C C . LYS B 1 215 ? -14.789 -30.047 9.312 1 96 215 LYS B C 1
ATOM 3770 O O . LYS B 1 215 ? -15.305 -30.094 10.43 1 96 215 LYS B O 1
ATOM 3775 N N . ALA B 1 216 ? -14.461 -31.062 8.672 1 97.06 216 ALA B N 1
ATOM 3776 C CA . ALA B 1 216 ? -14.75 -32.406 9.148 1 97.06 216 ALA B CA 1
ATOM 3777 C C . ALA B 1 216 ? -13.711 -32.875 10.156 1 97.06 216 ALA B C 1
ATOM 3779 O O . ALA B 1 216 ? -13.898 -33.906 10.828 1 97.06 216 ALA B O 1
ATOM 3780 N N . SER B 1 217 ? -12.633 -32.188 10.273 1 97.19 217 SER B N 1
ATOM 3781 C CA . SER B 1 217 ? -11.539 -32.625 11.125 1 97.19 217 SER B CA 1
ATOM 3782 C C . SER B 1 217 ? -11.695 -32.094 12.547 1 97.19 217 SER B C 1
ATOM 3784 O O . SER B 1 217 ? -12.195 -30.984 12.742 1 97.19 217 SER B O 1
ATOM 3786 N N . SER B 1 218 ? -11.211 -32.844 13.547 1 96.12 218 SER B N 1
ATOM 3787 C CA . SER B 1 218 ? -11.352 -32.469 14.953 1 96.12 218 SER B CA 1
ATOM 3788 C C . SER B 1 218 ? -10.141 -31.688 15.438 1 96.12 218 SER B C 1
ATOM 3790 O O . SER B 1 218 ? -10.18 -31.078 16.5 1 96.12 218 SER B O 1
ATOM 3792 N N . SER B 1 219 ? -9.102 -31.75 14.688 1 97 219 SER B N 1
ATOM 3793 C CA . SER B 1 219 ? -7.879 -31.047 15.039 1 97 219 SER B CA 1
ATOM 3794 C C . SER B 1 219 ? -7.156 -30.531 13.797 1 97 219 SER B C 1
ATOM 3796 O O . SER B 1 219 ? -7.449 -30.969 12.688 1 97 219 SER B O 1
ATOM 3798 N N . ARG B 1 220 ? -6.258 -29.578 13.969 1 95.81 220 ARG B N 1
ATOM 3799 C CA . ARG B 1 220 ? -5.453 -29.062 12.875 1 95.81 220 ARG B CA 1
ATOM 3800 C C . ARG B 1 220 ? -4.613 -30.156 12.242 1 95.81 220 ARG B C 1
ATOM 3802 O O . ARG B 1 220 ? -4.477 -30.219 11.016 1 95.81 220 ARG B O 1
ATOM 3809 N N . GLU B 1 221 ? -4.078 -31.016 13.07 1 97.5 221 GLU B N 1
ATOM 3810 C CA . GLU B 1 221 ? -3.24 -32.094 12.578 1 97.5 221 GLU B CA 1
ATOM 3811 C C . GLU B 1 221 ? -4.039 -33.062 11.695 1 97.5 221 GLU B C 1
ATOM 3813 O O . GLU B 1 221 ? -3.562 -33.469 10.641 1 97.5 221 GLU B O 1
ATOM 3818 N N . GLU B 1 222 ? -5.191 -33.281 12.156 1 98.25 222 GLU B N 1
ATOM 3819 C CA . GLU B 1 222 ? -6.066 -34.156 11.367 1 98.25 222 GLU B CA 1
ATOM 3820 C C . GLU B 1 222 ? -6.418 -33.5 10.031 1 98.25 222 GLU B C 1
ATOM 3822 O O . GLU B 1 222 ? -6.469 -34.188 9 1 98.25 222 GLU B O 1
ATOM 3827 N N . ALA B 1 223 ? -6.715 -32.25 10.109 1 98.44 223 ALA B N 1
ATOM 3828 C CA . ALA B 1 223 ? -7.023 -31.5 8.891 1 98.44 223 ALA B CA 1
ATOM 3829 C C . ALA B 1 223 ? -5.859 -31.562 7.91 1 98.44 223 ALA B C 1
ATOM 3831 O O . ALA B 1 223 ? -6.059 -31.781 6.711 1 98.44 223 ALA B O 1
ATOM 3832 N N . VAL B 1 224 ? -4.668 -31.406 8.398 1 98.5 224 VAL B N 1
ATOM 3833 C CA . VAL B 1 224 ? -3.48 -31.406 7.547 1 98.5 224 VAL B CA 1
ATOM 3834 C C . VAL B 1 224 ? -3.314 -32.781 6.895 1 98.5 224 VAL B C 1
ATOM 3836 O O . VAL B 1 224 ? -3.02 -32.875 5.703 1 98.5 224 VAL B O 1
ATOM 3839 N N . ASP B 1 225 ? -3.529 -33.781 7.645 1 98.5 225 ASP B N 1
ATOM 3840 C CA . ASP B 1 225 ? -3.42 -35.156 7.113 1 98.5 225 ASP B CA 1
ATOM 3841 C C . ASP B 1 225 ? -4.461 -35.375 6.02 1 98.5 225 ASP B C 1
ATOM 3843 O O . ASP B 1 225 ? -4.152 -35.969 4.988 1 98.5 225 ASP B O 1
ATOM 3847 N N . ALA B 1 226 ? -5.645 -34.938 6.305 1 98.62 226 ALA B N 1
ATOM 3848 C CA . ALA B 1 226 ? -6.715 -35.094 5.324 1 98.62 226 ALA B CA 1
ATOM 3849 C C . ALA B 1 226 ? -6.391 -34.344 4.035 1 98.62 226 ALA B C 1
ATOM 3851 O O . ALA B 1 226 ? -6.594 -34.875 2.938 1 98.62 226 ALA B O 1
ATOM 3852 N N . VAL B 1 227 ? -5.906 -33.156 4.133 1 98.56 227 VAL B N 1
ATOM 3853 C CA . VAL B 1 227 ? -5.605 -32.344 2.969 1 98.56 227 VAL B CA 1
ATOM 3854 C C . VAL B 1 227 ? -4.402 -32.906 2.225 1 98.56 227 VAL B C 1
ATOM 3856 O O . VAL B 1 227 ? -4.344 -32.875 0.993 1 98.56 227 VAL B O 1
ATOM 3859 N N . ARG B 1 228 ? -3.453 -33.5 2.926 1 98.56 228 ARG B N 1
ATOM 3860 C CA . ARG B 1 228 ? -2.332 -34.188 2.287 1 98.56 228 ARG B CA 1
ATOM 3861 C C . ARG B 1 228 ? -2.82 -35.281 1.363 1 98.56 228 ARG B C 1
ATOM 3863 O O . ARG B 1 228 ? -2.314 -35.438 0.25 1 98.56 228 ARG B O 1
ATOM 3870 N N . ARG B 1 229 ? -3.75 -36.031 1.837 1 98.38 229 ARG B N 1
ATOM 3871 C CA . ARG B 1 229 ? -4.324 -37.125 1.039 1 98.38 229 ARG B CA 1
ATOM 3872 C C . ARG B 1 229 ? -5.008 -36.562 -0.208 1 98.38 229 ARG B C 1
ATOM 3874 O O . ARG B 1 229 ? -4.848 -37.125 -1.302 1 98.38 229 ARG B O 1
ATOM 3881 N N . ILE B 1 230 ? -5.742 -35.5 -0.072 1 98.19 230 ILE B N 1
ATOM 3882 C CA . ILE B 1 230 ? -6.438 -34.875 -1.185 1 98.19 230 ILE B CA 1
ATOM 3883 C C . ILE B 1 230 ? -5.426 -34.438 -2.242 1 98.19 230 ILE B C 1
ATOM 3885 O O . ILE B 1 230 ? -5.609 -34.688 -3.432 1 98.19 230 ILE B O 1
ATOM 3889 N N . LEU B 1 231 ? -4.355 -33.812 -1.831 1 97.5 231 LEU B N 1
ATOM 3890 C CA . LEU B 1 231 ? -3.336 -33.312 -2.746 1 97.5 231 LEU B CA 1
ATOM 3891 C C . LEU B 1 231 ? -2.658 -34.438 -3.482 1 97.5 231 LEU B C 1
ATOM 3893 O O . LEU B 1 231 ? -2.43 -34.375 -4.691 1 97.5 231 LEU B O 1
ATOM 3897 N N . SER B 1 232 ? -2.398 -35.5 -2.754 1 97.56 232 SER B N 1
ATOM 3898 C CA . SER B 1 232 ? -1.795 -36.656 -3.377 1 97.56 232 SER B CA 1
ATOM 3899 C C . SER B 1 232 ? -2.709 -37.25 -4.445 1 97.56 232 SER B C 1
ATOM 3901 O O . SER B 1 232 ? -2.254 -37.625 -5.535 1 97.56 232 SER B O 1
ATOM 3903 N N . GLU B 1 233 ? -3.98 -37.344 -4.145 1 97.12 233 GLU B N 1
ATOM 3904 C CA . GLU B 1 233 ? -4.969 -37.875 -5.086 1 97.12 233 GLU B CA 1
ATOM 3905 C C . GLU B 1 233 ? -5.023 -37 -6.352 1 97.12 233 GLU B C 1
ATOM 3907 O O . GLU B 1 233 ? -5.277 -37.531 -7.441 1 97.12 233 GLU B O 1
ATOM 3912 N N . GLU B 1 234 ? -4.781 -35.719 -6.211 1 95.38 234 GLU B N 1
ATOM 3913 C CA . GLU B 1 234 ? -4.867 -34.781 -7.328 1 95.38 234 GLU B CA 1
ATOM 3914 C C . GLU B 1 234 ? -3.527 -34.656 -8.047 1 95.38 234 GLU B C 1
ATOM 3916 O O . GLU B 1 234 ? -3.398 -33.875 -8.984 1 95.38 234 GLU B O 1
ATOM 3921 N N . GLY B 1 235 ? -2.49 -35.406 -7.555 1 94.94 235 GLY B N 1
ATOM 3922 C CA . GLY B 1 235 ? -1.165 -35.312 -8.148 1 94.94 235 GLY B CA 1
ATOM 3923 C C . GLY B 1 235 ? -0.433 -34.031 -7.812 1 94.94 235 GLY B C 1
ATOM 3924 O O . GLY B 1 235 ? 0.395 -33.562 -8.594 1 94.94 235 GLY B O 1
ATOM 3925 N N . LEU B 1 236 ? -0.805 -33.406 -6.738 1 95.12 236 LEU B N 1
ATOM 3926 C CA . LEU B 1 236 ? -0.2 -32.156 -6.309 1 95.12 236 LEU B CA 1
ATOM 3927 C C . LEU B 1 236 ? 0.766 -32.375 -5.148 1 95.12 236 LEU B C 1
ATOM 3929 O O . LEU B 1 236 ? 0.812 -33.469 -4.582 1 95.12 236 LEU B O 1
ATOM 3933 N N . ASP B 1 237 ? 1.526 -31.422 -4.852 1 94 237 ASP B N 1
ATOM 3934 C CA . ASP B 1 237 ? 2.555 -31.516 -3.818 1 94 237 ASP B CA 1
ATOM 3935 C C . ASP B 1 237 ? 1.934 -31.562 -2.424 1 94 237 ASP B C 1
ATOM 3937 O O . ASP B 1 237 ? 1.384 -30.562 -1.953 1 94 237 ASP B O 1
ATOM 3941 N N . PRO B 1 238 ? 2.102 -32.625 -1.668 1 96.12 238 PRO B N 1
ATOM 3942 C CA . PRO B 1 238 ? 1.478 -32.75 -0.347 1 96.12 238 PRO B CA 1
ATOM 3943 C C . PRO B 1 238 ? 2.055 -31.75 0.664 1 96.12 238 PRO B C 1
ATOM 3945 O O . PRO B 1 238 ? 1.442 -31.5 1.704 1 96.12 238 PRO B O 1
ATOM 3948 N N . SER B 1 239 ? 3.23 -31.281 0.359 1 93.75 239 SER B N 1
ATOM 3949 C CA . SER B 1 239 ? 3.857 -30.344 1.291 1 93.75 239 SER B CA 1
ATOM 3950 C C . SER B 1 239 ? 3.094 -29.031 1.353 1 93.75 239 SER B C 1
ATOM 3952 O O . SER B 1 239 ? 3.322 -28.203 2.248 1 93.75 239 SER B O 1
ATOM 3954 N N . ASP B 1 240 ? 2.117 -28.828 0.497 1 95.19 240 ASP B N 1
ATOM 3955 C CA . ASP B 1 240 ? 1.308 -27.609 0.477 1 95.19 240 ASP B CA 1
ATOM 3956 C C . ASP B 1 240 ? 0.148 -27.703 1.465 1 95.19 240 ASP B C 1
ATOM 3958 O O . ASP B 1 240 ? -0.538 -26.703 1.724 1 95.19 240 ASP B O 1
ATOM 3962 N N . ALA B 1 241 ? -0.041 -28.797 2.084 1 97.62 241 ALA B N 1
ATOM 3963 C CA . ALA B 1 241 ? -1.234 -29.062 2.881 1 97.62 241 ALA B CA 1
ATOM 3964 C C . ALA B 1 241 ? -1.357 -28.094 4.043 1 97.62 241 ALA B C 1
ATOM 3966 O O . ALA B 1 241 ? -2.441 -27.562 4.309 1 97.62 241 ALA B O 1
ATOM 3967 N N . GLU B 1 242 ? -0.272 -27.844 4.684 1 96.38 242 GLU B N 1
ATOM 3968 C CA . GLU B 1 242 ? -0.307 -26.969 5.848 1 96.38 242 GLU B CA 1
ATOM 3969 C C . GLU B 1 242 ? -0.791 -25.562 5.469 1 96.38 242 GLU B C 1
ATOM 3971 O O . GLU B 1 242 ? -1.584 -24.953 6.191 1 96.38 242 GLU B O 1
ATOM 3976 N N . TYR B 1 243 ? -0.361 -25.031 4.391 1 95.38 243 TYR B N 1
ATOM 3977 C CA . TYR B 1 243 ? -0.722 -23.703 3.936 1 95.38 243 TYR B CA 1
ATOM 3978 C C . TYR B 1 243 ? -2.197 -23.625 3.559 1 95.38 243 TYR B C 1
ATOM 3980 O O . TYR B 1 243 ? -2.881 -22.656 3.875 1 95.38 243 TYR B O 1
ATOM 3988 N N . LEU B 1 244 ? -2.652 -24.656 2.914 1 96.5 244 LEU B N 1
ATOM 3989 C CA . LEU B 1 244 ? -4.047 -24.688 2.49 1 96.5 244 LEU B CA 1
ATOM 3990 C C . LEU B 1 244 ? -4.98 -24.797 3.691 1 96.5 244 LEU B C 1
ATOM 3992 O O . LEU B 1 244 ? -6.047 -24.172 3.715 1 96.5 244 LEU B O 1
ATOM 3996 N N . VAL B 1 245 ? -4.574 -25.562 4.688 1 97.25 245 VAL B N 1
ATOM 3997 C CA . VAL B 1 245 ? -5.359 -25.688 5.91 1 97.25 245 VAL B CA 1
ATOM 3998 C C . VAL B 1 245 ? -5.406 -24.344 6.637 1 97.25 245 VAL B C 1
ATOM 4000 O O . VAL B 1 245 ? -6.465 -23.922 7.102 1 97.25 245 VAL B O 1
ATOM 4003 N N . GLU B 1 246 ? -4.281 -23.703 6.695 1 94.25 246 GLU B N 1
ATOM 4004 C CA . GLU B 1 246 ? -4.227 -22.406 7.332 1 94.25 246 GLU B CA 1
ATOM 4005 C C . GLU B 1 246 ? -5.188 -21.422 6.668 1 94.25 246 GLU B C 1
ATOM 4007 O O . GLU B 1 246 ? -5.902 -20.688 7.352 1 94.25 246 GLU B O 1
ATOM 4012 N N . ASP B 1 247 ? -5.176 -21.422 5.445 1 93.62 247 ASP B N 1
ATOM 4013 C CA . ASP B 1 247 ? -6.059 -20.516 4.711 1 93.62 247 ASP B CA 1
ATOM 4014 C C . ASP B 1 247 ? -7.523 -20.828 4.996 1 93.62 247 ASP B C 1
ATOM 4016 O O . ASP B 1 247 ? -8.328 -19.922 5.227 1 93.62 247 ASP B O 1
ATOM 4020 N N . ALA B 1 248 ? -7.836 -22.047 4.965 1 94.62 248 ALA B N 1
ATOM 4021 C CA . ALA B 1 248 ? -9.219 -22.469 5.199 1 94.62 248 ALA B CA 1
ATOM 4022 C C . ALA B 1 248 ? -9.688 -22.062 6.59 1 94.62 248 ALA B C 1
ATOM 4024 O O . ALA B 1 248 ? -10.82 -21.609 6.762 1 94.62 248 ALA B O 1
ATOM 4025 N N . LEU B 1 249 ? -8.852 -22.234 7.531 1 92.75 249 LEU B N 1
ATOM 4026 C CA . LEU B 1 249 ? -9.172 -21.875 8.906 1 92.75 249 LEU B CA 1
ATOM 4027 C C . LEU B 1 249 ? -9.375 -20.375 9.047 1 92.75 249 LEU B C 1
ATOM 4029 O O . LEU B 1 249 ? -10.273 -19.922 9.758 1 92.75 249 LEU B O 1
ATOM 4033 N N . ARG B 1 250 ? -8.625 -19.625 8.375 1 88.25 250 ARG B N 1
ATOM 4034 C CA . ARG B 1 250 ? -8.734 -18.172 8.406 1 88.25 250 ARG B CA 1
ATOM 4035 C C . ARG B 1 250 ? -10.047 -17.703 7.781 1 88.25 250 ARG B C 1
ATOM 4037 O O . ARG B 1 250 ? -10.672 -16.75 8.266 1 88.25 250 ARG B O 1
ATOM 4044 N N . ARG B 1 251 ? -10.414 -18.312 6.727 1 84.19 251 ARG B N 1
ATOM 4045 C CA . ARG B 1 251 ? -11.656 -17.969 6.043 1 84.19 251 ARG B CA 1
ATOM 4046 C C . ARG B 1 251 ? -12.867 -18.328 6.895 1 84.19 251 ARG B C 1
ATOM 4048 O O . ARG B 1 251 ? -13.867 -17.609 6.898 1 84.19 251 ARG B O 1
ATOM 4055 N N . ALA B 1 252 ? -12.703 -19.375 7.602 1 84.5 252 ALA B N 1
ATOM 4056 C CA . ALA B 1 252 ? -13.797 -19.828 8.461 1 84.5 252 ALA B CA 1
ATOM 4057 C C . ALA B 1 252 ? -14 -18.875 9.633 1 84.5 252 ALA B C 1
ATOM 4059 O O . ALA B 1 252 ? -15.133 -18.641 10.062 1 84.5 252 ALA B O 1
ATOM 4060 N N . LYS B 1 253 ? -12.977 -18.359 10.148 1 76.69 253 LYS B N 1
ATOM 4061 C CA . LYS B 1 253 ? -13.055 -17.406 11.258 1 76.69 253 LYS B CA 1
ATOM 4062 C C . LYS B 1 253 ? -13.727 -16.109 10.82 1 76.69 253 LYS B C 1
ATOM 4064 O O . LYS B 1 253 ? -14.477 -15.508 11.594 1 76.69 253 LYS B O 1
ATOM 4069 N N . SER B 1 254 ? -13.562 -15.773 9.648 1 69.62 254 SER B N 1
ATOM 4070 C CA . SER B 1 254 ? -14.117 -14.531 9.125 1 69.62 254 SER B CA 1
ATOM 4071 C C . SER B 1 254 ? -15.625 -14.656 8.891 1 69.62 254 SER B C 1
ATOM 4073 O O . SER B 1 254 ? -16.375 -13.703 9.125 1 69.62 254 SER B O 1
ATOM 4075 N N . TYR B 1 255 ? -15.984 -15.781 8.438 1 60.59 255 TYR B N 1
ATOM 4076 C CA . TYR B 1 255 ? -17.406 -16.031 8.211 1 60.59 255 TYR B CA 1
ATOM 4077 C C . TYR B 1 255 ? -18.172 -16.062 9.531 1 60.59 255 TYR B C 1
ATOM 4079 O O . TYR B 1 255 ? -19.297 -15.57 9.617 1 60.59 255 TYR B O 1
ATOM 4087 N N . ARG B 1 256 ? -17.672 -16.484 10.531 1 54.62 256 ARG B N 1
ATOM 4088 C CA . ARG B 1 256 ? -18.312 -16.531 11.844 1 54.62 256 ARG B CA 1
ATOM 4089 C C . ARG B 1 256 ? -18.484 -15.125 12.414 1 54.62 256 ARG B C 1
ATOM 4091 O O . ARG B 1 256 ? -19.516 -14.812 13.016 1 54.62 256 ARG B O 1
ATOM 4098 N N . ARG B 1 257 ? -17.625 -14.32 12.188 1 53.53 257 ARG B N 1
ATOM 4099 C CA . ARG B 1 257 ? -17.719 -12.961 12.703 1 53.53 257 ARG B CA 1
ATOM 4100 C C . ARG B 1 257 ? -18.812 -12.18 11.992 1 53.53 257 ARG B C 1
ATOM 4102 O O . ARG B 1 257 ? -19.516 -11.367 12.609 1 53.53 257 ARG B O 1
ATOM 4109 N N . ARG B 1 258 ? -19.062 -12.383 10.758 1 53.62 258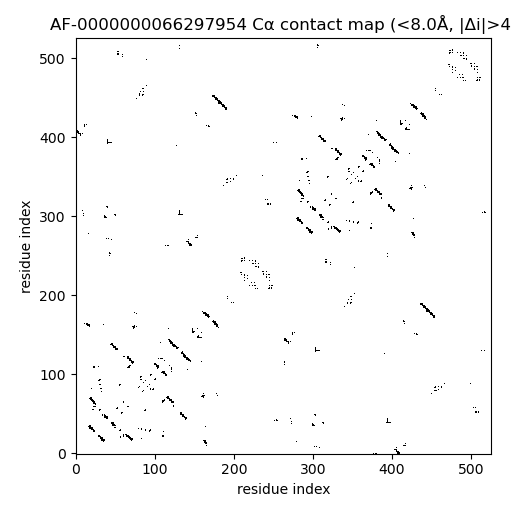 ARG B N 1
ATOM 4110 C CA . ARG B 1 258 ? -20.156 -11.781 10 1 53.62 258 ARG B CA 1
ATOM 4111 C C . ARG B 1 258 ? -21.5 -12.32 10.461 1 53.62 258 ARG B C 1
ATOM 4113 O O . ARG B 1 258 ? -22.5 -11.594 10.445 1 53.62 258 ARG B O 1
ATOM 4120 N N . GLY B 1 259 ? -21.625 -13.539 10.625 1 43.38 259 GLY B N 1
ATOM 4121 C CA . GLY B 1 259 ? -22.859 -14.117 11.141 1 43.38 259 GLY B CA 1
ATOM 4122 C C . GLY B 1 259 ? -23.219 -13.625 12.531 1 43.38 259 GLY B C 1
ATOM 4123 O O . GLY B 1 259 ? -24.391 -13.617 12.906 1 43.38 259 GLY B O 1
ATOM 4124 N N . GLN B 1 260 ? -22.312 -13.484 13.375 1 41.34 260 GLN B N 1
ATOM 4125 C CA . GLN B 1 260 ? -22.656 -13.008 14.703 1 41.34 260 GLN B CA 1
ATOM 4126 C C . GLN B 1 260 ? -23.109 -11.555 14.664 1 41.34 260 GLN B C 1
ATOM 4128 O O . GLN B 1 260 ? -23.766 -11.07 15.602 1 41.34 260 GLN B O 1
ATOM 4133 N N . SER B 1 261 ? -22.672 -10.805 13.766 1 35.06 261 SER B N 1
ATOM 4134 C CA . SER B 1 261 ? -23.156 -9.43 13.75 1 35.06 261 SER B CA 1
ATOM 4135 C C . SER B 1 261 ? -24.594 -9.352 13.234 1 35.06 261 SER B C 1
ATOM 4137 O O . SER B 1 261 ? -25.234 -8.297 13.312 1 35.06 261 SER B O 1
ATOM 4139 N N . SER B 1 262 ? -25.078 -10.242 12.5 1 31.23 262 SER B N 1
ATOM 4140 C CA . SER B 1 262 ? -26.469 -10.18 12.07 1 31.23 262 SER B CA 1
ATOM 4141 C C . SER B 1 262 ? -27.406 -10.75 13.133 1 31.23 262 SER B C 1
ATOM 4143 O O . SER B 1 262 ? -28.625 -10.781 12.945 1 31.23 262 SER B O 1
ATOM 4145 N N . SER B 1 263 ? -26.828 -11.352 14.141 1 28.83 263 SER B N 1
ATOM 4146 C CA . SER B 1 263 ? -27.859 -11.617 15.133 1 28.83 263 SER B CA 1
ATOM 4147 C C . SER B 1 263 ? -28.047 -10.438 16.078 1 28.83 263 SER B C 1
ATOM 4149 O O . SER B 1 263 ? -27.062 -9.773 16.438 1 28.83 263 SER B O 1
#

Foldseek 3Di:
DDDDDCVCVVLVPDWAFWWWKWADDPHAIAIATFRAKDFDDVQQTKIKGWDFCVAPSNVRCVVVQKIKTFFAFVVLVQLRCLRHVDGCVVVPPSCVVSVWDWDFDDPSRHTYTPRGQKMWIWGWDDWADDPRIIMTMTGTDDMGGDPCCPPNHGPCPPGWGKIWNQWDDDDDDIDTDIDTDPDDDDDDDDDCDDPRVVVVVVVVVLLVQLLVLLVPDPDLVSSLVSNLVSCVVVVHDSVCSNVSSVVSVVVVVSVVVVVVVVD/DDDDDCVCVVLVPDWAFWWWKWADDPHAIAIATFRAKDFDDVQQTKIKGWDFPVAPSNVRCVVVQKIKTFFAFVVLVQLRCLRHVDGCVVPPPSCVVSVWDWDFDDPSRHTYTPRGQKMWIWGWDDWADDPRIIMTMTGTDDMGGDPCCPPNHGVCPPGWGKIWNQWDDDDDDIDTDIDTDPDDDDDDDDDCDDPRVVVVVVVVVLLVQLLVLLVPDPDLVSSLVSNLVVCVVVVHDSVCSNVSSVVSVVVVVSVVVVVVVVD